Protein AF-A0A7Z2T2T3-F1 (afdb_monomer)

Radius of gyration: 22.9 Å; Cα contacts (8 Å, |Δi|>4): 1605; chains: 1; bounding box: 63×56×61 Å

InterPro domains:
  IPR022562 Protein of unknown function DUF3466 [PF11949] (315-596)

Nearest PDB structures (foldseek):
  3ksp-assembly1_A-2  TM=4.665E-01  e=2.454E+00  Exiguobacterium sibiricum 255-15
  6of9-assembly1_I-2  TM=4.776E-01  e=3.749E+00  Chlamydomonas reinhardtii
  3eb8-assembly3_B-2  TM=4.779E-01  e=4.395E+00  Shigella flexneri
  4u8u-assembly1_O  TM=3.146E-01  e=8.301E+00  Glossoscolex paulistus
  6pai-assembly1_C  TM=1.115E-01  e=1.606E+00  Homo sapiens

Structure (mmCIF, N/CA/C/O backbone):
data_AF-A0A7Z2T2T3-F1
#
_entry.id   AF-A0A7Z2T2T3-F1
#
loop_
_atom_site.group_PDB
_atom_site.id
_atom_site.type_symbol
_atom_site.label_atom_id
_atom_site.label_alt_id
_atom_site.label_comp_id
_atom_site.label_asym_id
_atom_site.label_entity_id
_atom_site.label_seq_id
_atom_site.pdbx_PDB_ins_code
_atom_site.Cartn_x
_atom_site.Cartn_y
_atom_site.Cartn_z
_atom_site.occupancy
_atom_site.B_iso_or_equiv
_atom_site.auth_seq_id
_atom_site.auth_comp_id
_atom_site.auth_asym_id
_atom_site.auth_atom_id
_atom_site.pdbx_PDB_model_num
ATOM 1 N N . MET A 1 1 ? -0.334 -34.773 -15.711 1.00 26.64 1 MET A N 1
ATOM 2 C CA . MET A 1 1 ? -0.063 -33.329 -15.848 1.00 26.64 1 MET A CA 1
ATOM 3 C C . MET A 1 1 ? -0.424 -32.940 -17.268 1.00 26.64 1 MET A C 1
ATOM 5 O O . MET A 1 1 ? 0.227 -33.406 -18.189 1.00 26.64 1 MET A O 1
ATOM 9 N N . SER A 1 2 ? -1.527 -32.219 -17.457 1.00 21.38 2 SER A N 1
ATOM 10 C CA . SER A 1 2 ? -1.853 -31.597 -18.743 1.00 21.38 2 SER A CA 1
ATOM 11 C C . SER A 1 2 ? -1.385 -30.153 -18.634 1.00 21.38 2 SER A C 1
ATOM 13 O O . SER A 1 2 ? -2.041 -29.361 -17.965 1.00 21.38 2 SER A O 1
ATOM 15 N N . SER A 1 3 ? -0.223 -29.840 -19.205 1.00 29.47 3 SER A N 1
ATOM 16 C CA . SER A 1 3 ? 0.288 -28.475 -19.331 1.00 29.47 3 SER A CA 1
ATOM 17 C C . SER A 1 3 ? -0.526 -27.757 -20.407 1.00 29.47 3 SER A C 1
ATOM 19 O O . SER A 1 3 ? -0.222 -27.823 -21.596 1.00 29.47 3 SER A O 1
ATOM 21 N N . THR A 1 4 ? -1.632 -27.135 -20.017 1.00 27.42 4 THR A N 1
ATOM 22 C CA . THR A 1 4 ? -2.301 -26.170 -20.889 1.00 27.42 4 THR A CA 1
ATOM 23 C C . THR A 1 4 ? -1.516 -24.868 -20.820 1.00 27.42 4 THR A C 1
ATOM 25 O O . THR A 1 4 ? -1.561 -24.193 -19.794 1.00 27.42 4 THR A O 1
ATOM 28 N N . ASN A 1 5 ? -0.788 -24.555 -21.897 1.00 35.09 5 ASN A N 1
ATOM 29 C CA . ASN A 1 5 ? -0.085 -23.288 -22.101 1.00 35.09 5 ASN A CA 1
ATOM 30 C C . ASN A 1 5 ? -1.092 -22.142 -21.961 1.00 35.09 5 ASN A C 1
ATOM 32 O O . ASN A 1 5 ? -1.938 -21.943 -22.836 1.00 35.09 5 ASN A O 1
ATOM 36 N N . PHE A 1 6 ? -1.037 -21.433 -20.839 1.00 38.59 6 PHE A N 1
ATOM 37 C CA . PHE A 1 6 ? -1.943 -20.341 -20.529 1.00 38.59 6 PHE A CA 1
ATOM 38 C C . PHE A 1 6 ? -1.131 -19.045 -20.438 1.00 38.59 6 PHE A C 1
ATOM 40 O O . PHE A 1 6 ? -0.156 -18.991 -19.702 1.00 38.59 6 PHE A O 1
ATOM 47 N N . LYS A 1 7 ? -1.529 -18.019 -21.199 1.00 45.75 7 LYS A N 1
ATOM 48 C CA . LYS A 1 7 ? -0.863 -16.707 -21.249 1.00 45.75 7 LYS A CA 1
ATOM 49 C C . LYS A 1 7 ? -1.460 -15.778 -20.190 1.00 45.75 7 LYS A C 1
ATOM 51 O O . LYS A 1 7 ? -2.665 -15.541 -20.248 1.00 45.75 7 LYS A O 1
ATOM 56 N N . LEU A 1 8 ? -0.663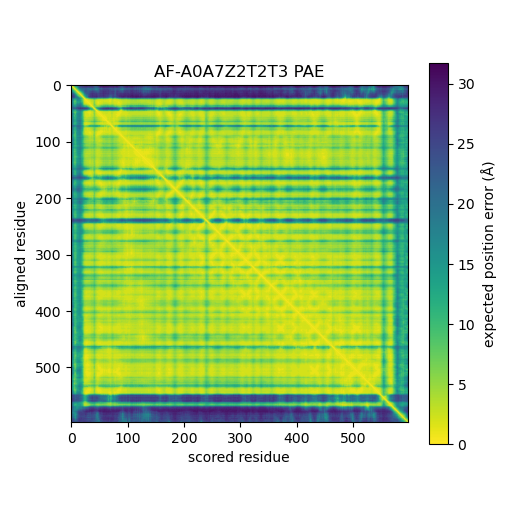 -15.206 -19.287 1.00 50.28 8 LEU A N 1
ATOM 57 C CA . LEU A 1 8 ? -1.119 -14.129 -18.396 1.00 50.28 8 LEU A CA 1
ATOM 58 C C . LEU A 1 8 ? -1.199 -12.769 -19.121 1.00 50.28 8 LEU A C 1
ATOM 60 O O . LEU A 1 8 ? -1.935 -11.882 -18.694 1.00 50.28 8 LEU A O 1
ATOM 64 N N . SER A 1 9 ? -0.507 -12.621 -20.254 1.00 40.25 9 SER A N 1
ATOM 65 C CA . SER A 1 9 ? -0.198 -11.315 -20.859 1.00 40.25 9 SER A CA 1
ATOM 66 C C . SER A 1 9 ? -1.101 -10.832 -22.017 1.00 40.25 9 SER A C 1
ATOM 68 O O . SER A 1 9 ? -0.810 -9.801 -22.621 1.00 40.25 9 SER A O 1
ATOM 70 N N . VAL A 1 10 ? -2.215 -11.497 -22.357 1.00 33.94 10 VAL A N 1
ATOM 71 C CA . VAL A 1 10 ? -3.005 -11.139 -23.564 1.00 33.94 10 VAL A CA 1
ATOM 72 C C . VAL A 1 10 ? -4.323 -10.436 -23.227 1.00 33.94 10 VAL A C 1
ATOM 74 O O . VAL A 1 10 ? -5.225 -11.091 -22.725 1.00 33.94 10 VAL A O 1
ATOM 77 N N . VAL A 1 11 ? -4.435 -9.140 -23.565 1.00 36.25 11 VAL A N 1
ATOM 78 C CA . VAL A 1 11 ? -5.542 -8.466 -24.303 1.00 36.25 11 VAL A CA 1
ATOM 79 C C . VAL A 1 11 ? -5.139 -6.996 -24.584 1.00 36.25 11 VAL A C 1
ATOM 81 O O . VAL A 1 11 ? -4.472 -6.350 -23.774 1.00 36.25 11 VAL A O 1
ATOM 84 N N . THR A 1 12 ? -5.543 -6.516 -25.765 1.00 30.20 12 THR A N 1
ATOM 85 C CA . THR A 1 12 ? -5.233 -5.272 -26.491 1.00 30.20 12 THR A CA 1
ATOM 86 C C . THR A 1 12 ? -5.216 -3.959 -25.708 1.00 30.20 12 THR A C 1
ATOM 88 O O . THR A 1 12 ? -6.188 -3.590 -25.051 1.00 30.20 12 THR A O 1
ATOM 91 N N . VAL A 1 13 ? -4.137 -3.189 -25.896 1.00 33.16 13 VAL A N 1
ATOM 92 C CA . VAL A 1 13 ? -4.057 -1.755 -25.580 1.00 33.16 13 VAL A CA 1
ATOM 93 C C . VAL A 1 13 ? -3.595 -1.019 -26.835 1.00 33.16 13 VAL A C 1
ATOM 95 O O . VAL A 1 13 ? -2.630 -1.408 -27.477 1.00 33.16 13 VAL A O 1
ATOM 98 N N . SER A 1 14 ? -4.293 0.046 -27.214 1.00 27.62 14 SER A N 1
ATOM 99 C CA . SER A 1 14 ? -3.932 0.857 -28.377 1.00 27.62 14 SER A CA 1
ATOM 100 C C . SER A 1 14 ? -3.219 2.124 -27.918 1.00 27.62 14 SER A C 1
ATOM 102 O O . SER A 1 14 ? -3.868 3.137 -27.675 1.00 27.62 14 SER A O 1
ATOM 104 N N . LEU A 1 15 ? -1.891 2.076 -27.806 1.00 31.66 15 LEU A N 1
ATOM 105 C CA . LEU A 1 15 ? -1.041 3.266 -27.720 1.00 31.66 15 LEU A CA 1
ATOM 106 C C . LEU A 1 15 ? 0.150 3.068 -28.665 1.00 31.66 15 LEU A C 1
ATOM 108 O O . LEU A 1 15 ? 0.925 2.128 -28.526 1.00 31.66 15 LEU A O 1
ATOM 112 N N . LEU A 1 16 ? 0.216 3.925 -29.685 1.00 25.00 16 LEU A N 1
ATOM 113 C CA . LEU A 1 16 ? 1.246 3.934 -30.721 1.00 25.00 16 LEU A CA 1
ATOM 114 C C . LEU A 1 16 ? 2.451 4.754 -30.246 1.00 25.00 16 LEU A C 1
ATOM 116 O O . LEU A 1 16 ? 2.321 5.957 -30.024 1.00 25.00 16 LEU A O 1
ATOM 120 N N . SER A 1 17 ? 3.625 4.131 -30.198 1.00 31.06 17 SER A N 1
ATOM 121 C CA . SER A 1 17 ? 4.924 4.807 -30.248 1.00 31.06 17 SER A CA 1
ATOM 122 C C . SER A 1 17 ? 5.917 3.954 -31.049 1.00 31.06 17 SER A C 1
ATOM 124 O O . SER A 1 17 ? 5.904 2.725 -30.997 1.00 31.06 17 SER A O 1
ATOM 126 N N . THR A 1 18 ? 6.719 4.614 -31.884 1.00 27.17 18 THR A N 1
ATOM 127 C CA . THR A 1 18 ? 7.755 4.027 -32.750 1.00 27.17 18 THR A CA 1
ATOM 128 C C . THR A 1 18 ? 9.126 4.180 -32.092 1.00 27.17 18 THR A C 1
ATOM 130 O O . THR A 1 18 ? 9.425 5.283 -31.642 1.00 27.17 18 THR A O 1
ATOM 133 N N . PHE A 1 19 ? 9.976 3.145 -32.101 1.00 43.44 19 PHE A N 1
ATOM 134 C CA . PHE A 1 19 ? 11.334 3.200 -31.530 1.00 43.44 19 PHE A CA 1
ATOM 135 C C . PHE A 1 19 ? 12.431 3.265 -32.597 1.00 43.44 19 PHE A C 1
ATOM 137 O O . PHE A 1 19 ? 12.362 2.580 -33.620 1.00 43.44 19 PHE A O 1
ATOM 144 N N . SER A 1 20 ? 13.456 4.073 -32.321 1.00 34.66 20 SER A N 1
ATOM 145 C CA . SER A 1 20 ? 14.769 4.067 -32.971 1.00 34.66 20 SER A CA 1
ATOM 146 C C . SER A 1 20 ? 15.735 3.136 -32.234 1.00 34.66 20 SER A C 1
ATOM 148 O O . SER A 1 20 ? 15.700 3.030 -31.014 1.00 34.66 20 SER A O 1
ATOM 150 N N . ALA A 1 21 ? 16.609 2.471 -32.990 1.00 35.06 21 ALA A N 1
ATOM 151 C CA . ALA A 1 21 ? 17.649 1.584 -32.482 1.00 35.06 21 ALA A CA 1
ATOM 152 C C . ALA A 1 21 ? 18.900 2.380 -32.068 1.00 35.06 21 ALA A C 1
ATOM 154 O O . ALA A 1 21 ? 19.776 2.613 -32.896 1.00 35.06 21 ALA A O 1
ATOM 155 N N . ASN A 1 22 ? 18.977 2.773 -30.799 1.00 43.00 22 ASN A N 1
ATOM 156 C CA . ASN A 1 22 ? 20.220 3.059 -30.076 1.00 43.00 22 ASN A CA 1
ATOM 157 C C . ASN A 1 22 ? 20.192 2.239 -28.773 1.00 43.00 22 ASN A C 1
ATOM 159 O O . ASN A 1 22 ? 19.117 1.819 -28.349 1.00 43.00 22 ASN A O 1
ATOM 163 N N . ALA A 1 23 ? 21.346 1.951 -28.165 1.00 50.66 23 ALA A N 1
ATOM 164 C CA . ALA A 1 23 ? 21.377 1.317 -26.846 1.00 50.66 23 ALA A CA 1
ATOM 165 C C . ALA A 1 23 ? 20.827 2.320 -25.820 1.00 50.66 23 ALA A C 1
ATOM 167 O O . ALA A 1 23 ? 21.467 3.339 -25.575 1.00 50.66 23 ALA A O 1
ATOM 168 N N . ILE A 1 24 ? 19.630 2.060 -25.296 1.00 69.81 24 ILE A N 1
ATOM 169 C CA . ILE A 1 24 ? 18.965 2.908 -24.306 1.00 69.81 24 ILE A CA 1
ATOM 170 C C . ILE A 1 24 ? 19.212 2.272 -22.944 1.00 69.81 24 ILE A C 1
ATOM 172 O O . ILE A 1 24 ? 18.883 1.105 -22.731 1.00 69.81 24 ILE A O 1
ATOM 176 N N . GLU A 1 25 ? 19.837 3.016 -22.037 1.00 79.56 25 GLU A N 1
ATOM 177 C CA . GLU A 1 25 ? 20.000 2.575 -20.657 1.00 79.56 25 GLU A CA 1
ATOM 178 C C . GLU A 1 25 ? 18.653 2.729 -19.932 1.00 79.56 25 GLU A C 1
ATOM 180 O O . GLU A 1 25 ? 18.084 3.825 -19.940 1.00 79.56 25 GLU A O 1
ATOM 185 N N . PRO A 1 26 ? 18.091 1.657 -19.345 1.00 88.75 26 PRO A N 1
ATOM 186 C CA . PRO A 1 26 ? 16.824 1.762 -18.637 1.00 88.75 26 PRO A CA 1
ATOM 187 C C . PRO A 1 26 ? 17.009 2.616 -17.379 1.00 88.75 26 PRO A C 1
ATOM 189 O O . PRO A 1 26 ? 18.068 2.588 -16.760 1.00 88.75 26 PRO A O 1
ATOM 192 N N . MET A 1 27 ? 15.972 3.329 -16.937 1.00 91.88 27 MET A N 1
ATOM 193 C CA . MET A 1 27 ? 16.041 4.096 -15.683 1.00 91.88 27 MET A CA 1
ATOM 194 C C . MET A 1 27 ? 16.161 3.199 -14.448 1.00 91.88 27 MET A C 1
ATOM 196 O O . MET A 1 27 ? 16.704 3.625 -13.435 1.00 91.88 27 MET A O 1
ATOM 200 N N . TYR A 1 28 ? 15.644 1.974 -14.525 1.00 94.88 28 TYR A N 1
ATOM 201 C CA . TYR A 1 28 ? 15.683 0.996 -13.445 1.00 94.88 28 TYR A CA 1
ATOM 202 C C . TYR A 1 28 ? 16.201 -0.355 -13.931 1.00 94.88 28 TYR A C 1
ATOM 204 O O . TYR A 1 28 ? 15.734 -0.888 -14.941 1.00 94.88 28 TYR A O 1
ATOM 212 N N . ASN A 1 29 ? 17.084 -0.964 -13.146 1.00 94.12 29 ASN A N 1
ATOM 213 C CA . ASN A 1 29 ? 17.376 -2.389 -13.232 1.00 94.12 29 ASN A CA 1
ATOM 214 C C . ASN A 1 29 ? 16.354 -3.190 -12.435 1.00 94.12 29 ASN A C 1
ATOM 216 O O . ASN A 1 29 ? 15.946 -2.790 -11.343 1.00 94.12 29 ASN A O 1
ATOM 220 N N . VAL A 1 30 ? 15.982 -4.353 -12.967 1.00 96.56 30 VAL A N 1
ATOM 221 C CA . VAL A 1 30 ? 15.119 -5.305 -12.269 1.00 96.56 30 VAL A CA 1
ATOM 222 C C . VAL A 1 30 ? 15.980 -6.382 -11.621 1.00 96.56 30 VAL A C 1
ATOM 224 O O . VAL A 1 30 ? 16.622 -7.171 -12.311 1.00 96.56 30 VAL A O 1
ATOM 227 N N . VAL A 1 31 ? 15.963 -6.438 -10.291 1.00 96.06 31 VAL A N 1
ATOM 228 C CA . VAL A 1 31 ? 16.625 -7.485 -9.506 1.00 96.06 31 VAL A CA 1
ATOM 229 C C . VAL A 1 31 ? 15.549 -8.405 -8.942 1.00 96.06 31 VAL A C 1
ATOM 231 O O . VAL A 1 31 ? 14.656 -7.951 -8.229 1.00 96.06 31 VAL A O 1
ATOM 234 N N . LYS A 1 32 ? 15.591 -9.697 -9.280 1.00 95.38 32 LYS A N 1
ATOM 235 C CA . LYS A 1 32 ? 14.692 -10.689 -8.675 1.00 95.38 32 LYS A CA 1
ATOM 236 C C . LYS A 1 32 ? 15.063 -10.867 -7.206 1.00 95.38 32 LYS A C 1
ATOM 238 O O . LYS A 1 32 ? 16.239 -10.988 -6.887 1.00 95.38 32 LYS A O 1
ATOM 243 N N . VAL A 1 33 ? 14.056 -10.886 -6.342 1.00 94.00 33 VAL A N 1
ATOM 244 C CA . VAL A 1 33 ? 14.227 -11.163 -4.915 1.00 94.00 33 VAL A CA 1
ATOM 245 C C . VAL A 1 33 ? 13.976 -12.649 -4.703 1.00 94.00 33 VAL A C 1
ATOM 247 O O . VAL A 1 33 ? 12.866 -13.136 -4.947 1.00 94.00 33 VAL A O 1
ATOM 250 N N . ASP A 1 34 ? 15.016 -13.367 -4.294 1.00 90.75 34 ASP A N 1
ATOM 251 C CA . ASP A 1 34 ? 14.925 -14.797 -4.034 1.00 90.75 34 ASP A CA 1
ATOM 252 C C . ASP A 1 34 ? 14.217 -15.069 -2.704 1.00 90.75 34 ASP A C 1
ATOM 254 O O . ASP A 1 34 ? 14.338 -14.319 -1.735 1.00 90.75 34 ASP A O 1
ATOM 258 N N . VAL A 1 35 ? 13.435 -16.148 -2.682 1.00 88.88 35 VAL A N 1
ATOM 259 C CA . VAL A 1 35 ? 12.749 -16.610 -1.474 1.00 88.88 35 VAL A CA 1
ATOM 260 C C . VAL A 1 35 ? 13.774 -17.256 -0.549 1.00 88.88 35 VAL A C 1
ATOM 262 O O . VAL A 1 35 ? 14.538 -18.112 -0.991 1.00 88.88 35 VAL A O 1
ATOM 265 N N . THR A 1 36 ? 13.767 -16.848 0.716 1.00 83.06 36 THR A N 1
ATOM 266 C CA . THR A 1 36 ? 14.661 -17.349 1.765 1.00 83.06 36 THR A CA 1
ATOM 267 C C . THR A 1 36 ? 14.429 -18.820 2.099 1.00 83.06 36 THR A C 1
ATOM 269 O O . THR A 1 36 ? 13.325 -19.347 1.933 1.00 83.06 36 THR A O 1
ATOM 272 N N . ASP A 1 37 ? 15.452 -19.472 2.655 1.00 78.12 37 ASP A N 1
ATOM 273 C CA . ASP A 1 37 ? 15.365 -20.873 3.087 1.00 78.12 37 ASP A CA 1
ATOM 274 C C . ASP A 1 37 ? 14.413 -21.054 4.287 1.00 78.12 37 ASP A C 1
ATOM 276 O O . ASP A 1 37 ? 13.911 -22.156 4.521 1.00 78.12 37 ASP A O 1
ATOM 280 N N . SER A 1 38 ? 14.111 -19.971 5.018 1.00 71.12 38 SER A N 1
ATOM 281 C CA . SER A 1 38 ? 13.139 -19.950 6.122 1.00 71.12 38 SER A CA 1
ATOM 282 C C . SER A 1 38 ? 11.686 -20.189 5.697 1.00 71.12 38 SER A C 1
ATOM 284 O O . SER A 1 38 ? 10.844 -20.522 6.535 1.00 71.12 38 SER A O 1
ATOM 286 N N . VAL A 1 39 ? 11.376 -20.073 4.403 1.00 77.12 39 VAL A N 1
ATOM 287 C CA . VAL A 1 39 ? 10.062 -20.417 3.847 1.00 77.12 39 VAL A CA 1
ATOM 288 C C . VAL A 1 39 ? 9.953 -21.947 3.753 1.00 77.12 39 VAL A C 1
ATOM 290 O O . VAL A 1 39 ? 10.233 -22.564 2.720 1.00 77.12 39 VAL A O 1
ATOM 293 N N . GLU A 1 40 ? 9.584 -22.585 4.873 1.00 64.75 40 GLU A N 1
ATOM 294 C CA . GLU A 1 40 ? 9.495 -24.043 4.991 1.00 64.75 40 GLU A CA 1
ATOM 295 C C . GLU A 1 40 ? 8.428 -24.630 4.051 1.00 64.75 40 GLU A C 1
ATOM 297 O O . GLU A 1 40 ? 7.222 -24.367 4.126 1.00 64.75 40 GLU A O 1
ATOM 302 N N . ASN A 1 41 ? 8.893 -25.490 3.148 1.00 50.94 41 ASN A N 1
ATOM 303 C CA . ASN A 1 41 ? 8.100 -26.029 2.056 1.00 50.94 41 ASN A CA 1
ATOM 304 C C . ASN A 1 41 ? 7.400 -27.337 2.466 1.00 50.94 41 ASN A C 1
ATOM 306 O O . ASN A 1 41 ? 7.935 -28.429 2.274 1.00 50.94 41 ASN A O 1
ATOM 310 N N . THR A 1 42 ? 6.167 -27.267 2.979 1.00 46.84 42 THR A N 1
ATOM 311 C CA . THR A 1 42 ? 5.267 -28.443 2.935 1.00 46.84 42 THR A CA 1
ATOM 312 C C . THR A 1 42 ? 4.462 -28.501 1.630 1.00 46.84 42 THR A C 1
ATOM 314 O O . THR A 1 42 ? 4.030 -29.581 1.224 1.00 46.84 42 THR A O 1
ATOM 317 N N . HIS A 1 43 ? 4.299 -27.365 0.936 1.00 51.69 43 HIS A N 1
ATOM 318 C CA . HIS A 1 43 ? 3.504 -27.217 -0.286 1.00 51.69 43 HIS A CA 1
ATOM 319 C C . HIS A 1 43 ? 4.094 -26.083 -1.147 1.00 51.69 43 HIS A C 1
ATOM 321 O O . HIS A 1 43 ? 3.871 -24.921 -0.832 1.00 51.69 43 HIS A O 1
ATOM 327 N N . SER A 1 44 ? 4.828 -26.400 -2.219 1.00 70.06 44 SER A N 1
ATOM 328 C CA . SER A 1 44 ? 5.432 -25.429 -3.158 1.00 70.06 44 SER A CA 1
ATOM 329 C C . SER A 1 44 ? 4.574 -24.170 -3.382 1.00 70.06 44 SER A C 1
ATOM 331 O O . SER A 1 44 ? 3.422 -24.291 -3.817 1.00 70.06 44 SER A O 1
ATOM 333 N N . TYR A 1 45 ? 5.125 -22.982 -3.099 1.00 77.56 45 TYR A N 1
ATOM 334 C CA . TYR A 1 45 ? 4.485 -21.701 -3.415 1.00 77.56 45 TYR A CA 1
ATOM 335 C C . TYR A 1 45 ? 4.377 -21.510 -4.934 1.00 77.56 45 TYR A C 1
ATOM 337 O O . TYR A 1 45 ? 5.144 -22.081 -5.706 1.00 77.56 45 TYR A O 1
ATOM 345 N N . ASN A 1 46 ? 3.401 -20.716 -5.364 1.00 83.62 46 ASN A N 1
ATOM 346 C CA . ASN A 1 46 ? 3.104 -20.474 -6.775 1.00 83.62 46 ASN A CA 1
ATOM 347 C C . ASN A 1 46 ? 3.311 -19.016 -7.191 1.00 83.62 46 ASN A C 1
ATOM 349 O O . ASN A 1 46 ? 3.421 -18.727 -8.380 1.00 83.62 46 ASN A O 1
ATOM 353 N N . GLU A 1 47 ? 3.346 -18.098 -6.228 1.00 89.94 47 GLU A N 1
ATOM 354 C CA . GLU A 1 47 ? 3.563 -16.678 -6.476 1.00 89.94 47 GLU A CA 1
ATOM 355 C C . GLU A 1 47 ? 4.420 -16.086 -5.362 1.00 89.94 47 GLU A C 1
ATOM 357 O O . GLU A 1 47 ? 4.262 -16.453 -4.199 1.00 89.94 47 GLU A O 1
ATOM 362 N N . VAL A 1 48 ? 5.279 -15.133 -5.704 1.00 92.88 48 VAL A N 1
ATOM 363 C CA . VAL A 1 48 ? 6.069 -14.359 -4.748 1.00 92.88 48 VAL A CA 1
ATOM 364 C C . VAL A 1 48 ? 5.837 -12.886 -5.036 1.00 92.88 48 VAL A C 1
ATOM 366 O O . VAL A 1 48 ? 5.878 -12.464 -6.189 1.00 92.88 48 VAL A O 1
ATOM 369 N N . HIS A 1 49 ? 5.565 -12.099 -4.002 1.00 95.25 49 HIS A N 1
ATOM 370 C CA . HIS A 1 49 ? 5.186 -10.695 -4.152 1.00 95.25 49 HIS A CA 1
ATOM 371 C C . HIS A 1 49 ? 6.074 -9.804 -3.299 1.00 95.25 49 HIS A C 1
ATOM 373 O O . HIS A 1 49 ? 6.216 -10.072 -2.112 1.00 95.25 49 HIS A O 1
ATOM 379 N N . GLY A 1 50 ? 6.648 -8.748 -3.878 1.00 97.00 50 GLY A N 1
ATOM 380 C CA . GLY A 1 50 ? 7.359 -7.721 -3.111 1.00 97.00 50 GLY A CA 1
ATOM 381 C C . GLY A 1 50 ? 6.359 -6.843 -2.361 1.00 97.00 50 GLY A C 1
ATOM 382 O O . GLY A 1 50 ? 5.395 -6.356 -2.964 1.00 97.00 50 GLY A O 1
ATOM 383 N N . VAL A 1 51 ? 6.547 -6.679 -1.049 1.00 96.25 51 VAL A N 1
ATOM 384 C CA . VAL A 1 51 ? 5.566 -6.010 -0.173 1.00 96.25 51 VAL A CA 1
ATOM 385 C C . VAL A 1 51 ? 6.100 -4.787 0.563 1.00 96.25 51 VAL A C 1
ATOM 387 O O . VAL A 1 51 ? 5.336 -3.847 0.764 1.00 96.25 51 VAL A O 1
ATOM 390 N N . ALA A 1 52 ? 7.387 -4.751 0.904 1.00 97.44 52 ALA A N 1
ATOM 391 C CA . ALA A 1 52 ? 8.015 -3.591 1.537 1.00 97.44 52 ALA A CA 1
ATOM 392 C C . ALA A 1 52 ? 9.481 -3.456 1.109 1.00 97.44 52 ALA A C 1
ATOM 394 O O . ALA A 1 52 ? 10.070 -4.419 0.612 1.00 97.44 52 ALA A O 1
ATOM 395 N N . ILE A 1 53 ? 10.051 -2.266 1.285 1.00 97.88 53 ILE A N 1
ATOM 396 C CA . ILE A 1 53 ? 11.484 -1.977 1.122 1.00 97.88 53 ILE A CA 1
ATOM 397 C C . ILE A 1 53 ? 11.996 -1.336 2.413 1.00 97.88 53 ILE A C 1
ATOM 399 O O . ILE A 1 53 ? 11.239 -0.652 3.104 1.00 97.88 53 ILE A O 1
ATOM 403 N N . THR A 1 54 ? 13.263 -1.547 2.765 1.00 96.88 54 THR A N 1
ATOM 404 C CA . THR A 1 54 ? 13.866 -0.800 3.871 1.00 96.88 54 THR A CA 1
ATOM 405 C C . THR A 1 54 ? 13.860 0.710 3.588 1.00 96.88 54 THR A C 1
ATOM 407 O O . THR A 1 54 ? 14.157 1.137 2.461 1.00 96.88 54 THR A O 1
ATOM 410 N N . PRO A 1 55 ? 13.521 1.541 4.593 1.00 95.75 55 PRO A N 1
ATOM 411 C CA . PRO A 1 55 ? 13.623 2.987 4.470 1.00 95.75 55 PRO A CA 1
ATOM 412 C C . PRO A 1 55 ? 15.079 3.404 4.264 1.00 95.75 55 PRO A C 1
ATOM 414 O O . PRO A 1 55 ? 16.009 2.690 4.638 1.00 95.75 55 PRO A O 1
ATOM 417 N N . THR A 1 56 ? 15.268 4.582 3.680 1.00 94.88 56 THR A N 1
ATOM 418 C CA . THR A 1 56 ? 16.591 5.199 3.581 1.00 94.88 56 THR A CA 1
ATOM 419 C C . THR A 1 56 ? 16.906 5.894 4.895 1.00 94.88 56 THR A C 1
ATOM 421 O O . THR A 1 56 ? 16.097 6.681 5.382 1.00 94.88 56 THR A O 1
ATOM 424 N N . THR A 1 57 ? 18.055 5.586 5.488 1.00 91.19 57 THR A N 1
ATOM 425 C CA . THR A 1 57 ? 18.447 6.168 6.775 1.00 91.19 57 THR A CA 1
ATOM 426 C C . THR A 1 57 ? 18.939 7.602 6.608 1.00 91.19 57 THR A C 1
ATOM 428 O O . THR A 1 57 ? 19.353 8.007 5.521 1.00 91.19 57 THR A O 1
ATOM 431 N N . GLU A 1 58 ? 18.948 8.383 7.692 1.00 86.69 58 GLU A N 1
ATOM 432 C CA . GLU A 1 58 ? 19.494 9.749 7.670 1.00 86.69 58 GLU A CA 1
ATOM 433 C C . GLU A 1 58 ? 20.961 9.777 7.212 1.00 86.69 58 GLU A C 1
ATOM 435 O O . GLU A 1 58 ? 21.361 10.652 6.443 1.00 86.69 58 GLU A O 1
ATOM 440 N N . ARG A 1 59 ? 21.755 8.773 7.611 1.00 87.50 59 ARG A N 1
ATOM 441 C CA . ARG A 1 59 ? 23.140 8.597 7.158 1.00 87.50 59 ARG A CA 1
ATOM 442 C C . ARG A 1 59 ? 23.203 8.404 5.647 1.00 87.50 59 ARG A C 1
ATOM 444 O O . ARG A 1 59 ? 23.939 9.127 4.978 1.00 87.50 59 ARG A O 1
ATOM 451 N N . GLN A 1 60 ? 22.424 7.470 5.103 1.00 91.06 60 GLN A N 1
ATOM 452 C CA . GLN A 1 60 ? 22.373 7.231 3.660 1.00 91.06 60 GLN A CA 1
ATOM 453 C C . GLN A 1 60 ? 21.900 8.480 2.903 1.00 91.06 60 GLN A C 1
ATOM 455 O O . GLN A 1 6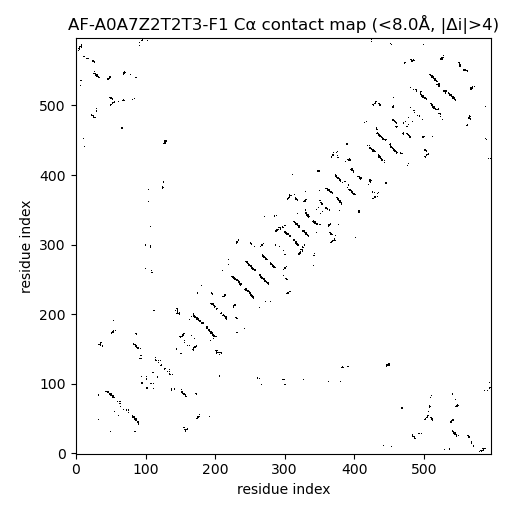0 ? 22.497 8.828 1.890 1.00 91.06 60 GLN A O 1
ATOM 460 N N . LEU A 1 61 ? 20.902 9.207 3.417 1.00 88.44 61 LEU A N 1
ATOM 461 C CA . LEU A 1 61 ? 20.439 10.482 2.853 1.00 88.44 61 LEU A CA 1
ATOM 462 C C . LEU A 1 61 ? 21.471 11.611 2.947 1.00 88.44 61 LEU A C 1
ATOM 464 O O . LEU A 1 61 ? 21.404 12.551 2.167 1.00 88.44 61 LEU A O 1
ATOM 468 N N . SER A 1 62 ? 22.414 11.560 3.891 1.00 87.75 62 SER A N 1
ATOM 469 C CA . SER A 1 62 ? 23.510 12.538 3.952 1.00 87.75 62 SER A CA 1
ATOM 470 C C . SER A 1 62 ? 24.595 12.289 2.894 1.00 87.75 62 SER A C 1
ATOM 472 O O . SER A 1 62 ? 25.344 13.205 2.555 1.00 87.75 62 SER A O 1
ATOM 474 N N . ILE A 1 63 ? 24.675 11.054 2.386 1.00 89.19 63 ILE A N 1
ATOM 475 C CA . ILE A 1 63 ? 25.620 10.619 1.347 1.00 89.19 63 ILE A CA 1
ATOM 476 C C . ILE A 1 63 ? 24.996 10.775 -0.041 1.00 89.19 63 ILE A C 1
ATOM 478 O O . ILE A 1 63 ? 25.645 11.244 -0.975 1.00 89.19 63 ILE A O 1
ATOM 482 N N . LEU A 1 64 ? 23.741 10.351 -0.176 1.00 88.06 64 LEU A N 1
ATOM 483 C CA . LEU A 1 64 ? 22.955 10.481 -1.391 1.00 88.06 64 LEU A CA 1
ATOM 484 C C . LEU A 1 64 ? 22.482 11.927 -1.538 1.00 88.06 64 LEU A C 1
ATOM 486 O O . LEU A 1 64 ? 21.977 12.527 -0.595 1.00 88.06 64 LEU A O 1
ATOM 490 N N . ASP A 1 65 ? 22.589 12.498 -2.732 1.00 85.25 65 ASP A N 1
ATOM 491 C CA . ASP A 1 65 ? 21.940 13.777 -2.993 1.00 85.25 65 ASP A CA 1
ATOM 492 C C . ASP A 1 65 ? 20.411 13.599 -3.127 1.00 85.25 65 ASP A C 1
ATOM 494 O O . ASP A 1 65 ? 19.840 12.514 -2.958 1.00 85.25 65 ASP A O 1
ATOM 498 N N . TYR A 1 66 ? 19.707 14.675 -3.487 1.00 86.62 66 TYR A N 1
ATOM 499 C CA . TYR A 1 66 ? 18.259 14.608 -3.683 1.00 86.62 66 TYR A CA 1
ATOM 500 C C . TYR A 1 66 ? 17.834 13.632 -4.792 1.00 86.62 66 TYR A C 1
ATOM 502 O O . TYR A 1 66 ? 16.655 13.303 -4.854 1.00 86.62 66 TYR A O 1
ATOM 510 N N . LYS A 1 67 ? 18.731 13.172 -5.672 1.00 87.56 67 LYS A N 1
ATOM 511 C CA . LYS A 1 67 ? 18.458 12.198 -6.736 1.00 87.56 67 LYS A CA 1
ATOM 512 C C . LYS A 1 67 ? 18.628 10.754 -6.252 1.00 87.56 67 LYS A C 1
ATOM 514 O O . LYS A 1 67 ? 18.264 9.844 -6.986 1.00 87.56 67 LYS A O 1
ATOM 519 N N . GLY A 1 68 ? 19.107 10.511 -5.032 1.00 91.81 68 GLY A N 1
ATOM 520 C CA . GLY A 1 68 ? 19.179 9.157 -4.484 1.00 91.81 68 GLY A CA 1
ATOM 521 C C . GLY A 1 68 ? 20.065 8.241 -5.333 1.00 91.81 68 GLY A C 1
ATOM 522 O O . GLY A 1 68 ? 21.123 8.645 -5.815 1.00 91.81 68 GLY A O 1
ATOM 523 N N . CYS A 1 69 ? 19.599 7.017 -5.575 1.00 93.19 69 CYS A N 1
ATOM 524 C CA . CYS A 1 69 ? 20.329 5.988 -6.322 1.00 93.19 69 CYS A CA 1
ATOM 525 C C . CYS A 1 69 ? 20.477 6.257 -7.830 1.00 93.19 69 CYS A C 1
ATOM 527 O O . CYS A 1 69 ? 21.126 5.482 -8.525 1.00 93.19 69 CYS A O 1
ATOM 529 N N . PHE A 1 70 ? 19.916 7.352 -8.355 1.00 89.56 70 PHE A N 1
ATOM 530 C CA . PHE A 1 70 ? 20.197 7.805 -9.723 1.00 89.56 70 PHE A CA 1
ATOM 531 C C . PHE A 1 70 ? 21.584 8.461 -9.862 1.00 89.56 70 PHE A C 1
ATOM 533 O O . PHE A 1 70 ? 21.965 8.864 -10.963 1.00 89.56 70 PHE A O 1
ATOM 540 N N . THR A 1 71 ? 22.343 8.571 -8.767 1.00 83.56 71 THR A N 1
ATOM 541 C CA . THR A 1 71 ? 23.727 9.062 -8.745 1.00 83.56 71 THR A CA 1
ATOM 542 C C . THR A 1 71 ? 24.701 7.956 -8.359 1.00 83.56 71 THR A C 1
ATOM 544 O O . THR A 1 71 ? 24.352 7.020 -7.641 1.00 83.56 71 THR A O 1
ATOM 547 N N . GLN A 1 72 ? 25.937 8.043 -8.858 1.00 75.12 72 GLN A N 1
ATOM 548 C CA . GLN A 1 72 ? 26.995 7.118 -8.457 1.00 75.12 72 GLN A CA 1
ATOM 549 C C . GLN A 1 72 ? 27.593 7.555 -7.119 1.00 75.12 72 GLN A C 1
ATOM 551 O O . GLN A 1 72 ? 28.049 8.688 -6.982 1.00 75.12 72 GLN A O 1
ATOM 556 N N . THR A 1 73 ? 27.655 6.635 -6.161 1.00 75.62 73 THR A N 1
ATOM 557 C CA . THR A 1 73 ? 28.401 6.792 -4.908 1.00 75.62 73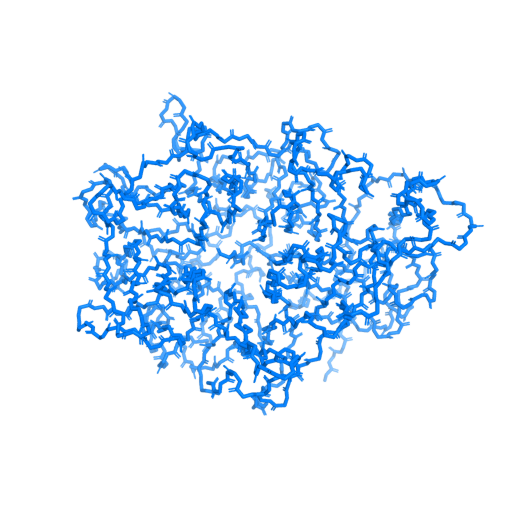 THR A CA 1
ATOM 558 C C . THR A 1 73 ? 29.080 5.473 -4.546 1.00 75.62 73 THR A C 1
ATOM 560 O O . THR A 1 73 ? 28.564 4.401 -4.859 1.00 75.62 73 THR A O 1
ATOM 563 N N . SER A 1 74 ? 30.260 5.537 -3.925 1.00 76.19 74 SER A N 1
ATOM 564 C CA . SER A 1 74 ? 30.965 4.354 -3.415 1.00 76.19 74 SER A CA 1
ATOM 565 C C . SER A 1 74 ? 30.448 3.881 -2.058 1.00 76.19 74 SER A C 1
ATOM 567 O O . SER A 1 74 ? 30.731 2.750 -1.673 1.00 76.19 74 SER A O 1
ATOM 569 N N . ASP A 1 75 ? 29.725 4.741 -1.339 1.00 83.50 75 ASP A N 1
ATOM 570 C CA . ASP A 1 75 ? 29.471 4.568 0.096 1.00 83.50 75 ASP A CA 1
ATOM 571 C C . ASP A 1 75 ? 28.049 4.066 0.399 1.00 83.50 75 ASP A C 1
ATOM 573 O O . ASP A 1 75 ? 27.751 3.715 1.540 1.00 83.50 75 ASP A O 1
ATOM 577 N N . VAL A 1 76 ? 27.180 4.020 -0.620 1.00 87.75 76 VAL A N 1
ATOM 578 C CA . VAL A 1 76 ? 25.852 3.392 -0.564 1.00 87.75 76 VAL A CA 1
ATOM 579 C C . VAL A 1 76 ? 25.702 2.459 -1.761 1.00 87.75 76 VAL A C 1
ATOM 581 O O . VAL A 1 76 ? 25.636 2.909 -2.908 1.00 87.75 76 VAL A O 1
ATOM 584 N N . ASN A 1 77 ? 25.625 1.155 -1.507 1.00 89.62 77 ASN A N 1
ATOM 585 C CA . ASN A 1 77 ? 25.338 0.167 -2.537 1.00 89.62 77 ASN A CA 1
ATOM 586 C C . ASN A 1 77 ? 23.826 -0.023 -2.653 1.00 89.62 77 ASN A C 1
ATOM 588 O O . ASN A 1 77 ? 23.235 -0.882 -2.006 1.00 89.62 77 ASN A O 1
ATOM 592 N N . CYS A 1 78 ? 23.193 0.731 -3.549 1.00 90.31 78 CYS A N 1
ATOM 593 C CA . CYS A 1 78 ? 21.744 0.693 -3.748 1.00 90.31 78 CYS A CA 1
ATOM 594 C C . CYS A 1 78 ? 21.154 -0.689 -4.084 1.00 90.31 78 CYS A C 1
ATOM 596 O O . CYS A 1 78 ? 19.950 -0.896 -3.934 1.00 90.31 78 CYS A O 1
ATOM 598 N N . SER A 1 79 ? 21.973 -1.632 -4.558 1.00 87.88 79 SER A N 1
ATOM 599 C CA . SER A 1 79 ? 21.523 -2.997 -4.839 1.00 87.88 79 SER A CA 1
ATOM 600 C C . SER A 1 79 ? 21.548 -3.916 -3.613 1.00 87.88 79 SER A C 1
ATOM 602 O O . SER A 1 79 ? 20.749 -4.850 -3.554 1.00 87.88 79 SER A O 1
ATOM 604 N N . GLU A 1 80 ? 22.403 -3.635 -2.628 1.00 88.62 80 GLU A N 1
ATOM 605 C CA . GLU A 1 80 ? 22.640 -4.491 -1.455 1.00 88.62 80 GLU A CA 1
ATOM 606 C C . GLU A 1 80 ? 22.106 -3.870 -0.155 1.00 88.62 80 GLU A C 1
ATOM 608 O O . GLU A 1 80 ? 21.531 -4.580 0.664 1.00 88.62 80 GLU A O 1
ATOM 613 N N . ASP A 1 81 ? 22.212 -2.548 0.006 1.00 90.81 81 ASP A N 1
ATOM 614 C CA . ASP A 1 81 ? 21.857 -1.834 1.241 1.00 90.81 81 ASP A CA 1
ATOM 615 C C . ASP A 1 81 ? 20.341 -1.725 1.467 1.00 90.81 81 ASP A C 1
ATOM 617 O O . ASP A 1 81 ? 19.879 -1.496 2.587 1.00 90.81 81 ASP A O 1
ATOM 621 N N . PHE A 1 82 ? 19.549 -1.865 0.399 1.00 94.62 82 PHE A N 1
ATOM 622 C CA . PHE A 1 82 ? 18.093 -1.781 0.462 1.00 94.62 82 PHE A CA 1
ATOM 623 C C . PHE A 1 82 ? 17.464 -3.162 0.284 1.00 94.62 82 PHE A C 1
ATOM 625 O O . PHE A 1 82 ? 17.404 -3.692 -0.830 1.00 94.62 82 PHE A O 1
ATOM 632 N N . LEU A 1 83 ? 16.992 -3.738 1.391 1.00 95.38 83 LEU A N 1
ATOM 633 C CA . LEU A 1 83 ? 16.390 -5.070 1.427 1.00 95.38 83 LEU A CA 1
ATOM 634 C C . LEU A 1 83 ? 14.890 -4.998 1.149 1.00 95.38 83 LEU A C 1
ATOM 636 O O . LEU A 1 83 ? 14.185 -4.132 1.676 1.00 95.38 83 LEU A O 1
ATOM 640 N N . VAL A 1 84 ? 14.389 -5.943 0.357 1.00 96.31 84 VAL A N 1
ATOM 641 C CA . VAL A 1 84 ? 12.954 -6.115 0.100 1.00 96.31 84 VAL A CA 1
ATOM 642 C C . VAL A 1 84 ? 12.358 -7.189 1.007 1.00 96.31 84 VAL A C 1
ATOM 644 O O . VAL A 1 84 ? 12.905 -8.277 1.148 1.00 96.31 84 VAL A O 1
ATOM 647 N N . ALA A 1 85 ? 11.179 -6.920 1.567 1.00 95.81 85 ALA A N 1
ATOM 648 C CA . ALA A 1 85 ? 10.327 -7.968 2.118 1.00 95.81 85 ALA A CA 1
ATOM 649 C C . ALA A 1 85 ? 9.452 -8.575 1.019 1.00 95.81 85 ALA A C 1
ATOM 651 O O . ALA A 1 85 ? 8.865 -7.846 0.208 1.00 95.81 85 ALA A O 1
ATOM 652 N N . GLY A 1 86 ? 9.323 -9.899 1.031 1.00 94.56 86 GLY A N 1
ATOM 653 C CA . GLY A 1 86 ? 8.487 -10.652 0.109 1.00 94.56 86 GLY A CA 1
ATOM 654 C C . GLY A 1 86 ? 7.415 -11.480 0.813 1.00 94.56 86 GLY A C 1
ATOM 655 O O . GLY A 1 86 ? 7.509 -11.775 1.999 1.00 94.56 86 GLY A O 1
ATOM 656 N N . GLU A 1 87 ? 6.389 -11.871 0.061 1.00 93.25 87 GLU A N 1
ATOM 657 C CA . GLU A 1 87 ? 5.356 -12.823 0.475 1.00 93.25 87 GLU A CA 1
ATOM 658 C C . GLU A 1 87 ? 5.229 -13.944 -0.552 1.00 93.25 87 GLU A C 1
ATOM 660 O O . GLU A 1 87 ? 4.729 -13.727 -1.661 1.00 93.25 87 GLU A O 1
ATOM 665 N N . ALA A 1 88 ? 5.646 -15.147 -0.168 1.00 91.56 88 ALA A N 1
ATOM 666 C CA . ALA A 1 88 ? 5.403 -16.374 -0.906 1.00 91.56 88 ALA A CA 1
ATOM 667 C C . ALA A 1 88 ? 3.963 -16.850 -0.663 1.00 91.56 88 ALA A C 1
ATOM 669 O O . ALA A 1 88 ? 3.481 -16.892 0.472 1.00 91.56 88 ALA A O 1
ATOM 670 N N . ARG A 1 89 ? 3.256 -17.200 -1.742 1.00 88.69 89 ARG A N 1
ATOM 671 C CA . ARG A 1 89 ? 1.842 -17.581 -1.710 1.00 88.69 89 ARG A CA 1
ATOM 672 C C . ARG A 1 89 ? 1.586 -18.911 -2.400 1.00 88.69 89 ARG A C 1
ATOM 674 O O . ARG A 1 89 ? 2.013 -19.129 -3.532 1.00 88.69 89 ARG A O 1
ATOM 681 N N . VAL A 1 90 ? 0.815 -19.785 -1.755 1.00 84.44 90 VAL A N 1
ATOM 682 C CA . VAL A 1 90 ? 0.365 -21.061 -2.344 1.00 84.44 90 VAL A CA 1
ATOM 683 C C . VAL A 1 90 ? -0.821 -20.845 -3.288 1.00 84.44 90 VAL A C 1
ATOM 685 O O . VAL A 1 90 ? -0.993 -21.571 -4.264 1.00 84.44 90 VAL A O 1
ATOM 688 N N . SER A 1 91 ? -1.665 -19.854 -3.025 1.00 82.56 91 SER A N 1
ATOM 689 C CA . SER A 1 91 ? -2.770 -19.467 -3.899 1.00 82.56 91 SER A CA 1
ATOM 690 C C . SER A 1 91 ? -3.133 -17.997 -3.708 1.00 82.56 91 SER A C 1
ATOM 692 O O . SER A 1 91 ? -2.612 -17.328 -2.811 1.00 82.56 91 SER A O 1
ATOM 694 N N . VAL A 1 92 ? -4.054 -17.500 -4.538 1.00 84.75 92 VAL A N 1
ATOM 695 C CA . VAL A 1 92 ? -4.649 -16.171 -4.362 1.00 84.75 92 VAL A CA 1
ATOM 696 C C . VAL A 1 92 ? -5.134 -15.963 -2.928 1.00 84.75 92 VAL A C 1
ATOM 698 O O . VAL A 1 92 ? -5.519 -16.898 -2.228 1.00 84.75 92 VAL A O 1
ATOM 701 N N . GLU A 1 93 ? -5.158 -14.716 -2.487 1.00 83.81 93 GLU A N 1
ATOM 702 C CA . GLU A 1 93 ? -5.767 -14.372 -1.210 1.00 83.81 93 GLU A CA 1
ATOM 703 C C . GLU A 1 93 ? -7.279 -14.253 -1.397 1.00 83.81 93 GLU A C 1
ATOM 705 O O . GLU A 1 93 ? -7.754 -13.412 -2.157 1.00 83.81 93 GLU A O 1
ATOM 710 N N . GLY A 1 94 ? -8.041 -15.132 -0.742 1.00 87.00 94 GLY A N 1
ATOM 711 C CA . GLY A 1 94 ? -9.499 -15.126 -0.849 1.00 87.00 94 GLY A CA 1
ATOM 712 C C . GLY A 1 94 ? -10.116 -13.873 -0.224 1.00 87.00 94 GLY A C 1
ATOM 713 O O . GLY A 1 94 ? -10.835 -13.131 -0.890 1.00 87.00 94 GLY A O 1
ATOM 714 N N . VAL A 1 95 ? -9.794 -13.619 1.046 1.00 88.81 95 VAL A N 1
ATOM 715 C CA . VAL A 1 95 ? -10.138 -12.391 1.775 1.00 88.81 95 VAL A CA 1
ATOM 716 C C . VAL A 1 95 ? -8.873 -11.887 2.447 1.00 88.81 95 VAL A C 1
ATOM 718 O O . VAL A 1 95 ? -8.166 -12.673 3.074 1.00 88.81 95 VAL A O 1
ATOM 721 N N . SER A 1 96 ? -8.624 -10.584 2.329 1.00 88.62 96 SER A N 1
ATOM 722 C CA . SER A 1 96 ? -7.474 -9.930 2.951 1.00 88.62 96 SER A CA 1
ATOM 723 C C . SER A 1 96 ? -7.439 -10.159 4.462 1.00 88.62 96 SER A C 1
ATOM 725 O O . SER A 1 96 ? -8.436 -9.917 5.155 1.00 88.62 96 SER A O 1
ATOM 727 N N . LEU A 1 97 ? -6.289 -10.608 4.973 1.00 88.19 97 LEU A N 1
ATOM 728 C CA . LEU A 1 97 ? -6.020 -10.640 6.418 1.00 88.19 97 LEU A CA 1
ATOM 729 C C . LEU A 1 97 ? -5.633 -9.263 6.968 1.00 88.19 97 LEU A C 1
ATOM 731 O O . LEU A 1 97 ? -5.856 -8.985 8.152 1.00 88.19 97 LEU A O 1
ATOM 735 N N . ARG A 1 98 ? -5.091 -8.406 6.095 1.00 90.56 98 ARG A N 1
ATOM 736 C CA . ARG A 1 98 ? -4.679 -7.036 6.408 1.00 90.56 98 ARG A CA 1
ATOM 737 C C . ARG A 1 98 ? -5.865 -6.126 6.698 1.00 90.56 98 ARG A C 1
ATOM 739 O O . ARG A 1 98 ? -5.802 -5.307 7.607 1.00 90.56 98 ARG A O 1
ATOM 746 N N . ASP A 1 99 ? -6.952 -6.288 5.949 1.00 90.88 99 ASP A N 1
ATOM 747 C CA . ASP A 1 99 ? -8.135 -5.449 6.111 1.00 90.88 99 ASP A CA 1
ATOM 748 C C . ASP A 1 99 ? -9.046 -5.950 7.232 1.00 90.88 99 ASP A C 1
ATOM 750 O O . ASP A 1 99 ? -9.311 -7.143 7.381 1.00 90.88 99 ASP A O 1
ATOM 754 N N . GLU A 1 100 ? -9.597 -5.008 7.988 1.00 93.06 100 GLU A N 1
ATOM 755 C CA . GLU A 1 100 ? -10.539 -5.233 9.077 1.00 93.06 100 GLU A CA 1
ATOM 756 C C . GLU A 1 100 ? -11.935 -5.577 8.531 1.00 93.06 100 GLU A C 1
ATOM 758 O O . GLU A 1 100 ? -12.582 -6.523 8.984 1.00 93.06 100 GLU A O 1
ATOM 763 N N . ALA A 1 101 ? -12.373 -4.913 7.461 1.00 91.88 101 ALA A N 1
ATOM 764 C CA . ALA A 1 101 ? -13.596 -5.261 6.735 1.00 91.88 101 ALA A CA 1
ATOM 765 C C . ALA A 1 101 ? -13.279 -6.147 5.515 1.00 91.88 101 ALA A C 1
ATOM 767 O O . ALA A 1 101 ? -12.345 -5.829 4.772 1.00 91.88 101 ALA A O 1
ATOM 768 N N . PRO A 1 102 ? -14.052 -7.217 5.239 1.00 90.56 102 PRO A N 1
ATOM 769 C CA . PRO A 1 102 ? -13.880 -7.998 4.025 1.00 90.56 102 PRO A CA 1
ATOM 770 C C . PRO A 1 102 ? -13.974 -7.120 2.785 1.00 90.56 102 PRO A C 1
ATOM 772 O O . PRO A 1 102 ? -14.789 -6.193 2.702 1.00 90.56 102 PRO A O 1
ATOM 775 N N . PHE A 1 103 ? -13.115 -7.421 1.818 1.00 89.75 103 PHE A N 1
ATOM 776 C CA . PHE A 1 103 ? -13.008 -6.677 0.570 1.00 89.75 103 PHE A CA 1
ATOM 777 C C . PHE A 1 103 ? -12.776 -5.166 0.756 1.00 89.75 103 PHE A C 1
ATOM 779 O O . PHE A 1 103 ? -13.153 -4.375 -0.117 1.00 89.75 103 PHE A O 1
ATOM 786 N N . ALA A 1 104 ? -12.214 -4.777 1.911 1.00 84.31 104 ALA A N 1
ATOM 787 C CA . ALA A 1 104 ? -12.056 -3.405 2.383 1.00 84.31 104 ALA A CA 1
ATOM 788 C C . ALA A 1 104 ? -13.355 -2.585 2.335 1.00 84.31 104 ALA A C 1
ATOM 790 O O . ALA A 1 104 ? -13.309 -1.360 2.268 1.00 84.31 104 ALA A O 1
ATOM 791 N N . MET A 1 105 ? -14.518 -3.245 2.365 1.00 88.81 105 MET A N 1
ATOM 792 C CA . MET A 1 105 ? -15.817 -2.640 2.056 1.00 88.81 105 MET A CA 1
ATOM 793 C C . MET A 1 105 ? -16.927 -3.058 3.022 1.00 88.81 105 MET A C 1
ATOM 795 O O . MET A 1 105 ? -17.785 -2.263 3.412 1.00 88.81 105 MET A O 1
ATOM 799 N N . ASP A 1 106 ? -16.969 -4.345 3.341 1.00 88.19 106 ASP A N 1
ATOM 800 C CA . ASP A 1 106 ? -18.151 -4.961 3.909 1.00 88.19 106 ASP A CA 1
ATOM 801 C C . ASP A 1 106 ? -18.146 -4.904 5.437 1.00 88.19 106 ASP A C 1
ATOM 803 O O . ASP A 1 106 ? -17.932 -5.897 6.125 1.00 88.19 106 ASP A O 1
ATOM 807 N N . ALA A 1 107 ? -18.457 -3.736 5.994 1.00 91.94 107 ALA A N 1
ATOM 808 C CA . ALA A 1 107 ? -18.677 -3.592 7.435 1.00 91.94 107 ALA A CA 1
ATOM 809 C C . ALA A 1 107 ? -19.873 -4.413 7.967 1.00 91.94 107 ALA A C 1
ATOM 811 O O . ALA A 1 107 ? -20.104 -4.423 9.176 1.00 91.94 107 ALA A O 1
ATOM 812 N N . SER A 1 108 ? -20.653 -5.071 7.097 1.00 91.38 108 SER A N 1
ATOM 813 C CA . SER A 1 108 ? -21.712 -5.999 7.502 1.00 91.38 108 SER A CA 1
ATOM 814 C C . SER A 1 108 ? -21.267 -7.459 7.551 1.00 91.38 108 SER A C 1
ATOM 816 O O . SER A 1 108 ? -21.954 -8.251 8.186 1.00 91.38 108 SER A O 1
ATOM 818 N N . PHE A 1 109 ? -20.118 -7.816 6.967 1.00 90.75 109 PHE A N 1
ATOM 819 C CA . PHE A 1 109 ? -19.587 -9.183 6.953 1.00 90.75 109 PHE A CA 1
ATOM 820 C C . PHE A 1 109 ? -20.597 -10.206 6.400 1.00 90.75 109 PHE A C 1
ATOM 822 O O . PHE A 1 109 ? -20.813 -11.251 7.004 1.00 90.75 109 PHE A O 1
ATOM 829 N N . GLY A 1 110 ? -21.252 -9.854 5.293 1.00 89.00 110 GLY A N 1
ATOM 830 C CA . GLY A 1 110 ? -22.286 -10.642 4.618 1.00 89.00 110 GLY A CA 1
ATOM 831 C C . GLY A 1 110 ? -21.880 -11.190 3.243 1.00 89.00 110 GLY A C 1
ATOM 832 O O . GLY A 1 110 ? -22.757 -11.619 2.493 1.00 89.00 110 GLY A O 1
ATOM 833 N N . TYR A 1 111 ? -20.602 -11.078 2.852 1.00 88.25 111 TYR A N 1
ATOM 834 C CA . TYR A 1 111 ? -20.101 -11.508 1.537 1.00 88.25 111 TYR A CA 1
ATOM 835 C C . TYR A 1 111 ? -19.081 -12.660 1.560 1.00 88.25 111 TYR A C 1
ATOM 837 O O . TYR A 1 111 ? -18.542 -13.003 0.504 1.00 88.25 111 TYR A O 1
ATOM 845 N N . ILE A 1 112 ? -18.791 -13.273 2.709 1.00 88.88 112 ILE A N 1
ATOM 846 C CA . ILE A 1 112 ? -17.677 -14.237 2.824 1.00 88.88 112 ILE A CA 1
ATOM 847 C C . ILE A 1 112 ? -18.084 -15.651 3.241 1.00 88.88 112 ILE A C 1
ATOM 849 O O . ILE A 1 112 ? -17.208 -16.493 3.419 1.00 88.88 112 ILE A O 1
ATOM 853 N N . GLU A 1 113 ? -19.381 -15.915 3.381 1.00 88.38 113 GLU A N 1
ATOM 854 C CA . GLU A 1 113 ? -19.969 -17.139 3.944 1.00 88.38 113 GLU A CA 1
ATOM 855 C C . GLU A 1 113 ? -19.696 -18.370 3.088 1.00 88.38 113 GLU A C 1
ATOM 857 O O . GLU A 1 113 ? -19.365 -19.437 3.604 1.00 88.38 113 GLU A O 1
ATOM 862 N N . ASP A 1 114 ? -19.879 -18.222 1.778 1.00 91.94 114 ASP A N 1
ATOM 863 C CA . ASP A 1 114 ? -19.815 -19.310 0.820 1.00 91.94 114 ASP A CA 1
ATOM 864 C C . ASP A 1 114 ? -19.430 -18.826 -0.589 1.00 91.94 114 ASP A C 1
ATOM 866 O O . ASP A 1 114 ? -19.197 -17.642 -0.855 1.00 91.94 114 ASP A O 1
ATOM 870 N N . TYR A 1 115 ? -19.349 -19.777 -1.520 1.00 94.62 115 TYR A N 1
ATOM 871 C CA . TYR A 1 115 ? -19.076 -19.514 -2.931 1.00 94.62 115 TYR A CA 1
ATOM 872 C C . TYR A 1 115 ? -20.053 -18.504 -3.557 1.00 94.62 115 TYR A C 1
ATOM 874 O O . TYR A 1 115 ? -19.643 -17.666 -4.366 1.00 94.62 115 TYR A O 1
ATOM 882 N N . ASP A 1 116 ? -21.340 -18.579 -3.210 1.00 96.25 116 ASP A N 1
ATOM 883 C CA . ASP A 1 116 ? -22.367 -17.700 -3.758 1.00 96.25 116 ASP A CA 1
ATOM 884 C C . ASP A 1 116 ? -22.268 -16.284 -3.178 1.00 96.25 116 ASP A C 1
ATOM 886 O O . ASP A 1 116 ? -22.555 -15.323 -3.900 1.00 96.25 116 ASP A O 1
ATOM 890 N N . SER A 1 117 ? -21.784 -16.124 -1.945 1.00 94.12 117 SER A N 1
ATOM 891 C CA . SER A 1 117 ? -21.446 -14.818 -1.373 1.00 94.12 117 SER A CA 1
ATOM 892 C C . SER A 1 117 ? -20.304 -14.134 -2.134 1.00 94.12 117 SER A C 1
ATOM 894 O O . SER A 1 117 ? -20.453 -12.985 -2.559 1.00 94.12 117 SER A O 1
ATOM 896 N N . PHE A 1 118 ? -19.219 -14.854 -2.446 1.00 94.38 118 PHE A N 1
ATOM 897 C CA . PHE A 1 118 ? -18.135 -14.338 -3.300 1.00 94.38 118 PHE A CA 1
ATOM 898 C C . PHE A 1 118 ? -18.643 -13.979 -4.700 1.00 94.38 118 PHE A C 1
ATOM 900 O O . PHE A 1 118 ? -18.340 -12.912 -5.240 1.00 94.38 118 PHE A O 1
ATOM 907 N N . LYS A 1 119 ? -19.462 -14.851 -5.294 1.00 95.56 119 LYS A N 1
ATOM 908 C CA . LYS A 1 119 ? -20.084 -14.600 -6.597 1.00 95.56 119 LYS A CA 1
ATOM 909 C C . LYS A 1 119 ? -20.957 -13.345 -6.564 1.00 95.56 119 LYS A C 1
ATOM 911 O O . LYS A 1 119 ? -20.910 -12.541 -7.493 1.00 95.56 119 LYS A O 1
ATOM 916 N N . SER A 1 120 ? -21.719 -13.157 -5.488 1.00 95.62 120 SER A N 1
ATOM 917 C CA . SER A 1 120 ? -22.570 -11.985 -5.280 1.00 95.62 120 SER A CA 1
ATOM 918 C C . SER A 1 120 ? -21.753 -10.710 -5.136 1.00 95.62 120 SER A C 1
ATOM 920 O O . SER A 1 120 ? -22.091 -9.722 -5.781 1.00 95.62 120 SER A O 1
ATOM 922 N N . TYR A 1 121 ? -20.667 -10.739 -4.361 1.00 94.38 121 TYR A N 1
ATOM 923 C CA . TYR A 1 121 ? -19.735 -9.619 -4.263 1.00 94.38 121 TYR A CA 1
ATOM 924 C C . TYR A 1 121 ? -19.183 -9.247 -5.641 1.00 94.38 121 TYR A C 1
ATOM 926 O O . TYR A 1 121 ? -19.280 -8.096 -6.056 1.00 94.38 121 TYR A O 1
ATOM 934 N N . CYS A 1 122 ? -18.697 -10.227 -6.403 1.00 95.06 122 CYS A N 1
ATOM 935 C CA . CYS A 1 122 ? -18.178 -9.964 -7.737 1.00 95.06 122 CYS A CA 1
ATOM 936 C C . CYS A 1 122 ? -19.235 -9.346 -8.660 1.00 95.06 122 CYS A C 1
ATOM 938 O O . CYS A 1 122 ? -18.980 -8.304 -9.254 1.00 95.06 122 CYS A O 1
ATOM 940 N N . TYR A 1 123 ? -20.440 -9.917 -8.748 1.00 95.12 123 TYR A N 1
ATOM 941 C CA . TYR A 1 123 ? -21.473 -9.375 -9.638 1.00 95.12 123 TYR A CA 1
ATOM 942 C C . TYR A 1 123 ? -21.962 -7.990 -9.222 1.00 95.12 123 TYR A C 1
ATOM 944 O O . TYR A 1 123 ? -22.354 -7.208 -10.083 1.00 95.12 123 TYR A O 1
ATOM 952 N N . ARG A 1 124 ? -21.995 -7.699 -7.918 1.00 94.62 124 ARG A N 1
ATOM 953 C CA . ARG A 1 124 ? -22.572 -6.457 -7.394 1.00 94.62 124 ARG A CA 1
ATOM 954 C C . ARG A 1 124 ? -21.573 -5.326 -7.300 1.00 94.62 124 ARG A C 1
ATOM 956 O O . ARG A 1 124 ? -21.982 -4.193 -7.506 1.00 94.62 124 ARG A O 1
ATOM 963 N N . GLU A 1 125 ? -20.318 -5.634 -6.990 1.00 93.88 125 GLU A N 1
ATOM 964 C CA . GLU A 1 125 ? -19.302 -4.641 -6.632 1.00 93.88 125 GLU A CA 1
ATOM 965 C C . GLU A 1 125 ? -18.143 -4.583 -7.625 1.00 93.88 125 GLU A C 1
ATOM 967 O O . GLU A 1 125 ? -17.555 -3.523 -7.784 1.00 93.88 125 GLU A O 1
ATOM 972 N N . LEU A 1 126 ? -17.825 -5.684 -8.317 1.00 92.56 126 LEU A N 1
ATOM 973 C CA . LEU A 1 126 ? -16.783 -5.708 -9.356 1.00 92.56 126 LEU A CA 1
ATOM 974 C C . LEU A 1 126 ? -17.367 -5.636 -10.775 1.00 92.56 126 LEU A C 1
ATOM 976 O O . LEU A 1 126 ? -16.734 -5.120 -11.690 1.00 92.56 126 LEU A O 1
ATOM 980 N N . LEU A 1 127 ? -18.606 -6.111 -10.941 1.00 94.56 127 LEU A N 1
ATOM 981 C CA . LEU A 1 127 ? -19.398 -6.110 -12.174 1.00 94.56 127 LEU A CA 1
ATOM 982 C C . LEU A 1 127 ? -18.858 -7.008 -13.302 1.00 94.56 127 LEU A C 1
ATOM 984 O O . LEU A 1 127 ? -19.283 -6.870 -14.447 1.00 94.56 127 LEU A O 1
ATOM 988 N N . TYR A 1 128 ? -17.949 -7.938 -13.008 1.00 91.38 128 TYR A N 1
ATOM 989 C CA . TYR A 1 128 ? -17.320 -8.775 -14.033 1.00 91.38 128 TYR A CA 1
ATOM 990 C C . TYR A 1 128 ? -18.295 -9.783 -14.663 1.00 91.38 128 TYR A C 1
ATOM 992 O O . TYR A 1 128 ? -19.133 -10.389 -13.997 1.00 91.38 128 TYR A O 1
ATOM 1000 N N . ALA A 1 129 ? -18.106 -10.088 -15.947 1.00 89.44 129 ALA A N 1
ATOM 1001 C CA . ALA A 1 129 ? -18.771 -11.216 -16.604 1.00 89.44 129 ALA A CA 1
ATOM 1002 C C . ALA A 1 129 ? -18.206 -12.579 -16.164 1.00 89.44 129 ALA A C 1
ATOM 1004 O O . ALA A 1 129 ? -18.852 -13.612 -16.339 1.00 89.44 129 ALA A O 1
ATOM 1005 N N . THR A 1 130 ? -17.001 -12.610 -15.588 1.00 89.56 130 THR A N 1
ATOM 1006 C CA . THR A 1 130 ? -16.293 -13.836 -15.175 1.00 89.56 130 THR A CA 1
ATOM 1007 C C . THR A 1 130 ? -16.457 -14.192 -13.703 1.00 89.56 130 THR A C 1
ATOM 1009 O O . THR A 1 130 ? -15.673 -14.980 -13.167 1.00 89.56 130 THR A O 1
ATOM 1012 N N . CYS A 1 131 ? -17.506 -13.687 -13.050 1.00 91.88 131 CYS A N 1
ATOM 1013 C CA . CYS A 1 131 ? -17.705 -13.870 -11.616 1.00 91.88 131 CYS A CA 1
ATOM 1014 C C . CYS A 1 131 ? -17.801 -15.325 -11.152 1.00 91.88 131 CYS A C 1
ATOM 1016 O O . CYS A 1 131 ? -17.387 -15.614 -10.035 1.00 91.88 131 CYS A O 1
ATOM 1018 N N . GLU A 1 132 ? -18.255 -16.268 -11.983 1.00 90.31 132 GLU A N 1
ATOM 1019 C CA . GLU A 1 132 ? -18.233 -17.690 -11.606 1.00 90.31 132 GLU A CA 1
ATOM 1020 C C . GLU A 1 132 ? -16.809 -18.230 -11.422 1.00 90.31 132 GLU A C 1
ATOM 1022 O O . GLU A 1 132 ? -16.539 -18.986 -10.483 1.00 90.31 132 GLU A O 1
ATOM 1027 N N . SER A 1 133 ? -15.907 -17.852 -12.332 1.00 88.62 133 SER A N 1
ATOM 1028 C CA . SER A 1 133 ? -14.501 -18.262 -12.327 1.00 88.62 133 SER A CA 1
ATOM 1029 C C . SER A 1 133 ? -13.732 -17.519 -11.238 1.00 88.62 133 SER A C 1
ATOM 1031 O O . SER A 1 133 ? -13.024 -18.135 -10.443 1.00 88.62 133 SER A O 1
ATOM 1033 N N . TRP A 1 134 ? -13.963 -16.206 -11.133 1.00 90.56 134 TRP A N 1
ATOM 1034 C CA . TRP A 1 134 ? -13.428 -15.368 -10.066 1.00 90.56 134 TRP A CA 1
ATOM 1035 C C . TRP A 1 134 ? -13.814 -15.916 -8.689 1.00 90.56 134 TRP A C 1
ATOM 1037 O O . TRP A 1 134 ? -12.936 -16.200 -7.877 1.00 90.56 134 TRP A O 1
ATOM 1047 N N . ALA A 1 135 ? -15.105 -16.157 -8.444 1.00 93.12 135 ALA A N 1
ATOM 1048 C CA . ALA A 1 135 ? -15.581 -16.628 -7.147 1.00 93.12 135 ALA A CA 1
ATOM 1049 C C . ALA A 1 135 ? -15.011 -18.001 -6.815 1.00 93.12 135 ALA A C 1
ATOM 1051 O O . ALA A 1 135 ? -14.677 -18.257 -5.667 1.00 93.12 135 ALA A O 1
ATOM 1052 N N . ARG A 1 136 ? -14.834 -18.874 -7.814 1.00 92.00 136 ARG A N 1
ATOM 1053 C CA . ARG A 1 136 ? -14.308 -20.228 -7.600 1.00 92.00 136 ARG A CA 1
ATOM 1054 C C . ARG A 1 136 ? -12.881 -20.165 -7.090 1.00 92.00 136 ARG A C 1
ATOM 1056 O O . ARG A 1 136 ? -12.547 -20.858 -6.138 1.00 92.00 136 ARG A O 1
ATOM 1063 N N . THR A 1 137 ? -12.061 -19.332 -7.713 1.00 89.31 137 THR A N 1
ATOM 1064 C CA . THR A 1 137 ? -10.654 -19.167 -7.350 1.00 89.31 137 THR A CA 1
ATOM 1065 C C . THR A 1 137 ? -10.512 -18.593 -5.937 1.00 89.31 137 THR A C 1
ATOM 1067 O O . THR A 1 137 ? -9.813 -19.186 -5.117 1.00 89.31 137 THR A O 1
ATOM 1070 N N . HIS A 1 138 ? -11.261 -17.538 -5.605 1.00 91.31 138 HIS A N 1
ATOM 1071 C CA . HIS A 1 138 ? -11.165 -16.867 -4.301 1.00 91.31 138 HIS A CA 1
ATOM 1072 C C . HIS A 1 138 ? -11.804 -17.659 -3.169 1.00 91.31 138 HIS A C 1
ATOM 1074 O O . HIS A 1 138 ? -11.202 -17.807 -2.107 1.00 91.31 138 HIS A O 1
ATOM 1080 N N . TRP A 1 139 ? -12.979 -18.241 -3.408 1.00 92.19 139 TRP A N 1
ATOM 1081 C CA . TRP A 1 139 ? -13.628 -19.108 -2.434 1.00 92.19 139 TRP A CA 1
ATOM 1082 C C . TRP A 1 139 ? -12.797 -20.357 -2.153 1.00 92.19 139 TRP A C 1
ATOM 1084 O O . TRP A 1 139 ? -12.680 -20.750 -1.001 1.00 92.19 139 TRP A O 1
ATOM 1094 N N . ASN A 1 140 ? -12.183 -20.984 -3.162 1.00 90.00 140 ASN A N 1
ATOM 1095 C CA . ASN A 1 140 ? -11.360 -22.173 -2.926 1.00 90.00 140 ASN A CA 1
ATOM 1096 C C . ASN A 1 140 ? -10.145 -21.869 -2.041 1.00 90.00 140 ASN A C 1
ATOM 1098 O O . ASN A 1 140 ? -9.803 -22.693 -1.192 1.00 90.00 140 ASN A O 1
ATOM 1102 N N . ALA A 1 141 ? -9.504 -20.712 -2.230 1.00 88.25 141 ALA A N 1
ATOM 1103 C CA . ALA A 1 141 ? -8.416 -20.268 -1.366 1.00 88.25 141 ALA A CA 1
ATOM 1104 C C . ALA A 1 141 ? -8.920 -19.979 0.057 1.00 88.25 141 ALA A C 1
ATOM 1106 O O . ALA A 1 141 ? -8.405 -20.538 1.026 1.00 88.25 141 ALA A O 1
ATOM 1107 N N . TRP A 1 142 ? -9.993 -19.192 0.170 1.00 88.06 142 TRP A N 1
ATOM 1108 C CA . TRP A 1 142 ? -10.606 -18.832 1.447 1.00 88.06 142 TRP A CA 1
ATOM 1109 C C . TRP A 1 142 ? -11.080 -20.052 2.245 1.00 88.06 142 TRP A C 1
ATOM 1111 O O . TRP A 1 142 ? -10.726 -20.241 3.404 1.00 88.06 142 TRP A O 1
ATOM 1121 N N . SER A 1 143 ? -11.827 -20.940 1.596 1.00 88.00 143 SER A N 1
ATOM 1122 C CA . SER A 1 143 ? -12.372 -22.162 2.178 1.00 88.00 143 SER A CA 1
ATOM 1123 C C . SER A 1 143 ? -11.277 -23.124 2.635 1.00 88.00 143 SER A C 1
ATOM 1125 O O . SER A 1 143 ? -11.440 -23.794 3.653 1.00 88.00 143 SER A O 1
ATOM 1127 N N . ARG A 1 144 ? -10.142 -23.191 1.924 1.00 85.62 144 ARG A N 1
ATOM 1128 C CA . ARG A 1 144 ? -8.991 -24.000 2.346 1.00 85.62 144 ARG A CA 1
ATOM 1129 C C . ARG A 1 144 ? -8.387 -23.453 3.635 1.00 85.62 144 ARG A C 1
ATOM 1131 O O . ARG A 1 144 ? -8.248 -24.201 4.595 1.00 85.62 144 ARG A O 1
ATOM 1138 N N . GLN A 1 145 ? -8.111 -22.151 3.684 1.00 81.44 145 GLN A N 1
ATOM 1139 C CA . GLN A 1 145 ? -7.621 -21.496 4.898 1.00 81.44 145 GLN A CA 1
ATOM 1140 C C . GLN A 1 145 ? -8.573 -21.728 6.083 1.00 81.44 145 GLN A C 1
ATOM 1142 O O . GLN A 1 145 ? -8.134 -22.094 7.171 1.00 81.44 145 GLN A O 1
ATOM 1147 N N . VAL A 1 146 ? -9.881 -21.587 5.852 1.00 82.62 146 VAL A N 1
ATOM 1148 C CA . VAL A 1 146 ? -10.916 -21.781 6.874 1.00 82.62 146 VAL A CA 1
ATOM 1149 C C . VAL A 1 146 ? -10.975 -23.225 7.389 1.00 82.62 146 VAL A C 1
ATOM 1151 O O . VAL A 1 146 ? -11.018 -23.449 8.598 1.00 82.62 146 VAL A O 1
ATOM 1154 N N . ASN A 1 147 ? -10.999 -24.209 6.486 1.00 80.31 147 ASN A N 1
ATOM 1155 C CA . ASN A 1 147 ? -11.326 -25.597 6.829 1.00 80.31 147 ASN A CA 1
ATOM 1156 C C . ASN A 1 147 ? -10.117 -26.458 7.191 1.00 80.31 147 ASN A C 1
ATOM 1158 O O . ASN A 1 147 ? -10.264 -27.419 7.943 1.00 80.31 147 ASN A O 1
ATOM 1162 N N . THR A 1 148 ? -8.947 -26.173 6.623 1.00 72.31 148 THR A N 1
ATOM 1163 C CA . THR A 1 148 ? -7.758 -27.017 6.801 1.00 72.31 148 THR A CA 1
ATOM 1164 C C . THR A 1 148 ? -6.646 -26.314 7.562 1.00 72.31 148 THR A C 1
ATOM 1166 O O . THR A 1 148 ? -5.657 -26.964 7.879 1.00 72.31 148 THR A O 1
ATOM 1169 N N . GLY A 1 149 ? -6.781 -25.008 7.837 1.00 71.50 149 GLY A N 1
ATOM 1170 C CA . GLY A 1 149 ? -5.742 -24.212 8.495 1.00 71.50 149 GLY A CA 1
ATOM 1171 C C . GLY A 1 149 ? -4.442 -24.129 7.695 1.00 71.50 149 GLY A C 1
ATOM 1172 O O . GLY A 1 149 ? -3.418 -23.759 8.249 1.00 71.50 149 GLY A O 1
ATOM 1173 N N . VAL A 1 150 ? -4.470 -24.494 6.406 1.00 75.12 150 VAL A N 1
ATOM 1174 C CA . VAL A 1 150 ? -3.275 -24.490 5.557 1.00 75.12 150 VAL A CA 1
ATOM 1175 C C . VAL A 1 150 ? -2.829 -23.050 5.366 1.00 75.12 150 VAL A C 1
ATOM 1177 O O . VAL A 1 150 ? -3.602 -22.214 4.890 1.00 75.12 150 VAL A O 1
ATOM 1180 N N . GLN A 1 151 ? -1.575 -22.795 5.721 1.00 81.31 151 GLN A N 1
ATOM 1181 C CA . GLN A 1 151 ? -0.902 -21.535 5.472 1.00 81.31 151 GLN A CA 1
ATOM 1182 C C . GLN A 1 151 ? -0.885 -21.247 3.965 1.00 81.31 151 GLN A C 1
ATOM 1184 O O . GLN A 1 151 ? -0.437 -22.055 3.152 1.00 81.31 151 GLN A O 1
ATOM 1189 N N . ASN A 1 152 ? -1.440 -20.100 3.592 1.00 85.00 152 ASN A N 1
ATOM 1190 C CA . ASN A 1 152 ? -1.461 -19.603 2.226 1.00 85.00 152 ASN A CA 1
ATOM 1191 C C . ASN A 1 152 ? -0.334 -18.603 1.960 1.00 85.00 152 ASN A C 1
ATOM 1193 O O . ASN A 1 152 ? 0.114 -18.540 0.822 1.00 85.00 152 ASN A O 1
ATOM 1197 N N . ILE A 1 153 ? 0.076 -17.823 2.966 1.00 88.50 153 ILE A N 1
ATOM 1198 C CA . ILE A 1 153 ? 1.034 -16.719 2.855 1.00 88.50 153 ILE A CA 1
ATOM 1199 C C . ILE A 1 153 ? 2.148 -16.904 3.889 1.00 88.50 153 ILE A C 1
ATOM 1201 O O . ILE A 1 153 ? 1.868 -17.024 5.084 1.00 88.50 153 ILE A O 1
ATOM 1205 N N . GLN A 1 154 ? 3.387 -16.903 3.404 1.00 89.88 154 GLN A N 1
ATOM 1206 C CA . GLN A 1 154 ? 4.614 -16.847 4.193 1.00 89.88 154 GLN A CA 1
ATOM 1207 C C . GLN A 1 154 ? 5.410 -15.616 3.759 1.00 89.88 154 GLN A C 1
ATOM 1209 O O . GLN A 1 154 ? 5.756 -15.472 2.586 1.00 89.88 154 GLN A O 1
ATOM 1214 N N . ALA A 1 155 ? 5.667 -14.716 4.691 1.00 91.69 155 ALA A N 1
ATOM 1215 C CA . ALA A 1 155 ? 6.489 -13.540 4.517 1.00 91.69 155 ALA A CA 1
ATOM 1216 C C . ALA A 1 155 ? 7.955 -13.848 4.828 1.00 91.69 155 ALA A C 1
ATOM 1218 O O . ALA A 1 155 ? 8.269 -14.699 5.658 1.00 91.69 155 ALA A O 1
ATOM 1219 N N . PHE A 1 156 ? 8.842 -13.121 4.165 1.00 92.44 156 PHE A N 1
ATOM 1220 C CA . PHE A 1 156 ? 10.281 -13.195 4.359 1.00 92.44 156 PHE A CA 1
ATOM 1221 C C . PHE A 1 156 ? 10.929 -11.838 4.085 1.00 92.44 156 PHE A C 1
ATOM 1223 O O . PHE A 1 156 ? 10.302 -10.937 3.520 1.00 92.44 156 PHE A O 1
ATOM 1230 N N . VAL A 1 157 ? 12.197 -11.700 4.462 1.00 93.25 157 VAL A N 1
ATOM 1231 C CA . VAL A 1 157 ? 13.027 -10.537 4.138 1.00 93.25 157 VAL A CA 1
ATOM 1232 C C . VAL A 1 157 ? 14.239 -11.018 3.350 1.00 93.25 157 VAL A C 1
ATOM 1234 O O . VAL A 1 157 ? 14.875 -11.996 3.727 1.00 93.25 157 VAL A O 1
ATOM 1237 N N . GLU A 1 158 ? 14.532 -10.352 2.234 1.00 91.44 158 GLU A N 1
ATOM 1238 C CA . GLU A 1 158 ? 15.691 -10.624 1.382 1.00 91.44 158 GLU A CA 1
ATOM 1239 C C . GLU A 1 158 ? 16.969 -10.772 2.221 1.00 91.44 158 GLU A C 1
ATOM 1241 O O . GLU A 1 158 ? 17.280 -9.908 3.041 1.00 91.44 158 GLU A O 1
ATOM 1246 N N . ASN A 1 159 ? 17.707 -11.865 2.001 1.00 86.38 159 ASN A N 1
ATOM 1247 C CA . ASN A 1 159 ? 18.961 -12.187 2.692 1.00 86.38 159 ASN A CA 1
ATOM 1248 C C . ASN A 1 159 ? 18.858 -12.250 4.230 1.00 86.38 159 ASN A C 1
ATOM 1250 O O . ASN A 1 159 ? 19.871 -12.088 4.913 1.00 86.38 159 ASN A O 1
ATOM 1254 N N . ASN A 1 160 ? 17.663 -12.472 4.791 1.00 85.19 160 ASN A N 1
ATOM 1255 C CA . ASN A 1 160 ? 17.481 -12.572 6.234 1.00 85.19 160 ASN A CA 1
ATOM 1256 C C . ASN A 1 160 ? 16.442 -13.636 6.627 1.00 85.19 160 ASN A C 1
ATOM 1258 O O . ASN A 1 160 ? 15.237 -13.378 6.691 1.00 85.19 160 ASN A O 1
ATOM 1262 N N . ASP A 1 161 ? 16.944 -14.834 6.925 1.00 78.25 161 ASP A N 1
ATOM 1263 C CA . ASP A 1 161 ? 16.135 -16.013 7.246 1.00 78.25 161 ASP A CA 1
ATOM 1264 C C . ASP A 1 161 ? 15.480 -15.940 8.642 1.00 78.25 161 ASP A C 1
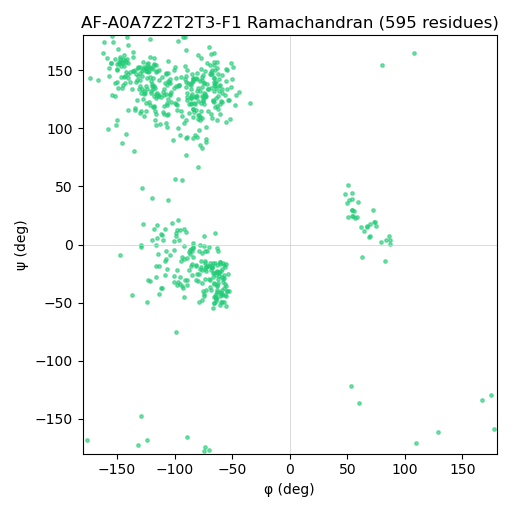ATOM 1266 O O . ASP A 1 161 ? 14.451 -16.575 8.872 1.00 78.25 161 ASP A O 1
ATOM 1270 N N . ASP A 1 162 ? 16.027 -15.141 9.564 1.00 77.44 162 ASP A N 1
ATOM 1271 C CA . ASP A 1 162 ? 15.676 -15.184 10.992 1.00 77.44 162 ASP A CA 1
ATOM 1272 C C . ASP A 1 162 ? 14.544 -14.218 11.397 1.00 77.44 162 ASP A C 1
ATOM 1274 O O . ASP A 1 162 ? 13.998 -14.319 12.499 1.00 77.44 162 ASP A O 1
ATOM 1278 N N . LEU A 1 163 ? 14.161 -13.270 10.532 1.00 72.81 163 LEU A N 1
ATOM 1279 C CA . LEU A 1 163 ? 13.209 -12.203 10.888 1.00 72.81 163 LEU A CA 1
ATOM 1280 C C . LEU A 1 163 ? 11.735 -12.630 10.920 1.00 72.81 163 LEU A C 1
ATOM 1282 O O . LEU A 1 163 ? 10.904 -11.887 11.450 1.00 72.81 163 LEU A O 1
ATOM 1286 N N . TYR A 1 164 ? 11.382 -13.793 10.365 1.00 68.75 164 TYR A N 1
ATOM 1287 C CA . TYR A 1 164 ? 9.999 -14.274 10.347 1.00 68.75 164 TYR A CA 1
ATOM 1288 C C . TYR A 1 164 ? 9.932 -15.809 10.354 1.00 68.75 164 TYR A C 1
ATOM 1290 O O . TYR A 1 164 ? 10.222 -16.454 9.356 1.00 68.75 164 TYR A O 1
ATOM 1298 N N . VAL A 1 165 ? 9.535 -16.401 11.489 1.00 61.34 165 VAL A N 1
ATOM 1299 C CA . VAL A 1 165 ? 9.666 -17.857 11.750 1.00 61.34 165 VAL A CA 1
ATOM 1300 C C . VAL A 1 165 ? 8.307 -18.556 11.960 1.00 61.34 165 VAL A C 1
ATOM 1302 O O . VAL A 1 165 ? 8.232 -19.682 12.441 1.00 61.34 165 VAL A O 1
ATOM 1305 N N . ASN A 1 166 ? 7.182 -17.910 11.629 1.00 66.94 166 ASN A N 1
ATOM 1306 C CA . ASN A 1 166 ? 5.866 -18.553 11.756 1.00 66.94 166 ASN A CA 1
ATOM 1307 C C . ASN A 1 166 ? 5.610 -19.506 10.575 1.00 66.94 166 ASN A C 1
ATOM 1309 O O . ASN A 1 166 ? 5.195 -19.080 9.498 1.00 66.94 166 ASN A O 1
ATOM 1313 N N . THR A 1 167 ? 5.833 -20.801 10.785 1.00 68.75 167 THR A N 1
ATOM 1314 C CA . THR A 1 167 ? 5.668 -21.845 9.757 1.00 68.75 167 THR A CA 1
ATOM 1315 C C . THR A 1 167 ? 4.292 -22.516 9.770 1.00 68.75 167 THR A C 1
ATOM 1317 O O . THR A 1 167 ? 3.946 -23.230 8.831 1.00 68.75 167 THR A O 1
ATOM 1320 N N . ASP A 1 168 ? 3.476 -22.267 10.798 1.00 74.62 168 ASP A N 1
ATOM 1321 C CA . ASP A 1 168 ? 2.193 -22.953 10.980 1.00 74.62 168 ASP A CA 1
ATOM 1322 C C . ASP A 1 168 ? 1.003 -22.166 10.405 1.00 74.62 168 ASP A C 1
ATOM 1324 O O . ASP A 1 168 ? -0.005 -22.756 10.006 1.00 74.62 168 ASP A O 1
ATOM 1328 N N . PHE A 1 169 ? 1.091 -20.833 10.346 1.00 82.12 169 PHE A N 1
ATOM 1329 C CA . PHE A 1 169 ? -0.045 -19.961 10.043 1.00 82.12 169 PHE A CA 1
ATOM 1330 C C . PHE A 1 169 ? 0.326 -18.753 9.186 1.00 82.12 169 PHE A C 1
ATOM 1332 O O . PHE A 1 169 ? 1.474 -18.323 9.141 1.00 82.12 169 PHE A O 1
ATOM 1339 N N . ASN A 1 170 ? -0.665 -18.162 8.507 1.00 87.38 170 ASN A N 1
ATOM 1340 C CA . ASN A 1 170 ? -0.424 -17.019 7.624 1.00 87.38 170 ASN A CA 1
ATOM 1341 C C . ASN A 1 170 ? 0.298 -15.897 8.352 1.00 87.38 170 ASN A C 1
ATOM 1343 O O . ASN A 1 170 ? -0.128 -15.493 9.439 1.00 87.38 170 ASN A O 1
ATOM 1347 N N . ASN A 1 171 ? 1.318 -15.362 7.699 1.00 89.19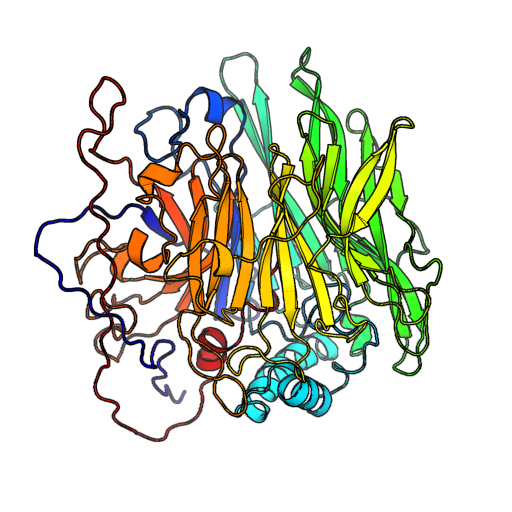 171 ASN A N 1
ATOM 1348 C CA . ASN A 1 171 ? 2.029 -14.199 8.171 1.00 89.19 171 ASN A CA 1
ATOM 1349 C C . ASN A 1 171 ? 2.352 -13.243 7.018 1.00 89.19 171 ASN A C 1
ATOM 1351 O O . ASN A 1 171 ? 2.458 -13.656 5.864 1.00 89.19 171 ASN A O 1
ATOM 1355 N N . LEU A 1 172 ? 2.381 -11.951 7.339 1.00 92.44 172 LEU A N 1
ATOM 1356 C CA . LEU A 1 172 ? 2.423 -10.857 6.378 1.00 92.44 172 LEU A CA 1
ATOM 1357 C C . LEU A 1 172 ? 3.292 -9.727 6.925 1.00 92.44 172 LEU A C 1
ATOM 1359 O O . LEU A 1 172 ? 3.252 -9.431 8.122 1.00 92.44 172 LEU A O 1
ATOM 1363 N N . ILE A 1 173 ? 4.022 -9.053 6.039 1.00 94.50 173 ILE A N 1
ATOM 1364 C CA . ILE A 1 173 ? 4.802 -7.851 6.362 1.00 94.50 173 ILE A CA 1
ATOM 1365 C C . ILE A 1 173 ? 4.122 -6.645 5.717 1.00 94.50 173 ILE A C 1
ATOM 1367 O O . ILE A 1 173 ? 3.810 -6.654 4.527 1.00 94.50 173 ILE A O 1
ATOM 1371 N N . ASN A 1 174 ? 3.879 -5.608 6.511 1.00 95.81 174 ASN A N 1
ATOM 1372 C CA . ASN A 1 174 ? 3.309 -4.344 6.052 1.00 95.81 174 ASN A CA 1
ATOM 1373 C C . ASN A 1 174 ? 4.393 -3.292 5.807 1.00 95.81 174 ASN A C 1
ATOM 1375 O O . ASN A 1 174 ? 4.278 -2.515 4.862 1.00 95.81 174 ASN A O 1
ATOM 1379 N N . ARG A 1 175 ? 5.466 -3.295 6.610 1.00 96.12 175 ARG A N 1
ATOM 1380 C CA . ARG A 1 175 ? 6.587 -2.365 6.452 1.00 96.12 175 ARG A CA 1
ATOM 1381 C C . ARG A 1 175 ? 7.886 -2.912 7.044 1.00 96.12 175 ARG A C 1
ATOM 1383 O O . ARG A 1 175 ? 7.853 -3.758 7.935 1.00 96.12 175 ARG A O 1
ATOM 1390 N N . LEU A 1 176 ? 9.020 -2.416 6.554 1.00 95.75 176 LEU A N 1
ATOM 1391 C CA . LEU A 1 176 ? 10.338 -2.642 7.144 1.00 95.75 176 LEU A CA 1
ATOM 1392 C C . LEU A 1 176 ? 10.835 -1.388 7.859 1.00 95.75 176 LEU A C 1
ATOM 1394 O O . LEU A 1 176 ? 10.565 -0.266 7.437 1.00 95.75 176 LEU A O 1
ATOM 1398 N N . TYR A 1 177 ? 11.596 -1.604 8.921 1.00 92.31 177 TYR A N 1
ATOM 1399 C CA . TYR A 1 177 ? 12.248 -0.577 9.719 1.00 92.31 177 TYR A CA 1
ATOM 1400 C C . TYR A 1 177 ? 13.734 -0.845 9.776 1.00 92.31 177 TYR A C 1
ATOM 1402 O O . TYR A 1 177 ? 14.147 -1.999 9.848 1.00 92.31 177 TYR A O 1
ATOM 1410 N N . VAL A 1 178 ? 14.517 0.228 9.761 1.00 90.62 178 VAL A N 1
ATOM 1411 C CA . VAL A 1 178 ? 15.966 0.170 9.923 1.00 90.62 178 VAL A CA 1
ATOM 1412 C C . VAL A 1 178 ? 16.344 0.959 11.165 1.00 90.62 178 VAL A C 1
ATOM 1414 O O . VAL A 1 178 ? 15.873 2.079 11.359 1.00 90.62 178 VAL A O 1
ATOM 1417 N N . SER A 1 179 ? 17.197 0.366 11.990 1.00 84.50 179 SER A N 1
ATOM 1418 C CA . SER A 1 179 ? 17.932 1.049 13.048 1.00 84.50 179 SER A CA 1
ATOM 1419 C C . SER A 1 179 ? 19.413 0.986 12.711 1.00 84.50 179 SER A C 1
ATOM 1421 O O . SER A 1 179 ? 19.921 -0.099 12.439 1.00 84.50 179 SER A O 1
ATOM 1423 N N . GLU A 1 180 ? 20.103 2.122 12.758 1.00 84.56 180 GLU A N 1
ATOM 1424 C CA . GLU A 1 180 ? 21.560 2.191 12.635 1.00 84.56 180 GLU A CA 1
ATOM 1425 C C . GLU A 1 180 ? 22.158 2.684 13.951 1.00 84.56 180 GLU A C 1
ATOM 1427 O O . GLU A 1 180 ? 21.751 3.721 14.473 1.00 84.56 180 GLU A O 1
ATOM 1432 N N . VAL A 1 181 ? 23.132 1.946 14.480 1.00 81.94 181 VAL A N 1
ATOM 1433 C CA . VAL A 1 181 ? 23.857 2.306 15.704 1.00 81.94 181 VAL A CA 1
ATOM 1434 C C . VAL A 1 181 ? 25.330 2.510 15.365 1.00 81.94 181 VAL A C 1
ATOM 1436 O O . VAL A 1 181 ? 25.994 1.575 14.912 1.00 81.94 181 VAL A O 1
ATOM 1439 N N . ASP A 1 182 ? 25.834 3.728 15.583 1.00 82.31 182 ASP A N 1
ATOM 1440 C CA . ASP A 1 182 ? 27.264 4.046 15.481 1.00 82.31 182 ASP A CA 1
ATOM 1441 C C . ASP A 1 182 ? 28.032 3.316 16.591 1.00 82.31 182 ASP A C 1
ATOM 1443 O O . ASP A 1 182 ? 27.745 3.479 17.779 1.00 82.31 182 ASP A O 1
ATOM 1447 N N . GLN A 1 183 ? 29.017 2.509 16.204 1.00 84.31 183 GLN A N 1
ATOM 1448 C CA . GLN A 1 183 ? 29.834 1.722 17.128 1.00 84.31 183 GLN A CA 1
ATOM 1449 C C . GLN A 1 183 ? 31.004 2.529 17.723 1.00 84.31 183 GLN A C 1
ATOM 1451 O O . GLN A 1 183 ? 31.761 2.023 18.555 1.00 84.31 183 GLN A O 1
ATOM 1456 N N . GLY A 1 184 ? 31.180 3.791 17.320 1.00 81.69 184 GLY A N 1
ATOM 1457 C CA . GLY A 1 184 ? 32.215 4.696 17.824 1.00 81.69 184 GLY A CA 1
ATOM 1458 C C . GLY A 1 184 ? 33.606 4.473 17.220 1.00 81.69 184 GLY A C 1
ATOM 1459 O O . GLY A 1 184 ? 34.557 5.163 17.597 1.00 81.69 184 GLY A O 1
ATOM 1460 N N . ASP A 1 185 ? 33.743 3.538 16.277 1.00 84.12 185 ASP A N 1
ATOM 1461 C CA . ASP A 1 185 ? 34.952 3.286 15.484 1.00 84.12 185 ASP A CA 1
ATOM 1462 C C . ASP A 1 185 ? 34.793 3.674 13.999 1.00 84.12 185 ASP A C 1
ATOM 1464 O O . ASP A 1 185 ? 35.689 3.425 13.189 1.00 84.12 185 ASP A O 1
ATOM 1468 N N . GLY A 1 186 ? 33.674 4.323 13.656 1.00 78.62 186 GLY A N 1
ATOM 1469 C CA . GLY A 1 186 ? 33.304 4.681 12.288 1.00 78.62 186 GLY A CA 1
ATOM 1470 C C . GLY A 1 186 ? 32.540 3.584 11.541 1.00 78.62 186 GLY A C 1
ATOM 1471 O O . GLY A 1 186 ? 32.257 3.762 10.356 1.00 78.62 186 GLY A O 1
ATOM 1472 N N . THR A 1 187 ? 32.207 2.467 12.199 1.00 82.75 187 THR A N 1
ATOM 1473 C CA . THR A 1 187 ? 31.294 1.443 11.677 1.00 82.75 187 THR A CA 1
ATOM 1474 C C . THR A 1 187 ? 29.889 1.594 12.261 1.00 82.75 187 THR A C 1
ATOM 1476 O O . THR A 1 187 ? 29.702 2.106 13.364 1.00 82.75 187 THR A O 1
ATOM 1479 N N . PHE A 1 188 ? 28.891 1.146 11.499 1.00 82.62 188 PHE A N 1
ATOM 1480 C CA . PHE A 1 188 ? 27.486 1.192 11.890 1.00 82.62 188 PHE A CA 1
ATOM 1481 C C . PHE A 1 188 ? 26.917 -0.220 11.900 1.00 82.62 188 PHE A C 1
ATOM 1483 O O . PHE A 1 188 ? 27.057 -0.964 10.929 1.00 82.62 188 PHE A O 1
ATOM 1490 N N . GLU A 1 189 ? 26.245 -0.577 12.987 1.00 84.94 189 GLU A N 1
ATOM 1491 C CA . GLU A 1 189 ? 25.438 -1.788 13.049 1.00 84.94 189 GLU A CA 1
ATOM 1492 C C . GLU A 1 189 ? 24.037 -1.459 12.544 1.00 84.94 189 GLU A C 1
ATOM 1494 O O . GLU A 1 189 ? 23.373 -0.571 13.077 1.00 84.94 189 GLU A O 1
ATOM 1499 N N . THR A 1 190 ? 23.611 -2.153 11.490 1.00 85.75 190 THR A N 1
ATOM 1500 C CA . THR A 1 190 ? 22.298 -1.963 10.870 1.00 85.75 190 THR A CA 1
ATOM 1501 C C . THR A 1 190 ? 21.402 -3.141 11.219 1.00 85.75 190 THR A C 1
ATOM 1503 O O . THR A 1 190 ? 21.711 -4.280 10.872 1.00 85.75 190 THR A O 1
ATOM 1506 N N . THR A 1 191 ? 20.270 -2.860 11.854 1.00 88.69 191 THR A N 1
ATOM 1507 C CA . THR A 1 191 ? 19.250 -3.858 12.185 1.00 88.69 191 THR A CA 1
ATOM 1508 C C . THR A 1 191 ? 17.990 -3.579 11.386 1.00 88.69 191 THR A C 1
ATOM 1510 O O . THR A 1 191 ? 17.474 -2.461 11.406 1.00 88.69 191 THR A O 1
ATOM 1513 N N . VAL A 1 192 ? 17.476 -4.606 10.709 1.00 91.50 192 VAL A N 1
ATOM 1514 C CA . VAL A 1 192 ? 16.205 -4.553 9.979 1.00 91.50 192 VAL A CA 1
ATOM 1515 C C . VAL A 1 192 ? 15.131 -5.274 10.780 1.00 91.50 192 VAL A C 1
ATOM 1517 O O . VAL A 1 192 ? 15.329 -6.417 11.175 1.00 91.50 192 VAL A O 1
ATOM 1520 N N . SER A 1 193 ? 13.984 -4.628 10.978 1.00 91.81 193 SER A N 1
ATOM 1521 C CA . SER A 1 193 ? 12.850 -5.182 11.722 1.00 91.81 193 SER A CA 1
ATOM 1522 C C . SER A 1 193 ? 11.555 -5.054 10.916 1.00 91.81 193 SER A C 1
ATOM 1524 O O . SER A 1 193 ? 11.246 -3.963 10.431 1.00 91.81 193 SER A O 1
ATOM 1526 N N . PRO A 1 194 ? 10.761 -6.125 10.762 1.00 93.69 194 PRO A N 1
ATOM 1527 C CA . PRO A 1 194 ? 9.464 -6.034 10.108 1.00 93.69 194 PRO A CA 1
ATOM 1528 C C . PRO A 1 194 ? 8.378 -5.508 11.056 1.00 93.69 194 PRO A C 1
ATOM 1530 O O . PRO A 1 194 ? 8.362 -5.830 12.242 1.00 93.69 194 PRO A O 1
ATOM 1533 N N . ILE A 1 195 ? 7.407 -4.782 10.506 1.00 94.31 195 ILE A N 1
ATOM 1534 C CA . ILE A 1 195 ? 6.081 -4.561 11.093 1.00 94.31 195 ILE A CA 1
ATOM 1535 C C . ILE A 1 195 ? 5.063 -5.289 10.233 1.00 94.31 195 ILE A C 1
ATOM 1537 O O . ILE A 1 195 ? 5.011 -5.108 9.015 1.00 94.31 195 ILE A O 1
ATOM 1541 N N . GLY A 1 196 ? 4.249 -6.125 10.860 1.00 93.25 196 GLY A N 1
ATOM 1542 C CA . GLY A 1 196 ? 3.290 -6.955 10.164 1.00 93.25 196 GLY A CA 1
ATOM 1543 C C . GLY A 1 196 ? 2.400 -7.754 11.101 1.00 93.25 196 GLY A C 1
ATOM 1544 O O . GLY A 1 196 ? 2.342 -7.529 12.309 1.00 93.25 196 GLY A O 1
ATOM 1545 N N . ILE A 1 197 ? 1.681 -8.700 10.511 1.00 92.62 197 ILE A N 1
ATOM 1546 C CA . ILE A 1 197 ? 0.637 -9.451 11.197 1.00 92.62 197 ILE A CA 1
ATOM 1547 C C . ILE A 1 197 ? 0.787 -10.942 10.957 1.00 92.62 197 ILE A C 1
ATOM 1549 O O . ILE A 1 197 ? 1.239 -11.385 9.902 1.00 92.62 197 ILE A O 1
ATOM 1553 N N . GLN A 1 198 ? 0.319 -11.718 11.920 1.00 90.06 198 GLN A N 1
ATOM 1554 C CA . GLN A 1 198 ? 0.270 -13.163 11.827 1.00 90.06 198 GLN A CA 1
ATOM 1555 C C . GLN A 1 198 ? -1.033 -13.697 12.404 1.00 90.06 198 GLN A C 1
ATOM 1557 O O . GLN A 1 198 ? -1.519 -13.236 13.434 1.00 90.06 198 GLN A O 1
ATOM 1562 N N . SER A 1 199 ? -1.598 -14.697 11.743 1.00 87.88 199 SER A N 1
ATOM 1563 C CA . SER A 1 199 ? -2.620 -15.539 12.364 1.00 87.88 199 SER A CA 1
ATOM 1564 C C . SER A 1 199 ? -1.965 -16.510 13.350 1.00 87.88 199 SER A C 1
ATOM 1566 O O . SER A 1 199 ? -0.840 -16.952 13.128 1.00 87.88 199 SER A O 1
ATOM 1568 N N . THR A 1 200 ? -2.654 -16.835 14.442 1.00 82.00 200 THR A N 1
ATOM 1569 C CA . THR A 1 200 ? -2.108 -17.695 15.514 1.00 82.00 200 THR A CA 1
ATOM 1570 C C . THR A 1 200 ? -2.849 -19.012 15.696 1.00 82.00 200 THR A C 1
ATOM 1572 O O . THR A 1 200 ? -2.503 -19.813 16.563 1.00 82.00 200 THR A O 1
ATOM 1575 N N . GLN A 1 201 ? -3.893 -19.241 14.904 1.00 77.31 201 GLN A N 1
ATOM 1576 C CA . GLN A 1 201 ? -4.748 -20.408 15.041 1.00 77.31 201 GLN A CA 1
ATOM 1577 C C . GLN A 1 201 ? -5.454 -20.754 13.734 1.00 77.31 201 GLN A C 1
ATOM 1579 O O . GLN A 1 201 ? -5.723 -19.900 12.887 1.00 77.31 201 GLN A O 1
ATOM 1584 N N . SER A 1 202 ? -5.841 -22.024 13.607 1.00 74.06 202 SER A N 1
ATOM 1585 C CA . SER A 1 202 ? -6.773 -22.450 12.570 1.00 74.06 202 SER A CA 1
ATOM 1586 C C . SER A 1 202 ? -8.139 -21.803 12.799 1.00 74.06 202 SER A C 1
ATOM 1588 O O . SER A 1 202 ? -8.659 -21.808 13.916 1.00 74.06 202 SER A O 1
ATOM 1590 N N . ALA A 1 203 ? -8.748 -21.320 11.724 1.00 75.31 203 ALA A N 1
ATOM 1591 C CA . ALA A 1 203 ? -9.999 -20.577 11.748 1.00 75.31 203 ALA A CA 1
ATOM 1592 C C . ALA A 1 203 ? -11.194 -21.335 12.355 1.00 75.31 203 ALA A C 1
ATOM 1594 O O . ALA A 1 203 ? -12.014 -20.743 13.056 1.00 75.31 203 ALA A O 1
ATOM 1595 N N . GLY A 1 204 ? -11.355 -22.623 12.017 1.00 76.69 204 GLY A N 1
ATOM 1596 C CA . GLY A 1 204 ? -12.477 -23.479 12.443 1.00 76.69 204 GLY A CA 1
ATOM 1597 C C . GLY A 1 204 ? -13.874 -23.034 11.971 1.00 76.69 204 GLY A C 1
ATOM 1598 O O . GLY A 1 204 ? -14.843 -23.775 12.113 1.00 76.69 204 GLY A O 1
ATOM 1599 N N . SER A 1 205 ? -13.990 -21.830 11.412 1.00 81.06 205 SER A N 1
ATOM 1600 C CA . SER A 1 205 ? -15.188 -21.217 10.848 1.00 81.06 205 SER A CA 1
ATOM 1601 C C . SER A 1 205 ? -14.784 -20.104 9.881 1.00 81.06 205 SER A C 1
ATOM 1603 O O . SER A 1 205 ? -13.673 -19.579 9.952 1.00 81.06 205 SER A O 1
ATOM 1605 N N . VAL A 1 206 ? -15.698 -19.720 8.991 1.00 79.50 206 VAL A N 1
ATOM 1606 C CA . VAL A 1 206 ? -15.465 -18.662 7.997 1.00 79.50 206 VAL A CA 1
ATOM 1607 C C . VAL A 1 206 ? -15.043 -17.347 8.657 1.00 79.50 206 VAL A C 1
ATOM 1609 O O . VAL A 1 206 ? -14.096 -16.709 8.216 1.00 79.50 206 VAL A O 1
ATOM 1612 N N . TYR A 1 207 ? -15.698 -16.960 9.749 1.00 79.38 207 TYR A N 1
ATOM 1613 C CA . TYR A 1 207 ? -15.393 -15.710 10.446 1.00 79.38 207 TYR A CA 1
ATOM 1614 C C . TYR A 1 207 ? -14.185 -15.832 11.378 1.00 79.38 207 TYR A C 1
ATOM 1616 O O . TYR A 1 207 ? -13.414 -14.883 11.512 1.00 79.38 207 TYR A O 1
ATOM 1624 N N . GLY A 1 208 ? -13.955 -17.022 11.941 1.00 77.94 208 GLY A N 1
ATOM 1625 C CA . GLY A 1 208 ? -12.797 -17.307 12.789 1.00 77.94 208 GLY A CA 1
ATOM 1626 C C . GLY A 1 208 ? -11.454 -17.135 12.079 1.00 77.94 208 GLY A C 1
ATOM 1627 O O . GLY A 1 208 ? -10.471 -16.830 12.737 1.00 77.94 208 GLY A O 1
ATOM 1628 N N . ALA A 1 209 ? -11.404 -17.234 10.745 1.00 79.00 209 ALA A N 1
ATOM 1629 C CA . ALA A 1 209 ? -10.186 -16.976 9.963 1.00 79.00 209 ALA A CA 1
ATOM 1630 C C . ALA A 1 209 ? -9.712 -15.519 10.028 1.00 79.00 209 ALA A C 1
ATOM 1632 O O . ALA A 1 209 ? -8.590 -15.221 9.623 1.00 79.00 209 ALA A O 1
ATOM 1633 N N . ARG A 1 210 ? -10.583 -14.611 10.481 1.00 83.75 210 ARG A N 1
ATOM 1634 C CA . ARG A 1 210 ? -10.310 -13.175 10.602 1.00 83.75 210 ARG A CA 1
ATOM 1635 C C . ARG A 1 210 ? -10.201 -12.724 12.055 1.00 83.75 210 ARG A C 1
ATOM 1637 O O . ARG A 1 210 ? -10.058 -11.525 12.259 1.00 83.75 210 ARG A O 1
ATOM 1644 N N . LEU A 1 211 ? -10.281 -13.667 12.997 1.00 83.19 211 LEU A N 1
ATOM 1645 C CA . LEU A 1 211 ? -10.035 -13.493 14.425 1.00 83.19 211 LEU A CA 1
ATOM 1646 C C . LEU A 1 211 ? -8.676 -14.113 14.790 1.00 83.19 211 LEU A C 1
ATOM 1648 O O . LEU A 1 211 ? -8.202 -15.018 14.102 1.00 83.19 211 LEU A O 1
ATOM 1652 N N . GLY A 1 212 ? -8.073 -13.675 15.894 1.00 85.94 212 GLY A N 1
ATOM 1653 C CA . GLY A 1 212 ? -6.775 -14.184 16.337 1.00 85.94 212 GLY A CA 1
ATOM 1654 C C . GLY A 1 212 ? -5.619 -13.701 15.460 1.00 85.94 212 GLY A C 1
ATOM 1655 O O . GLY A 1 212 ? -4.625 -14.410 15.301 1.00 85.94 212 GLY A O 1
ATOM 1656 N N . ILE A 1 213 ? -5.747 -12.512 14.868 1.00 90.69 213 ILE A N 1
ATOM 1657 C CA . ILE A 1 213 ? -4.633 -11.843 14.194 1.00 90.69 213 ILE A CA 1
ATOM 1658 C C . ILE A 1 213 ? -3.801 -11.111 15.244 1.00 90.69 213 ILE A C 1
ATOM 1660 O O . ILE A 1 213 ? -4.330 -10.344 16.041 1.00 90.69 213 ILE A O 1
ATOM 1664 N N . GLN A 1 214 ? -2.499 -11.358 15.264 1.00 92.00 214 GLN A N 1
ATOM 1665 C CA . GLN A 1 214 ? -1.557 -10.748 16.192 1.00 92.00 214 GLN A CA 1
ATOM 1666 C C . GLN A 1 214 ? -0.519 -9.928 15.435 1.00 92.00 214 GLN A C 1
ATOM 1668 O O . GLN A 1 214 ? -0.201 -10.213 14.280 1.00 92.00 214 GLN A O 1
ATOM 1673 N N . SER A 1 215 ? 0.034 -8.935 16.121 1.00 92.44 215 SER A N 1
ATOM 1674 C CA . SER A 1 215 ? 1.241 -8.240 15.684 1.00 92.44 215 SER A CA 1
ATOM 1675 C C . SER A 1 215 ? 2.444 -9.183 15.772 1.00 92.44 215 SER A C 1
ATOM 1677 O O . SER A 1 215 ? 2.495 -10.065 16.632 1.00 92.44 215 SER A O 1
ATOM 1679 N N . ASN A 1 216 ? 3.422 -9.004 14.888 1.00 88.88 216 ASN A N 1
ATOM 1680 C CA . ASN A 1 216 ? 4.729 -9.650 15.024 1.00 88.88 216 ASN A CA 1
ATOM 1681 C C . ASN A 1 216 ? 5.623 -8.954 16.068 1.00 88.88 216 ASN A C 1
ATOM 1683 O O . ASN A 1 216 ? 6.536 -9.573 16.602 1.00 88.88 216 ASN A O 1
ATOM 1687 N N . VAL A 1 217 ? 5.341 -7.686 16.377 1.00 89.81 217 VAL A N 1
ATOM 1688 C CA . VAL A 1 217 ? 5.915 -6.981 17.528 1.00 89.81 217 VAL A CA 1
ATOM 1689 C C . VAL A 1 217 ? 5.092 -7.274 18.772 1.00 89.81 217 VAL A C 1
ATOM 1691 O O . VAL A 1 217 ? 3.861 -7.283 18.709 1.00 89.81 217 VAL A O 1
ATOM 1694 N N . GLU A 1 218 ? 5.769 -7.472 19.900 1.00 90.56 218 GLU A N 1
ATOM 1695 C CA . GLU A 1 218 ? 5.136 -7.660 21.201 1.00 90.56 218 GLU A CA 1
ATOM 1696 C C . GLU A 1 218 ? 4.386 -6.390 21.633 1.00 90.56 218 GLU A C 1
ATOM 1698 O O . GLU A 1 218 ? 4.968 -5.318 21.805 1.00 90.56 218 GLU A O 1
ATOM 1703 N N . LEU A 1 219 ? 3.069 -6.520 21.797 1.00 93.50 219 LEU A N 1
ATOM 1704 C CA . LEU A 1 219 ? 2.169 -5.450 22.222 1.00 93.50 219 LEU A CA 1
ATOM 1705 C C . LEU A 1 219 ? 1.494 -5.817 23.552 1.00 93.50 219 LEU A C 1
ATOM 1707 O O . LEU A 1 219 ? 1.413 -6.997 23.898 1.00 93.50 219 LEU A O 1
ATOM 1711 N N . PRO A 1 220 ? 0.957 -4.835 24.298 1.00 92.44 220 PRO A N 1
ATOM 1712 C CA . PRO A 1 220 ? 0.314 -5.090 25.580 1.00 92.44 220 PRO A CA 1
ATOM 1713 C C . PRO A 1 220 ? -0.898 -6.000 25.431 1.00 92.44 220 PRO A C 1
ATOM 1715 O O . PRO A 1 220 ? -1.776 -5.765 24.591 1.00 92.44 220 PRO A O 1
ATOM 1718 N N . VAL A 1 221 ? -0.959 -7.009 26.296 1.00 87.06 221 VAL A N 1
ATOM 1719 C CA . VAL A 1 221 ? -2.068 -7.958 26.348 1.00 87.06 221 VAL A CA 1
ATOM 1720 C C . VAL A 1 221 ? -3.279 -7.300 27.004 1.00 87.06 221 VAL A C 1
ATOM 1722 O O . VAL A 1 221 ? -3.201 -6.777 28.115 1.00 87.06 221 VAL A O 1
ATOM 1725 N N . ASP A 1 222 ? -4.414 -7.359 26.316 1.00 89.62 222 ASP A N 1
ATOM 1726 C CA . ASP A 1 222 ? -5.725 -6.979 26.833 1.00 89.62 222 ASP A CA 1
ATOM 1727 C C . ASP A 1 222 ? -6.722 -8.066 26.432 1.00 89.62 222 ASP A C 1
ATOM 1729 O O . ASP A 1 222 ? -6.979 -8.265 25.247 1.00 89.62 222 ASP A O 1
ATOM 1733 N N . ASP A 1 223 ? -7.312 -8.738 27.422 1.00 89.25 223 ASP A N 1
ATOM 1734 C CA . ASP A 1 223 ? -8.250 -9.851 27.218 1.00 89.25 223 ASP A CA 1
ATOM 1735 C C . ASP A 1 223 ? -9.514 -9.458 26.424 1.00 89.25 223 ASP A C 1
ATOM 1737 O O . ASP A 1 223 ? -10.260 -10.320 25.959 1.00 89.25 223 ASP A O 1
ATOM 1741 N N . SER A 1 224 ? -9.795 -8.158 26.272 1.00 89.44 224 SER A N 1
ATOM 1742 C CA . SER A 1 224 ? -10.878 -7.658 25.421 1.00 89.44 224 SER A CA 1
ATOM 1743 C C . SER A 1 224 ? -10.508 -7.582 23.937 1.00 89.44 224 SER A C 1
ATOM 1745 O O . SER A 1 224 ? -11.414 -7.490 23.102 1.00 89.44 224 SER A O 1
ATOM 1747 N N . ILE A 1 225 ? -9.212 -7.585 23.601 1.00 92.56 225 ILE A N 1
ATOM 1748 C CA . ILE A 1 225 ? -8.713 -7.535 22.226 1.00 92.56 225 ILE A CA 1
ATOM 1749 C C . ILE A 1 225 ? -8.666 -8.943 21.648 1.00 92.56 225 ILE A C 1
ATOM 1751 O O . ILE A 1 225 ? -8.054 -9.844 22.210 1.00 92.56 225 ILE A O 1
ATOM 1755 N N . VAL A 1 226 ? -9.280 -9.111 20.479 1.00 90.94 226 VAL A N 1
ATOM 1756 C CA . VAL A 1 226 ? -9.227 -10.368 19.719 1.00 90.94 226 VAL A CA 1
ATOM 1757 C C . VAL A 1 226 ? -8.336 -10.303 18.490 1.00 90.94 226 VAL A C 1
ATOM 1759 O O . VAL A 1 226 ? -7.877 -11.352 18.052 1.00 90.94 226 VAL A O 1
ATOM 1762 N N . ASP A 1 227 ? -8.055 -9.096 17.983 1.00 92.31 227 ASP A N 1
ATOM 1763 C CA . ASP A 1 227 ? -7.085 -8.880 16.908 1.00 92.31 227 ASP A CA 1
ATOM 1764 C C . ASP A 1 227 ? -6.247 -7.621 17.122 1.00 92.31 227 ASP A C 1
ATOM 1766 O O . ASP A 1 227 ? -6.782 -6.565 17.480 1.00 92.31 227 ASP A O 1
ATOM 1770 N N . TYR A 1 228 ? -4.975 -7.719 16.748 1.00 94.81 228 TYR A N 1
ATOM 1771 C CA . TYR A 1 228 ? -4.035 -6.624 16.558 1.00 94.81 228 TYR A CA 1
ATOM 1772 C C . TYR A 1 228 ? -3.577 -6.632 15.100 1.00 94.81 228 TYR A C 1
ATOM 1774 O O . TYR A 1 228 ? -2.977 -7.604 14.641 1.00 94.81 228 TYR A O 1
ATOM 1782 N N . ARG A 1 229 ? -3.849 -5.552 14.364 1.00 95.56 229 ARG A N 1
ATOM 1783 C CA . ARG A 1 229 ? -3.326 -5.359 13.007 1.00 95.56 229 ARG A CA 1
ATOM 1784 C C . ARG A 1 229 ? -2.433 -4.132 12.988 1.00 95.56 229 ARG A C 1
ATOM 1786 O O . ARG A 1 229 ? -2.943 -3.022 13.091 1.00 95.56 229 ARG A O 1
ATOM 1793 N N . THR A 1 230 ? -1.124 -4.328 12.897 1.00 96.81 230 THR A N 1
ATOM 1794 C CA . THR A 1 230 ? -0.116 -3.258 12.875 1.00 96.81 230 THR A CA 1
ATOM 1795 C C . THR A 1 230 ? 0.317 -2.960 11.447 1.00 96.81 230 THR A C 1
ATOM 1797 O O . THR A 1 230 ? 0.408 -3.866 10.623 1.00 96.81 230 THR A O 1
ATOM 1800 N N . TRP A 1 231 ? 0.565 -1.688 11.146 1.00 97.25 231 TRP A N 1
ATOM 1801 C CA . TRP A 1 231 ? 0.825 -1.220 9.781 1.00 97.25 231 TRP A CA 1
ATOM 1802 C C . TRP A 1 231 ? 2.152 -0.488 9.650 1.00 97.25 231 TRP A C 1
ATOM 1804 O O . TRP A 1 231 ? 2.965 -0.826 8.793 1.00 97.25 231 TRP A O 1
ATOM 1814 N N . ALA A 1 232 ? 2.395 0.464 10.545 1.00 96.94 232 ALA A N 1
ATOM 1815 C CA . ALA A 1 232 ? 3.593 1.281 10.538 1.00 96.94 232 ALA A CA 1
ATOM 1816 C C . ALA A 1 232 ? 4.081 1.555 11.964 1.00 96.94 232 ALA A C 1
ATOM 1818 O O . ALA A 1 232 ? 3.326 1.503 12.931 1.00 96.94 232 ALA A O 1
ATOM 1819 N N . GLN A 1 233 ? 5.360 1.860 12.061 1.00 95.25 233 GLN A N 1
ATOM 1820 C CA . GLN A 1 233 ? 6.087 2.411 13.185 1.00 95.25 233 GLN A CA 1
ATOM 1821 C C . GLN A 1 233 ? 6.700 3.790 12.839 1.00 95.25 233 GLN A C 1
ATOM 1823 O O . GLN A 1 233 ? 7.031 4.075 11.688 1.00 95.25 233 GLN A O 1
ATOM 1828 N N . LEU A 1 234 ? 6.855 4.655 13.835 1.00 94.81 234 LEU A N 1
ATOM 1829 C CA . LEU A 1 234 ? 7.623 5.899 13.779 1.00 94.81 234 LEU A CA 1
ATOM 1830 C C . LEU A 1 234 ? 8.510 5.950 15.020 1.00 94.81 234 LEU A C 1
ATOM 1832 O O . LEU A 1 234 ? 8.000 5.874 16.137 1.00 94.81 234 LEU A O 1
ATOM 1836 N N . ASN A 1 235 ? 9.816 6.099 14.826 1.00 91.50 235 ASN A N 1
ATOM 1837 C CA . ASN A 1 235 ? 10.765 6.310 15.913 1.00 91.50 235 ASN A CA 1
ATOM 1838 C C . ASN A 1 235 ? 11.160 7.784 15.956 1.00 91.50 235 ASN A C 1
ATOM 1840 O O . ASN A 1 235 ? 11.499 8.369 14.932 1.00 91.50 235 ASN A O 1
ATOM 1844 N N . ILE A 1 236 ? 11.109 8.365 17.147 1.00 88.56 236 ILE A N 1
ATOM 1845 C CA . ILE A 1 236 ? 11.613 9.699 17.446 1.00 88.56 236 ILE A CA 1
ATOM 1846 C C . ILE A 1 236 ? 12.903 9.520 18.236 1.00 88.56 236 ILE A C 1
ATOM 1848 O O . ILE A 1 236 ? 12.882 9.043 19.374 1.00 88.56 236 ILE A O 1
ATOM 1852 N N . THR A 1 237 ? 14.022 9.885 17.627 1.00 81.75 237 THR A N 1
ATOM 1853 C CA . THR A 1 237 ? 15.354 9.754 18.222 1.00 81.75 237 THR A CA 1
ATOM 1854 C C . THR A 1 237 ? 15.720 11.023 18.991 1.00 81.75 237 THR A C 1
ATOM 1856 O O . THR A 1 237 ? 15.420 12.132 18.546 1.00 81.75 237 THR A O 1
ATOM 1859 N N . ASP A 1 238 ? 16.356 10.869 20.153 1.00 67.81 238 ASP A N 1
ATOM 1860 C CA . ASP A 1 238 ? 16.991 11.983 20.856 1.00 67.81 238 ASP A CA 1
ATOM 1861 C C . ASP A 1 238 ? 18.292 12.363 20.134 1.00 67.81 238 ASP A C 1
ATOM 1863 O O . ASP A 1 238 ? 19.206 11.546 19.990 1.00 67.81 238 ASP A O 1
ATOM 1867 N N . VAL A 1 239 ? 18.369 13.619 19.695 1.00 60.03 239 VAL A N 1
ATOM 1868 C CA . VAL A 1 239 ? 19.493 14.173 18.928 1.00 60.03 239 VAL A CA 1
ATOM 1869 C C . VAL A 1 239 ? 20.805 14.122 19.721 1.00 60.03 239 VAL A C 1
ATOM 1871 O O . VAL A 1 239 ? 21.872 14.030 19.118 1.00 60.03 239 VAL A O 1
ATOM 1874 N N . ASP A 1 240 ? 20.749 14.146 21.056 1.00 61.00 240 ASP A N 1
ATOM 1875 C CA . ASP A 1 240 ? 21.954 14.230 21.887 1.00 61.00 240 ASP A CA 1
ATOM 1876 C C . ASP A 1 240 ? 22.664 12.874 22.073 1.00 61.00 240 ASP A C 1
ATOM 1878 O O . ASP A 1 240 ? 23.875 12.854 22.303 1.00 61.00 240 ASP A O 1
ATOM 1882 N N . ASN A 1 241 ? 21.948 11.746 21.957 1.00 60.94 241 ASN A N 1
ATOM 1883 C CA . ASN A 1 241 ? 22.494 10.400 22.215 1.00 60.94 241 ASN A CA 1
ATOM 1884 C C . ASN A 1 241 ? 22.245 9.378 21.090 1.00 60.94 241 ASN A C 1
ATOM 1886 O O . ASN A 1 241 ? 22.672 8.233 21.222 1.00 60.94 241 ASN A O 1
ATOM 1890 N N . ASN A 1 242 ? 21.567 9.772 20.005 1.00 61.53 242 ASN A N 1
ATOM 1891 C CA . ASN A 1 242 ? 21.159 8.894 18.901 1.00 61.53 242 ASN A CA 1
ATOM 1892 C C . ASN A 1 242 ? 20.355 7.655 19.356 1.00 61.53 242 ASN A C 1
ATOM 1894 O O . ASN A 1 242 ? 20.413 6.598 18.730 1.00 61.53 242 ASN A O 1
ATOM 1898 N N . ASP A 1 243 ? 19.618 7.789 20.462 1.00 68.19 243 ASP A N 1
ATOM 1899 C CA . ASP A 1 243 ? 18.807 6.724 21.056 1.00 68.19 243 ASP A CA 1
ATOM 1900 C C . ASP A 1 243 ? 17.313 6.995 20.831 1.00 68.19 243 ASP A C 1
ATOM 1902 O O . ASP A 1 243 ? 16.874 8.151 20.798 1.00 68.19 243 ASP A O 1
ATOM 1906 N N . VAL A 1 244 ? 16.510 5.942 20.660 1.00 71.50 244 VAL A N 1
ATOM 1907 C CA . VAL A 1 244 ? 15.072 6.082 20.388 1.00 71.50 244 VAL A CA 1
ATOM 1908 C C . VAL A 1 244 ? 14.357 6.535 21.660 1.00 71.50 244 VAL A C 1
ATOM 1910 O O . VAL A 1 244 ? 14.036 5.743 22.547 1.00 71.50 244 VAL A O 1
ATOM 1913 N N . SER A 1 245 ? 14.051 7.829 21.719 1.00 82.56 245 SER A N 1
ATOM 1914 C CA . SER A 1 245 ? 13.328 8.445 22.835 1.00 82.56 245 SER A CA 1
ATOM 1915 C C . SER A 1 245 ? 11.866 8.004 22.890 1.00 82.56 245 SER A C 1
ATOM 1917 O O . SER A 1 245 ? 11.296 7.817 23.964 1.00 82.56 245 SER A O 1
ATOM 1919 N N . THR A 1 246 ? 11.222 7.827 21.736 1.00 90.56 246 THR A N 1
ATOM 1920 C CA . THR A 1 246 ? 9.823 7.401 21.655 1.00 90.56 246 THR A CA 1
ATOM 1921 C C . THR A 1 246 ? 9.587 6.595 20.391 1.00 90.56 246 THR A C 1
ATOM 1923 O O . THR A 1 246 ? 9.999 6.996 19.306 1.00 90.56 246 THR A O 1
ATOM 1926 N N . SER A 1 247 ? 8.878 5.479 20.519 1.00 93.44 247 SER A N 1
ATOM 1927 C CA . SER A 1 247 ? 8.420 4.675 19.394 1.00 93.44 247 SER A CA 1
ATOM 1928 C C . SER A 1 247 ? 6.901 4.634 19.353 1.00 93.44 247 SER A C 1
ATOM 1930 O O . SER A 1 247 ? 6.246 4.413 20.371 1.00 93.44 247 SER A O 1
ATOM 1932 N N . TYR A 1 248 ? 6.337 4.829 18.170 1.00 96.00 248 TYR A N 1
ATOM 1933 C CA . TYR A 1 248 ? 4.917 4.677 17.902 1.0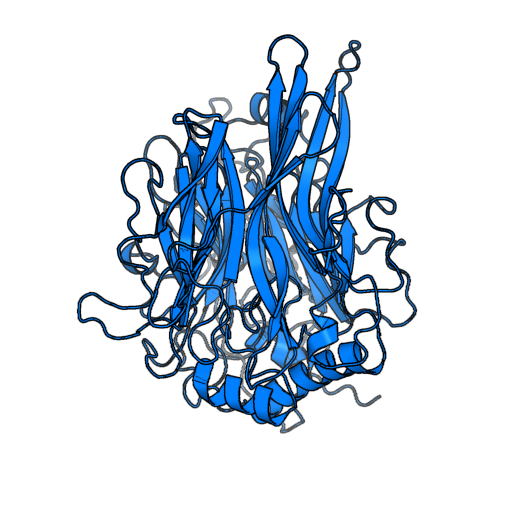0 96.00 248 TYR A CA 1
ATOM 1934 C C . TYR A 1 248 ? 4.728 3.519 16.945 1.00 96.00 248 TYR A C 1
ATOM 1936 O O . TYR A 1 248 ? 5.312 3.553 15.877 1.00 96.00 248 TYR A O 1
ATOM 1944 N N . ILE A 1 249 ? 3.868 2.561 17.264 1.00 97.25 249 ILE A N 1
ATOM 1945 C CA . ILE A 1 249 ? 3.309 1.603 16.308 1.00 97.25 249 ILE A CA 1
ATOM 1946 C C . ILE A 1 249 ? 1.846 1.975 16.095 1.00 97.25 249 ILE A C 1
ATOM 1948 O O . ILE A 1 249 ? 1.140 2.324 17.040 1.00 97.25 249 ILE A O 1
ATOM 1952 N N . VAL A 1 250 ? 1.366 1.914 14.860 1.00 98.19 250 VAL A N 1
ATOM 1953 C CA . VAL A 1 250 ? -0.001 2.289 14.499 1.00 98.19 250 VAL A CA 1
ATOM 1954 C C . VAL A 1 250 ? -0.717 1.164 13.770 1.00 98.19 250 VAL A C 1
ATOM 1956 O O . VAL A 1 250 ? -0.102 0.324 13.110 1.00 98.19 250 VAL A O 1
ATOM 1959 N N . GLY A 1 251 ? -2.039 1.142 13.910 1.00 98.06 251 GLY A N 1
ATOM 1960 C CA . GLY A 1 251 ? -2.871 0.149 13.258 1.00 98.06 251 GLY A CA 1
ATOM 1961 C C . GLY A 1 251 ? -4.294 0.104 13.789 1.00 98.06 251 GLY A C 1
ATOM 1962 O O . GLY A 1 251 ? -4.934 1.146 13.978 1.00 98.06 251 GLY A O 1
ATOM 1963 N N . SER A 1 252 ? -4.793 -1.104 14.045 1.00 97.94 252 SER A N 1
ATOM 1964 C CA . SER A 1 252 ? -6.090 -1.329 14.672 1.00 97.94 252 SER A CA 1
ATOM 1965 C C . SER A 1 252 ? -6.067 -2.402 15.756 1.00 97.94 252 SER A C 1
ATOM 1967 O O . SER A 1 252 ? -5.317 -3.378 15.702 1.00 97.94 252 SER A O 1
ATOM 1969 N N . SER A 1 253 ? -6.940 -2.218 16.744 1.00 97.12 253 SER A N 1
ATOM 1970 C CA . SER A 1 253 ? -7.280 -3.241 17.730 1.00 97.12 253 SER A CA 1
ATOM 1971 C C . SER A 1 253 ? -8.765 -3.560 17.632 1.00 97.12 253 SER A C 1
ATOM 1973 O O . SER A 1 253 ? -9.599 -2.654 17.516 1.00 97.12 253 SER A O 1
ATOM 1975 N N . SER A 1 254 ? -9.101 -4.849 17.670 1.00 96.25 254 SER A N 1
ATOM 1976 C CA . SER A 1 254 ? -10.472 -5.315 17.445 1.00 96.25 254 SER A CA 1
ATOM 1977 C C . SER A 1 254 ? -11.069 -5.991 18.667 1.00 96.25 254 SER A C 1
ATOM 1979 O O . SER A 1 254 ? -10.365 -6.625 19.449 1.00 96.25 254 SER A O 1
ATOM 1981 N N . ARG A 1 255 ? -12.387 -5.859 18.829 1.00 94.94 255 ARG A N 1
ATOM 1982 C CA . ARG A 1 255 ? -13.174 -6.491 19.899 1.00 94.94 255 ARG A CA 1
ATOM 1983 C C . ARG A 1 255 ? -14.352 -7.235 19.285 1.00 94.94 255 ARG A C 1
ATOM 1985 O O . ARG A 1 255 ? -14.934 -6.750 18.314 1.00 94.94 255 ARG A O 1
ATOM 1992 N N . VAL A 1 256 ? -14.730 -8.375 19.865 1.00 92.44 256 VAL A N 1
ATOM 1993 C CA . VAL A 1 256 ? -15.851 -9.183 19.356 1.00 92.44 256 VAL A CA 1
ATOM 1994 C C . VAL A 1 256 ? -17.138 -8.369 19.352 1.00 92.44 256 VAL A C 1
ATOM 1996 O O . VAL A 1 256 ? -17.492 -7.710 20.335 1.00 92.44 256 VAL A O 1
ATOM 1999 N N . ARG A 1 257 ? -17.873 -8.446 18.243 1.00 93.12 257 ARG A N 1
ATOM 2000 C CA . ARG A 1 257 ? -19.199 -7.851 18.120 1.00 93.12 257 ARG A CA 1
ATOM 2001 C C . ARG A 1 257 ? -20.044 -8.617 17.117 1.00 93.12 257 ARG A C 1
ATOM 2003 O O . ARG A 1 257 ? -19.569 -8.963 16.044 1.00 93.12 257 ARG A O 1
ATOM 2010 N N . ASN A 1 258 ? -21.318 -8.817 17.443 1.00 91.38 258 ASN A N 1
ATOM 2011 C CA . ASN A 1 258 ? -22.237 -9.537 16.573 1.00 91.38 258 ASN A CA 1
ATOM 2012 C C . ASN A 1 258 ? -23.166 -8.629 15.753 1.00 91.38 258 ASN A C 1
ATOM 2014 O O . ASN A 1 258 ? -23.598 -7.537 16.160 1.00 91.38 258 ASN A O 1
ATOM 2018 N N . ASN A 1 259 ? -23.529 -9.130 14.582 1.00 91.44 259 ASN A N 1
ATOM 2019 C CA . ASN A 1 259 ? -24.648 -8.649 13.786 1.00 91.44 259 ASN A CA 1
ATOM 2020 C C . ASN A 1 259 ? -25.516 -9.836 13.334 1.00 91.44 259 ASN A C 1
ATOM 2022 O O . ASN A 1 259 ? -25.357 -10.945 13.836 1.00 91.44 259 ASN A O 1
ATOM 2026 N N . THR A 1 260 ? -26.500 -9.612 12.468 1.00 90.62 260 THR A N 1
ATOM 2027 C CA . THR A 1 260 ? -27.362 -10.703 11.979 1.00 90.62 260 THR A CA 1
ATOM 2028 C C . THR A 1 260 ? -26.626 -11.682 11.067 1.00 90.62 260 THR A C 1
ATOM 2030 O O . THR A 1 260 ? -27.106 -12.800 10.901 1.00 90.62 260 THR A O 1
ATOM 2033 N N . ASN A 1 261 ? -25.449 -11.309 10.555 1.00 87.44 261 ASN A N 1
ATOM 2034 C CA . ASN A 1 261 ? -24.572 -12.182 9.779 1.00 87.44 261 ASN A CA 1
ATOM 2035 C C . ASN A 1 261 ? -23.635 -13.025 10.669 1.00 87.44 261 ASN A C 1
ATOM 2037 O O . ASN A 1 261 ? -22.911 -13.864 10.153 1.00 87.44 261 ASN A O 1
ATOM 2041 N N . GLY A 1 262 ? -23.633 -12.839 11.997 1.00 87.19 262 GLY A N 1
ATOM 2042 C CA . GLY A 1 262 ? -22.893 -13.693 12.935 1.00 87.19 262 GLY A CA 1
ATOM 2043 C C . GLY A 1 262 ? -21.990 -12.946 13.918 1.00 87.19 262 GLY A C 1
ATOM 2044 O O . GLY A 1 262 ? -22.170 -11.751 14.178 1.00 87.19 262 GLY A O 1
ATOM 2045 N N . ASP A 1 263 ? -21.042 -13.690 14.490 1.00 88.00 263 ASP A N 1
ATOM 2046 C CA . ASP A 1 263 ? -20.027 -13.185 15.415 1.00 88.00 263 ASP A CA 1
ATOM 2047 C C . ASP A 1 263 ? -18.809 -12.676 14.631 1.00 88.00 263 ASP A C 1
ATOM 2049 O O . ASP A 1 263 ? -18.084 -13.454 14.012 1.00 88.00 263 ASP A O 1
ATOM 2053 N N . HIS A 1 264 ? -18.587 -11.361 14.682 1.00 91.25 264 HIS A N 1
ATOM 2054 C CA . HIS A 1 264 ? -17.503 -10.659 13.989 1.00 91.25 264 HIS A CA 1
ATOM 2055 C C . HIS A 1 264 ? -16.748 -9.770 14.980 1.00 91.25 264 HIS A C 1
ATOM 2057 O O . HIS A 1 264 ? -16.659 -10.065 16.175 1.00 91.25 264 HIS A O 1
ATOM 2063 N N . PHE A 1 265 ? -16.236 -8.638 14.501 1.00 93.75 265 PHE A N 1
ATOM 2064 C CA . PHE A 1 265 ? -15.551 -7.658 15.315 1.00 93.75 265 PHE A CA 1
ATOM 2065 C C . PHE A 1 265 ? -15.800 -6.222 14.845 1.00 93.75 265 PHE A C 1
ATOM 2067 O O . PHE A 1 265 ? -16.139 -5.934 13.694 1.00 93.75 265 PHE A O 1
ATOM 2074 N N . ILE A 1 266 ? -15.613 -5.311 15.789 1.00 96.25 266 ILE A N 1
ATOM 2075 C CA . ILE A 1 266 ? -15.431 -3.879 15.556 1.00 96.25 266 ILE A CA 1
ATOM 2076 C C . ILE A 1 266 ? -13.951 -3.563 15.732 1.00 96.25 266 ILE A C 1
ATOM 2078 O O . ILE A 1 266 ? -13.320 -4.126 16.628 1.00 96.25 266 ILE A O 1
ATOM 2082 N N . SER A 1 267 ? -13.414 -2.661 14.916 1.00 97.50 267 SER A N 1
ATOM 2083 C CA . SER A 1 267 ? -12.008 -2.243 14.982 1.00 97.50 267 SER A CA 1
ATOM 2084 C C . SER A 1 267 ? -11.886 -0.755 15.292 1.00 97.50 267 SER A C 1
ATOM 2086 O O . SER A 1 267 ? -12.617 0.070 14.740 1.00 97.50 267 SER A O 1
ATOM 2088 N N . ASN A 1 268 ? -10.973 -0.402 16.194 1.00 97.88 268 ASN A N 1
ATOM 2089 C CA . ASN A 1 268 ? -10.605 0.980 16.478 1.00 97.88 268 ASN A CA 1
ATOM 2090 C C . ASN A 1 268 ? -9.225 1.276 15.896 1.00 97.88 268 ASN A C 1
ATOM 2092 O O . ASN A 1 268 ? -8.290 0.506 16.121 1.00 97.88 268 ASN A O 1
ATOM 2096 N N . ALA A 1 269 ? -9.081 2.447 15.269 1.00 98.31 269 ALA A N 1
ATOM 2097 C CA . ALA A 1 269 ? -7.773 3.036 15.007 1.00 98.31 269 ALA A CA 1
ATOM 2098 C C . ALA A 1 269 ? -7.000 3.097 16.331 1.00 98.31 269 ALA A C 1
ATOM 2100 O O . ALA A 1 269 ? -7.523 3.604 17.325 1.00 98.31 269 ALA A O 1
ATOM 2101 N N . THR A 1 270 ? -5.812 2.503 16.371 1.00 97.94 270 THR A N 1
ATOM 2102 C CA . THR A 1 270 ? -5.052 2.302 17.608 1.00 97.94 270 THR A CA 1
ATOM 2103 C C . THR A 1 270 ? -3.604 2.711 17.400 1.00 97.94 270 THR A C 1
ATOM 2105 O O . THR A 1 270 ? -3.028 2.452 16.344 1.00 97.94 270 THR A O 1
ATOM 2108 N N . VAL A 1 271 ? -3.041 3.355 18.417 1.00 97.69 271 VAL A N 1
ATOM 2109 C CA . VAL A 1 271 ? -1.615 3.667 18.508 1.00 97.69 271 VAL A CA 1
ATOM 2110 C C . VAL A 1 271 ? -1.056 2.993 19.747 1.00 97.69 271 VAL A C 1
ATOM 2112 O O . VAL A 1 271 ? -1.680 3.046 20.804 1.00 97.69 271 VAL A O 1
ATOM 2115 N N . TRP A 1 272 ? 0.111 2.385 19.614 1.00 97.19 272 TRP A N 1
ATOM 2116 C CA . TRP A 1 272 ? 0.931 1.874 20.698 1.00 97.19 272 TRP A CA 1
ATOM 2117 C C . TRP A 1 272 ? 2.159 2.769 20.817 1.00 97.19 272 TRP A C 1
ATOM 2119 O O . TRP A 1 272 ? 2.916 2.889 19.862 1.00 97.19 272 TRP A O 1
ATOM 2129 N N . LYS A 1 273 ? 2.349 3.416 21.963 1.00 95.69 273 LYS A N 1
ATOM 2130 C CA . LYS A 1 273 ? 3.472 4.312 22.249 1.00 95.69 273 LYS A CA 1
ATOM 2131 C C . LYS A 1 273 ? 4.395 3.659 23.274 1.00 95.69 273 LYS A C 1
ATOM 2133 O O . LYS A 1 273 ? 3.916 3.180 24.293 1.00 95.69 273 LYS A O 1
ATOM 2138 N N . SER A 1 274 ? 5.693 3.646 23.018 1.00 94.00 274 SER A N 1
ATOM 2139 C CA . SER A 1 274 ? 6.735 3.267 23.975 1.00 94.00 274 SER A CA 1
ATOM 2140 C C . SER A 1 274 ? 7.675 4.453 24.169 1.00 94.00 274 SER A C 1
ATOM 2142 O O . SER A 1 274 ? 8.029 5.120 23.199 1.00 94.00 274 SER A O 1
ATOM 2144 N N . GLU A 1 275 ? 8.074 4.723 25.408 1.00 91.38 275 GLU A N 1
ATOM 2145 C CA . GLU A 1 275 ? 9.065 5.748 25.744 1.00 91.38 275 GLU A CA 1
ATOM 2146 C C . GLU A 1 275 ? 10.367 5.079 26.194 1.00 91.38 275 GLU A C 1
ATOM 2148 O O . GLU A 1 275 ? 10.339 4.157 27.011 1.00 91.38 275 GLU A O 1
ATOM 2153 N N . ASN A 1 276 ? 11.503 5.552 25.673 1.00 86.44 276 ASN A N 1
ATOM 2154 C CA . ASN A 1 276 ? 12.858 5.090 26.002 1.00 86.44 276 ASN A CA 1
ATOM 2155 C C . ASN A 1 276 ? 13.013 3.555 25.969 1.00 86.44 276 ASN A C 1
ATOM 2157 O O . ASN A 1 276 ? 13.559 2.954 26.896 1.00 86.44 276 ASN A O 1
ATOM 2161 N N . GLY A 1 277 ? 12.450 2.907 24.943 1.00 82.31 277 GLY A N 1
ATOM 2162 C CA . GLY A 1 277 ? 12.489 1.448 24.780 1.00 82.31 277 GLY A CA 1
ATOM 2163 C C . GLY A 1 277 ? 11.693 0.653 25.826 1.00 82.31 277 GLY A C 1
ATOM 2164 O O . GLY A 1 277 ? 11.896 -0.553 25.965 1.00 82.31 277 GLY A O 1
ATOM 2165 N N . GLY A 1 278 ? 10.805 1.304 26.582 1.00 88.00 278 GLY A N 1
ATOM 2166 C CA . GLY A 1 278 ? 9.927 0.659 27.553 1.00 88.00 278 GLY A CA 1
ATOM 2167 C C . GLY A 1 278 ? 8.825 -0.200 26.924 1.00 88.00 278 GLY A C 1
ATOM 2168 O O . GLY A 1 278 ? 8.717 -0.358 25.706 1.00 88.00 278 GLY A O 1
ATOM 2169 N N . THR A 1 279 ? 7.955 -0.751 27.769 1.00 91.31 279 THR A N 1
ATOM 2170 C CA . THR A 1 279 ? 6.753 -1.453 27.302 1.00 91.31 279 THR A CA 1
ATOM 2171 C C . THR A 1 279 ? 5.827 -0.478 26.581 1.00 91.31 279 THR A C 1
ATOM 2173 O O . THR A 1 279 ? 5.644 0.654 27.022 1.00 91.31 279 THR A O 1
ATOM 2176 N N . TYR A 1 280 ? 5.224 -0.925 25.482 1.00 94.69 280 TYR A N 1
ATOM 2177 C CA . TYR A 1 280 ? 4.207 -0.142 24.795 1.00 94.69 280 TYR A CA 1
ATOM 2178 C C . TYR A 1 280 ? 2.988 0.107 25.699 1.00 94.69 280 TYR A C 1
ATOM 2180 O O . TYR A 1 280 ? 2.575 -0.750 26.471 1.00 94.69 280 TYR A O 1
ATOM 2188 N N . GLU A 1 281 ? 2.354 1.258 25.547 1.00 94.31 281 GLU A N 1
ATOM 2189 C CA . GLU A 1 281 ? 1.018 1.564 26.048 1.00 94.31 281 GLU A CA 1
ATOM 2190 C C . GLU A 1 281 ? 0.122 1.885 24.859 1.00 94.31 281 GLU A C 1
ATOM 2192 O O . GLU A 1 281 ? 0.575 2.483 23.884 1.00 94.31 281 GLU A O 1
ATOM 2197 N N . TYR A 1 282 ? -1.146 1.477 24.897 1.00 94.62 282 TYR A N 1
ATOM 2198 C CA . TYR A 1 282 ? -2.029 1.635 23.745 1.00 94.62 282 TYR A CA 1
ATOM 2199 C C . TYR A 1 282 ? -3.133 2.668 23.985 1.00 94.62 282 TYR A C 1
ATOM 2201 O O . TYR A 1 282 ? -3.726 2.748 25.061 1.00 94.62 282 TYR A O 1
ATOM 2209 N N . ALA A 1 283 ? -3.470 3.409 22.933 1.00 94.50 283 ALA A N 1
ATOM 2210 C CA . ALA A 1 283 ? -4.592 4.333 22.884 1.00 94.50 283 ALA A CA 1
ATOM 2211 C C . ALA A 1 283 ? -5.502 3.986 21.700 1.00 94.50 283 ALA A C 1
ATOM 2213 O O . ALA A 1 283 ? -5.082 3.991 20.541 1.00 94.50 283 ALA A O 1
ATOM 2214 N N . ARG A 1 284 ? -6.778 3.703 21.992 1.00 95.62 284 ARG A N 1
ATOM 2215 C CA . ARG A 1 284 ? -7.822 3.536 20.973 1.00 95.62 284 ARG A CA 1
ATOM 2216 C C . ARG A 1 284 ? -8.467 4.876 20.664 1.00 95.62 284 ARG A C 1
ATOM 2218 O O . ARG A 1 284 ? -9.004 5.537 21.550 1.00 95.62 284 ARG A O 1
ATOM 2225 N N . ILE A 1 285 ? -8.507 5.223 19.390 1.00 97.00 285 ILE A N 1
ATOM 2226 C CA . ILE A 1 285 ? -9.194 6.411 18.907 1.00 97.00 285 ILE A CA 1
ATOM 2227 C C . ILE A 1 285 ? -10.665 6.051 18.677 1.00 97.00 285 ILE A C 1
ATOM 2229 O O . ILE A 1 285 ? -10.999 5.080 17.987 1.00 97.00 285 ILE A O 1
ATOM 2233 N N . GLY A 1 286 ? -11.562 6.827 19.285 1.00 95.50 286 GLY A N 1
ATOM 2234 C CA . GLY A 1 286 ? -13.002 6.638 19.137 1.00 95.50 286 GLY A CA 1
ATOM 2235 C C . GLY A 1 286 ? -13.477 6.844 17.694 1.00 95.50 286 GLY A C 1
ATOM 2236 O O . GLY A 1 286 ? -12.893 7.619 16.931 1.00 95.50 286 GLY A O 1
ATOM 2237 N N . TRP A 1 287 ? -14.569 6.173 17.326 1.00 96.69 287 TRP A N 1
ATOM 2238 C CA . TRP A 1 287 ? -15.263 6.447 16.068 1.00 96.69 287 TRP A CA 1
ATOM 2239 C C . TRP A 1 287 ? -16.029 7.768 16.183 1.00 96.69 287 TRP A C 1
ATOM 2241 O O . TRP A 1 287 ? -16.829 7.908 17.116 1.00 96.69 287 TRP A O 1
ATOM 2251 N N . PRO A 1 288 ? -15.876 8.710 15.235 1.00 95.62 288 PRO A N 1
ATOM 2252 C CA . PRO A 1 288 ? -16.731 9.890 15.168 1.00 95.62 288 PRO A CA 1
ATOM 2253 C C . PRO A 1 288 ? -18.232 9.561 15.144 1.00 95.62 288 PRO A C 1
ATOM 2255 O O . PRO A 1 288 ? -19.025 10.372 15.616 1.00 95.62 288 PRO A O 1
ATOM 2258 N N . SER A 1 289 ? -18.620 8.361 14.683 1.00 94.69 289 SER A N 1
ATOM 2259 C CA . SER A 1 289 ? -20.019 7.910 14.720 1.00 94.69 289 SER A CA 1
ATOM 2260 C C . SER A 1 289 ? -20.609 7.789 16.134 1.00 94.69 289 SER A C 1
ATOM 2262 O O . SER A 1 289 ? -21.831 7.790 16.312 1.00 94.69 289 SER A O 1
ATOM 2264 N N . GLY A 1 290 ? -19.750 7.611 17.146 1.00 95.06 290 GLY A N 1
ATOM 2265 C CA . GLY A 1 290 ? -20.131 7.355 18.535 1.00 95.06 290 GLY A CA 1
ATOM 2266 C C . GLY A 1 290 ? -20.865 6.028 18.763 1.00 95.06 290 GLY A C 1
ATOM 2267 O O . GLY A 1 290 ? -21.441 5.834 19.835 1.00 95.06 290 GLY A O 1
ATOM 2268 N N . LYS A 1 291 ? -20.892 5.120 17.776 1.00 93.94 291 LYS A N 1
ATOM 2269 C CA . LYS A 1 291 ? -21.662 3.869 17.827 1.00 93.94 291 LYS A CA 1
ATOM 2270 C C . LYS A 1 291 ? -20.864 2.685 17.296 1.00 93.94 291 LYS A C 1
ATOM 2272 O O . LYS A 1 291 ? -20.340 2.730 16.193 1.00 93.94 291 LYS A O 1
ATOM 2277 N N . GLU A 1 292 ? -20.894 1.580 18.037 1.00 95.56 292 GLU A N 1
ATOM 2278 C CA . GLU A 1 292 ? -20.275 0.305 17.636 1.00 95.56 292 GLU A CA 1
ATOM 2279 C C . GLU A 1 292 ? -21.011 -0.380 16.472 1.00 95.56 292 GLU A C 1
ATOM 2281 O O . GLU A 1 292 ? -20.408 -1.117 15.698 1.00 95.56 292 GLU A O 1
ATOM 2286 N N . LYS A 1 293 ? -22.328 -0.169 16.354 1.00 95.00 293 LYS A N 1
ATOM 2287 C CA . LYS A 1 293 ? -23.196 -0.859 15.392 1.00 95.00 293 LYS A CA 1
ATOM 2288 C C . LYS A 1 293 ? -24.364 0.028 14.969 1.00 95.00 293 LYS A C 1
ATOM 2290 O O . LYS A 1 293 ? -24.978 0.668 15.823 1.00 95.00 293 LYS A O 1
ATOM 2295 N N . ASP A 1 294 ? -24.700 -0.012 13.685 1.00 94.44 294 ASP A N 1
ATOM 2296 C CA . ASP A 1 294 ? -25.907 0.582 13.116 1.00 94.44 294 ASP A CA 1
ATOM 2297 C C . ASP A 1 294 ? -26.490 -0.357 12.046 1.00 94.44 294 ASP A C 1
ATOM 2299 O O . ASP A 1 294 ? -25.827 -0.695 11.062 1.00 94.44 294 ASP A O 1
ATOM 2303 N N . GLY A 1 295 ? -27.702 -0.870 12.290 1.00 92.38 295 GLY A N 1
ATOM 2304 C CA . GLY A 1 295 ? -28.238 -2.008 11.537 1.00 92.38 295 GLY A CA 1
ATOM 2305 C C . GLY A 1 295 ? -27.261 -3.188 11.566 1.00 92.38 295 GLY A C 1
ATOM 2306 O O . GLY A 1 295 ? -26.869 -3.645 12.640 1.00 92.38 295 GLY A O 1
ATOM 2307 N N . GLU A 1 296 ? -26.827 -3.632 10.387 1.00 92.12 296 GLU A N 1
ATOM 2308 C CA . GLU A 1 296 ? -25.832 -4.702 10.237 1.00 92.12 296 GLU A CA 1
ATOM 2309 C C . GLU A 1 296 ? -24.385 -4.218 10.216 1.00 92.12 296 GLU A C 1
ATOM 2311 O O . GLU A 1 296 ? -23.469 -5.027 10.322 1.00 92.12 296 GLU A O 1
ATOM 2316 N N . ARG A 1 297 ? -24.151 -2.910 10.095 1.00 94.75 297 ARG A N 1
ATOM 2317 C CA . ARG A 1 297 ? -22.804 -2.370 9.913 1.00 94.75 297 ARG A CA 1
ATOM 2318 C C . ARG A 1 297 ? -22.111 -2.164 11.250 1.00 94.75 297 ARG A C 1
ATOM 2320 O O . ARG A 1 297 ? -22.568 -1.407 12.112 1.00 94.75 297 ARG A O 1
ATOM 2327 N N . LEU A 1 298 ? -20.982 -2.838 11.397 1.00 96.25 298 LEU A N 1
ATOM 2328 C CA . LEU A 1 298 ? -20.090 -2.760 12.541 1.00 96.25 298 LEU A CA 1
ATOM 2329 C C . LEU A 1 298 ? -19.050 -1.668 12.309 1.00 96.25 298 LEU A C 1
ATOM 2331 O O . LEU A 1 298 ? -18.488 -1.567 11.222 1.00 96.25 298 LEU A O 1
ATOM 2335 N N . ALA A 1 299 ? -18.792 -0.852 13.326 1.00 97.31 299 ALA A N 1
ATOM 2336 C CA . ALA A 1 299 ? -17.822 0.226 13.228 1.00 97.31 299 ALA A CA 1
ATOM 2337 C C . ALA A 1 299 ? -16.395 -0.310 13.038 1.00 97.31 299 ALA A C 1
ATOM 2339 O O . ALA A 1 299 ? -15.944 -1.208 13.750 1.00 97.31 299 ALA A O 1
ATOM 2340 N N . GLN A 1 300 ? -15.695 0.263 12.065 1.00 97.38 300 GLN A N 1
ATOM 2341 C CA . GLN A 1 300 ? -14.316 -0.047 11.713 1.00 97.38 300 GLN A CA 1
ATOM 2342 C C . GLN A 1 300 ? -13.439 1.209 11.753 1.00 97.38 300 GLN A C 1
ATOM 2344 O O . GLN A 1 300 ? -13.896 2.323 11.472 1.00 97.38 300 GLN A O 1
ATOM 2349 N N . GLY A 1 301 ? -12.164 1.028 12.070 1.00 97.75 301 GLY A N 1
ATOM 2350 C CA . GLY A 1 301 ? -11.169 2.088 12.085 1.00 97.75 301 GLY A CA 1
ATOM 2351 C C . GLY A 1 301 ? -9.766 1.510 12.153 1.00 97.75 301 GLY A C 1
ATOM 2352 O O . GLY A 1 301 ? -9.534 0.523 12.848 1.00 97.75 301 GLY A O 1
ATOM 2353 N N . SER A 1 302 ? -8.844 2.135 11.430 1.00 98.25 302 SER A N 1
ATOM 2354 C CA . SER A 1 302 ? -7.443 1.729 11.372 1.00 98.25 302 SER A CA 1
ATOM 2355 C C . SER A 1 302 ? -6.567 2.907 10.964 1.00 98.25 302 SER A C 1
ATOM 2357 O O . SER A 1 302 ? -7.022 3.817 10.261 1.00 98.25 302 SER A O 1
ATOM 2359 N N . ILE A 1 303 ? -5.315 2.882 11.404 1.00 98.62 303 ILE A N 1
ATOM 2360 C CA . ILE A 1 303 ? -4.259 3.781 10.939 1.00 98.62 303 ILE A CA 1
ATOM 2361 C C . ILE A 1 303 ? -3.346 2.964 10.025 1.00 98.62 303 ILE A C 1
ATOM 2363 O O . ILE A 1 303 ? -2.872 1.910 10.434 1.00 98.62 303 ILE A O 1
ATOM 2367 N N . ARG A 1 304 ? -3.134 3.437 8.797 1.00 98.00 304 ARG A N 1
ATOM 2368 C CA . ARG A 1 304 ? -2.292 2.783 7.785 1.00 98.00 304 ARG A CA 1
ATOM 2369 C C . ARG A 1 304 ? -0.867 3.338 7.778 1.00 98.00 304 ARG A C 1
ATOM 2371 O O . ARG A 1 304 ? 0.084 2.593 7.605 1.00 98.00 304 ARG A O 1
ATOM 2378 N N . ASP A 1 305 ? -0.702 4.632 8.055 1.00 98.38 305 ASP A N 1
ATOM 2379 C CA . ASP A 1 305 ? 0.617 5.274 8.024 1.00 98.38 305 ASP A CA 1
ATOM 2380 C C . ASP A 1 305 ? 0.749 6.396 9.063 1.00 98.38 305 ASP A C 1
ATOM 2382 O O . ASP A 1 305 ? -0.256 6.955 9.515 1.00 98.38 305 ASP A O 1
ATOM 2386 N N . ILE A 1 306 ? 1.984 6.717 9.441 1.00 98.06 306 ILE A N 1
ATOM 2387 C CA . ILE A 1 306 ? 2.365 7.725 10.435 1.00 98.06 306 ILE A CA 1
ATOM 2388 C C . ILE A 1 306 ? 3.674 8.399 10.011 1.00 98.06 306 ILE A C 1
ATOM 2390 O O . ILE A 1 306 ? 4.605 7.727 9.581 1.00 98.06 306 ILE A O 1
ATOM 2394 N N . ALA A 1 307 ? 3.750 9.721 10.160 1.00 96.69 307 ALA A N 1
ATOM 2395 C CA . ALA A 1 307 ? 4.928 10.503 9.800 1.00 96.69 307 ALA A CA 1
ATOM 2396 C C . ALA A 1 307 ? 5.131 11.704 10.737 1.00 96.69 307 ALA A C 1
ATOM 2398 O O . ALA A 1 307 ? 4.176 12.248 11.315 1.00 96.69 307 ALA A O 1
ATOM 2399 N N . LEU A 1 308 ? 6.388 12.135 10.862 1.00 95.56 308 LEU A N 1
ATOM 2400 C CA . LEU A 1 308 ? 6.758 13.351 11.578 1.00 95.56 308 LEU A CA 1
ATOM 2401 C C . LEU A 1 308 ? 6.795 14.515 10.586 1.00 95.56 308 LEU A C 1
ATOM 2403 O O . LEU A 1 308 ? 7.736 14.677 9.820 1.00 95.56 308 LEU A O 1
ATOM 2407 N N . THR A 1 309 ? 5.772 15.364 10.625 1.00 95.19 309 THR A N 1
ATOM 2408 C CA . THR A 1 309 ? 5.734 16.573 9.793 1.00 95.19 309 THR A CA 1
ATOM 2409 C C . THR A 1 309 ? 6.363 17.761 10.515 1.00 95.19 309 THR A C 1
ATOM 2411 O O . THR A 1 309 ? 6.473 17.782 11.743 1.00 95.19 309 THR A O 1
ATOM 2414 N N . SER A 1 310 ? 6.626 18.844 9.780 1.00 93.31 310 SER A N 1
ATOM 2415 C CA . SER A 1 310 ? 7.017 20.139 10.367 1.00 93.31 310 SER A CA 1
ATOM 2416 C C . SER A 1 310 ? 5.999 20.720 11.363 1.00 93.31 310 SER A C 1
ATOM 2418 O O . SER A 1 310 ? 6.323 21.636 12.115 1.00 93.31 310 SER A O 1
ATOM 2420 N N . SER A 1 311 ? 4.761 20.214 11.366 1.00 93.94 311 SER A N 1
ATOM 2421 C CA . SER A 1 311 ? 3.670 20.641 12.252 1.00 93.94 311 SER A CA 1
ATOM 2422 C C . SER A 1 311 ? 3.329 19.610 13.335 1.00 93.94 311 SER A C 1
ATOM 2424 O O . SER A 1 311 ? 2.268 19.714 13.953 1.00 93.94 311 SER A O 1
ATOM 2426 N N . GLY A 1 312 ? 4.191 18.610 13.545 1.00 94.94 312 GLY A N 1
ATOM 2427 C CA . GLY A 1 312 ? 4.020 17.540 14.528 1.00 94.94 312 GLY A CA 1
ATOM 2428 C C . GLY A 1 312 ? 3.725 16.177 13.904 1.00 94.94 312 GLY A C 1
ATOM 2429 O O . GLY A 1 312 ? 3.813 15.991 12.687 1.00 94.94 312 GLY A O 1
ATOM 2430 N N . ILE A 1 313 ? 3.370 15.216 14.755 1.00 97.12 313 ILE A N 1
ATOM 2431 C CA . ILE A 1 313 ? 3.102 13.832 14.355 1.00 97.12 313 ILE A CA 1
ATOM 2432 C C . ILE A 1 313 ? 1.676 13.719 13.819 1.00 97.12 313 ILE A C 1
ATOM 2434 O O . ILE A 1 313 ? 0.697 13.985 14.528 1.00 97.12 313 ILE A O 1
ATOM 2438 N N . TYR A 1 314 ? 1.570 13.280 12.569 1.00 98.00 314 TYR A N 1
ATOM 2439 C CA . TYR A 1 314 ? 0.304 12.990 11.911 1.00 98.00 314 TYR A CA 1
ATOM 2440 C C . TYR A 1 314 ? 0.268 11.541 11.458 1.00 98.00 314 TYR A C 1
ATOM 2442 O O . TYR A 1 314 ? 1.292 10.924 11.186 1.00 98.00 314 TYR A O 1
ATOM 2450 N N . ALA A 1 315 ? -0.943 11.011 11.373 1.00 98.44 315 ALA A N 1
ATOM 2451 C CA . ALA A 1 315 ? -1.185 9.672 10.886 1.00 98.44 315 ALA A CA 1
ATOM 2452 C C . ALA A 1 315 ? -2.438 9.643 10.011 1.00 98.44 315 ALA A C 1
ATOM 2454 O O . ALA A 1 315 ? -3.324 10.499 10.119 1.00 98.44 315 ALA A O 1
ATOM 2455 N N . VAL A 1 316 ? -2.523 8.659 9.126 1.00 98.62 316 VAL A N 1
ATOM 2456 C CA . VAL A 1 316 ? -3.585 8.555 8.125 1.00 98.62 316 VAL A CA 1
ATOM 2457 C C . VAL A 1 316 ? -4.146 7.143 8.060 1.00 98.62 316 VAL A C 1
ATOM 2459 O O . VAL A 1 316 ? -3.462 6.168 8.347 1.00 98.62 316 VAL A O 1
ATOM 2462 N N . GLY A 1 317 ? -5.423 7.029 7.711 1.00 98.38 317 GLY A N 1
ATOM 2463 C CA . GLY A 1 317 ? -6.102 5.746 7.566 1.00 98.38 317 GLY A CA 1
ATOM 2464 C C . GLY A 1 317 ? -7.581 5.947 7.286 1.00 98.38 317 GLY A C 1
ATOM 2465 O O . GLY A 1 317 ? -7.962 6.752 6.428 1.00 98.38 317 GLY A O 1
ATOM 2466 N N . TYR A 1 318 ? -8.436 5.266 8.043 1.00 98.19 318 TYR A N 1
ATOM 2467 C CA . TYR A 1 318 ? -9.881 5.460 7.971 1.00 98.19 318 TYR A CA 1
ATOM 2468 C C . TYR A 1 318 ? -10.559 5.307 9.334 1.00 98.19 318 TYR A C 1
ATOM 2470 O O . TYR A 1 318 ? -10.027 4.705 10.267 1.00 98.19 318 TYR A O 1
ATOM 2478 N N . ASN A 1 319 ? -11.762 5.864 9.455 1.00 97.69 319 ASN A N 1
ATOM 2479 C CA . ASN A 1 319 ? -12.557 5.774 10.673 1.00 97.69 319 ASN A CA 1
ATOM 2480 C C . ASN A 1 319 ? -14.060 5.806 10.365 1.00 97.69 319 ASN A C 1
ATOM 2482 O O . ASN A 1 319 ? -14.489 6.409 9.380 1.00 97.69 319 ASN A O 1
ATOM 2486 N N . THR A 1 320 ? -14.868 5.167 11.212 1.00 97.25 320 THR A N 1
ATOM 2487 C CA . THR A 1 320 ? -16.335 5.171 11.091 1.00 97.25 320 THR A CA 1
ATOM 2488 C C . THR A 1 320 ? -16.907 6.505 11.545 1.00 97.25 320 THR A C 1
ATOM 2490 O O . THR A 1 320 ? -16.680 6.924 12.677 1.00 97.25 320 THR A O 1
ATOM 2493 N N . TYR A 1 321 ? -17.682 7.164 10.685 1.00 93.94 321 TYR A N 1
ATOM 2494 C CA . TYR A 1 321 ? -18.117 8.543 10.921 1.00 93.94 321 TYR A CA 1
ATOM 2495 C C . TYR A 1 321 ? -19.636 8.750 10.912 1.00 93.94 321 TYR A C 1
ATOM 2497 O O . TYR A 1 321 ? -20.125 9.638 11.603 1.00 93.94 321 TYR A O 1
ATOM 2505 N N . ASP A 1 322 ? -20.400 7.971 10.139 1.00 87.00 322 ASP A N 1
ATOM 2506 C CA . ASP A 1 322 ? -21.839 8.217 9.966 1.00 87.00 322 ASP A CA 1
ATOM 2507 C C . ASP A 1 322 ? -22.653 7.588 11.106 1.00 87.00 322 ASP A C 1
ATOM 2509 O O . ASP A 1 322 ? -22.831 6.372 11.148 1.00 87.00 322 ASP A O 1
ATOM 2513 N N . ASN A 1 323 ? -23.226 8.411 11.988 1.00 85.88 323 ASN A N 1
ATOM 2514 C CA . ASN A 1 323 ? -24.059 7.955 13.109 1.00 85.88 323 ASN A CA 1
ATOM 2515 C C . ASN A 1 323 ? -25.320 7.180 12.680 1.00 85.88 323 ASN A C 1
ATOM 2517 O O . ASN A 1 323 ? -25.946 6.555 13.535 1.00 85.88 323 ASN A O 1
ATOM 2521 N N . ASN A 1 324 ? -25.742 7.269 11.416 1.00 87.94 324 ASN A N 1
ATOM 2522 C CA . ASN A 1 324 ? -26.977 6.663 10.907 1.00 87.94 324 ASN A CA 1
ATOM 2523 C C . ASN A 1 324 ? -26.747 5.445 10.013 1.00 87.94 324 ASN A C 1
ATOM 2525 O O . ASN A 1 324 ? -27.724 4.896 9.519 1.00 87.94 324 ASN A O 1
ATOM 2529 N N . ASN A 1 325 ? -25.493 5.120 9.683 1.00 89.69 325 ASN A N 1
ATOM 2530 C CA . ASN A 1 325 ? -25.185 3.995 8.795 1.00 89.69 325 ASN A CA 1
ATOM 2531 C C . ASN A 1 325 ? -23.859 3.302 9.120 1.00 89.69 325 ASN A C 1
ATOM 2533 O O . ASN A 1 325 ? -23.559 2.298 8.492 1.00 89.69 325 ASN A O 1
ATOM 2537 N N . ASN A 1 326 ? -23.022 3.834 10.015 1.00 93.69 326 ASN A N 1
ATOM 2538 C CA . ASN A 1 326 ? -21.665 3.337 10.251 1.00 93.69 326 ASN A CA 1
ATOM 2539 C C . ASN A 1 326 ? -20.819 3.200 8.967 1.00 93.69 326 ASN A C 1
ATOM 2541 O O . ASN A 1 326 ? -20.032 2.267 8.816 1.00 93.69 326 ASN A O 1
ATOM 2545 N N . TYR A 1 327 ? -20.954 4.148 8.035 1.00 94.25 327 TYR A N 1
ATOM 2546 C CA . TYR A 1 327 ? -19.975 4.283 6.957 1.00 94.25 327 TYR A CA 1
ATOM 2547 C C . TYR A 1 327 ? -18.625 4.702 7.535 1.00 94.25 327 TYR A C 1
ATOM 2549 O O . TYR A 1 327 ? -18.566 5.520 8.460 1.00 94.25 327 TYR A O 1
ATOM 2557 N N . TYR A 1 328 ? -17.551 4.175 6.957 1.00 94.81 328 TYR A N 1
ATOM 2558 C CA . TYR A 1 328 ? -16.187 4.572 7.274 1.00 94.81 328 TYR A CA 1
ATOM 2559 C C . TYR A 1 328 ? -15.510 5.225 6.076 1.00 94.81 328 TYR A C 1
ATOM 2561 O O . TYR A 1 328 ? -15.834 4.963 4.915 1.00 94.81 328 TYR A O 1
ATOM 2569 N N . GLU A 1 329 ? -14.600 6.136 6.388 1.00 96.06 329 GLU A N 1
ATOM 2570 C CA . GLU A 1 329 ? -14.012 7.051 5.422 1.00 96.06 329 GLU A CA 1
ATOM 2571 C C . GLU A 1 329 ? -12.563 7.397 5.758 1.00 96.06 329 GLU A C 1
ATOM 2573 O O . GLU A 1 329 ? -12.141 7.338 6.919 1.00 96.06 329 GLU A O 1
ATOM 2578 N N . ALA A 1 330 ? -11.849 7.853 4.731 1.00 98.00 330 ALA A N 1
ATOM 2579 C CA . ALA A 1 330 ? -10.507 8.405 4.790 1.00 98.00 330 ALA A CA 1
ATOM 2580 C C . ALA A 1 330 ? -10.400 9.429 5.918 1.00 98.00 330 ALA A C 1
ATOM 2582 O O . ALA A 1 330 ? -11.124 10.424 5.920 1.00 98.00 330 ALA A O 1
ATOM 2583 N N . SER A 1 331 ? -9.506 9.179 6.872 1.00 98.06 331 SER A N 1
ATOM 2584 C CA . SER A 1 331 ? -9.395 9.929 8.122 1.00 98.06 331 SER A CA 1
ATOM 2585 C C . SER A 1 331 ? -7.953 10.308 8.426 1.00 98.06 331 SER A C 1
ATOM 2587 O O . SER A 1 331 ? -7.040 9.515 8.208 1.00 98.06 331 SER A O 1
ATOM 2589 N N . VAL A 1 332 ? -7.775 11.517 8.964 1.00 98.38 332 VAL A N 1
ATOM 2590 C CA . VAL A 1 332 ? -6.494 12.010 9.485 1.00 98.38 332 VAL A CA 1
ATOM 2591 C C . VAL A 1 332 ? -6.536 11.983 11.008 1.00 98.38 332 VAL A C 1
ATOM 2593 O O . VAL A 1 332 ? -7.545 12.345 11.625 1.00 98.38 332 VAL A O 1
ATOM 2596 N N . PHE A 1 333 ? -5.425 11.583 11.606 1.00 98.19 333 PHE A N 1
ATOM 2597 C CA . PHE A 1 333 ? -5.182 11.552 13.037 1.00 98.19 333 PHE A CA 1
ATOM 2598 C C . PHE A 1 333 ? -3.934 12.378 13.354 1.00 98.19 333 PHE A C 1
ATOM 2600 O O . PHE A 1 333 ? -3.092 12.596 12.482 1.00 98.19 333 PHE A O 1
ATOM 2607 N N . ARG A 1 334 ? -3.819 12.867 14.586 1.00 96.88 334 ARG A N 1
ATOM 2608 C CA . ARG A 1 334 ? -2.620 13.578 15.048 1.00 96.88 334 ARG A CA 1
ATOM 2609 C C . ARG A 1 334 ? -2.429 13.426 16.544 1.00 96.88 334 ARG A C 1
ATOM 2611 O O . ARG A 1 334 ? -3.419 13.219 17.250 1.00 96.88 334 ARG A O 1
ATOM 2618 N N . VAL A 1 335 ? -1.204 13.645 17.002 1.00 95.38 335 VAL A N 1
ATOM 2619 C CA . VAL A 1 335 ? -0.926 13.942 18.412 1.00 95.38 335 VAL A CA 1
ATOM 2620 C C . VAL A 1 335 ? -1.396 15.370 18.709 1.00 95.38 335 VAL A C 1
ATOM 2622 O O . VAL A 1 335 ? -1.109 16.296 17.947 1.00 95.38 335 VAL A O 1
ATOM 2625 N N . ASN A 1 336 ? -2.206 15.548 19.751 1.00 92.19 336 ASN A N 1
ATOM 2626 C CA . ASN A 1 336 ? -2.647 16.863 20.222 1.00 92.19 336 ASN A CA 1
ATOM 2627 C C . ASN A 1 336 ? -1.696 17.431 21.292 1.00 92.19 336 ASN A C 1
ATOM 2629 O O . ASN A 1 336 ? -0.744 16.778 21.702 1.00 92.19 336 ASN A O 1
ATOM 2633 N N . ASP A 1 337 ? -1.989 18.641 21.772 1.00 89.62 337 ASP A N 1
ATOM 2634 C CA . ASP A 1 337 ? -1.166 19.337 22.773 1.00 89.62 337 ASP A CA 1
ATOM 2635 C C . ASP A 1 337 ? -1.092 18.605 24.132 1.00 89.62 337 ASP A C 1
ATOM 2637 O O . ASP A 1 337 ? -0.189 18.870 24.920 1.00 89.62 337 ASP A O 1
ATOM 2641 N N . ASP A 1 338 ? -2.020 17.677 24.392 1.00 89.44 338 ASP A N 1
ATOM 2642 C CA . ASP A 1 338 ? -2.050 16.825 25.589 1.00 89.44 338 ASP A CA 1
ATOM 2643 C C . ASP A 1 338 ? -1.284 15.499 25.392 1.00 89.44 338 ASP A C 1
ATOM 2645 O O . ASP A 1 338 ? -1.427 14.585 26.200 1.00 89.44 338 ASP A O 1
ATOM 2649 N N . ASP A 1 339 ? -0.516 15.372 24.304 1.00 86.94 339 ASP A N 1
ATOM 2650 C CA . ASP A 1 339 ? 0.229 14.166 23.921 1.00 86.94 339 ASP A CA 1
ATOM 2651 C C . ASP A 1 339 ? -0.661 12.922 23.719 1.00 86.94 339 ASP A C 1
ATOM 2653 O O . ASP A 1 339 ? -0.316 11.784 24.034 1.00 86.94 339 ASP A O 1
ATOM 2657 N N . THR A 1 340 ? -1.861 13.137 23.172 1.00 90.44 340 THR A N 1
ATOM 2658 C CA . THR A 1 340 ? -2.818 12.068 22.856 1.00 90.44 340 THR A CA 1
ATOM 2659 C C . THR A 1 340 ? -3.186 12.057 21.380 1.00 90.44 340 THR A C 1
ATOM 2661 O O . THR A 1 340 ? -3.337 13.098 20.735 1.00 90.44 340 THR A O 1
ATOM 2664 N N . PHE A 1 341 ? -3.385 10.860 20.827 1.00 94.19 341 PHE A N 1
ATOM 2665 C CA . PHE A 1 341 ? -3.869 10.724 19.459 1.00 94.19 341 PHE A CA 1
ATOM 2666 C C . PHE A 1 341 ? -5.366 11.020 19.355 1.00 94.19 341 PHE A C 1
ATOM 2668 O O . PHE A 1 341 ? -6.196 10.405 20.026 1.00 94.19 341 PHE A O 1
ATOM 2675 N N . VAL A 1 342 ? -5.720 11.921 18.440 1.00 95.44 342 VAL A N 1
ATOM 2676 C CA . VAL A 1 342 ? -7.105 12.316 18.163 1.00 95.44 342 VAL A CA 1
ATOM 2677 C C . VAL A 1 342 ? -7.436 12.192 16.679 1.00 95.44 342 VAL A C 1
ATOM 2679 O O . VAL A 1 342 ? -6.579 12.365 15.814 1.00 95.44 342 VAL A O 1
ATOM 2682 N N . ASN A 1 343 ? -8.708 11.935 16.364 1.00 95.81 343 ASN A N 1
ATOM 2683 C CA . ASN A 1 343 ? -9.211 12.037 14.995 1.00 95.81 343 ASN A CA 1
ATOM 2684 C C . ASN A 1 343 ? -9.425 13.516 14.634 1.00 95.81 343 ASN A C 1
ATOM 2686 O O . ASN A 1 343 ? -10.196 14.220 15.282 1.00 95.81 343 ASN A O 1
ATOM 2690 N N . VAL A 1 344 ? -8.754 13.982 13.583 1.00 92.88 344 VAL A N 1
ATOM 2691 C CA . VAL A 1 344 ? -8.835 15.369 13.088 1.00 92.88 344 VAL A CA 1
ATOM 2692 C C . VAL A 1 344 ? -10.038 15.550 12.148 1.00 92.88 344 VAL A C 1
ATOM 2694 O O . VAL A 1 344 ? -10.473 16.667 11.849 1.00 92.88 344 VAL A O 1
ATOM 2697 N N . GLY A 1 345 ? -10.596 14.444 11.658 1.00 93.31 345 GLY A N 1
ATOM 2698 C CA . GLY A 1 345 ? -11.684 14.365 10.689 1.00 93.31 345 GLY A CA 1
ATOM 2699 C C . GLY A 1 345 ? -11.193 13.896 9.323 1.00 93.31 345 GLY A C 1
ATOM 2700 O O . GLY A 1 345 ? -9.993 13.903 9.036 1.00 93.31 345 GLY A O 1
ATOM 2701 N N . GLY A 1 346 ? -12.123 13.496 8.462 1.00 95.25 346 GLY A N 1
ATOM 2702 C CA . GLY A 1 346 ? -11.742 12.961 7.159 1.00 95.25 346 GLY A CA 1
ATOM 2703 C C . GLY A 1 346 ? -11.604 13.984 6.033 1.00 95.25 346 GLY A C 1
ATOM 2704 O O . GLY A 1 346 ? -11.560 15.192 6.277 1.00 95.25 346 GLY A O 1
ATOM 2705 N N . ILE A 1 347 ? -11.554 13.484 4.802 1.00 97.69 347 ILE A N 1
ATOM 2706 C CA . ILE A 1 347 ? -11.131 14.236 3.618 1.00 97.69 347 ILE A CA 1
ATOM 2707 C C . ILE A 1 347 ? -12.314 14.809 2.825 1.00 97.69 347 ILE A C 1
ATOM 2709 O O . ILE A 1 347 ? -13.219 14.092 2.392 1.00 97.69 347 ILE A O 1
ATOM 2713 N N . SER A 1 348 ? -12.290 16.123 2.594 1.00 96.06 348 SER A N 1
ATOM 2714 C CA . SER A 1 348 ? -13.262 16.802 1.732 1.00 96.06 348 SER A CA 1
ATOM 2715 C C . SER A 1 348 ? -13.141 16.307 0.288 1.00 96.06 348 SER A C 1
ATOM 2717 O O . SER A 1 348 ? -12.038 16.174 -0.234 1.00 96.06 348 SER A O 1
ATOM 2719 N N . GLY A 1 349 ? -14.269 16.020 -0.366 1.00 95.00 349 GLY A N 1
ATOM 2720 C CA . GLY A 1 349 ? -14.303 15.467 -1.728 1.00 95.00 349 GLY A CA 1
ATOM 2721 C C . GLY A 1 349 ? -14.125 13.944 -1.825 1.00 95.00 349 GLY A C 1
ATOM 2722 O O . GLY A 1 349 ? -14.491 13.378 -2.849 1.00 95.00 349 GLY A O 1
ATOM 2723 N N . ALA A 1 350 ? -13.668 13.275 -0.758 1.00 96.00 350 ALA A N 1
ATOM 2724 C CA . ALA A 1 350 ? -13.542 11.813 -0.662 1.00 96.00 350 ALA A CA 1
ATOM 2725 C C . ALA A 1 350 ? -14.404 11.234 0.479 1.00 96.00 350 ALA A C 1
ATOM 2727 O O . ALA A 1 350 ? -13.998 10.334 1.215 1.00 96.00 350 ALA A O 1
ATOM 2728 N N . ARG A 1 351 ? -15.613 11.778 0.643 1.00 94.44 351 ARG A N 1
ATOM 2729 C CA . ARG A 1 351 ? -16.650 11.265 1.550 1.00 94.44 351 ARG A CA 1
ATOM 2730 C C . ARG A 1 351 ? -17.443 10.165 0.858 1.00 94.44 351 ARG A C 1
ATOM 2732 O O . ARG A 1 351 ? -17.707 10.280 -0.333 1.00 94.44 351 ARG A O 1
ATOM 2739 N N . VAL A 1 352 ? -17.907 9.164 1.610 1.00 94.62 352 VAL A N 1
ATOM 2740 C CA . VAL A 1 352 ? -18.782 8.085 1.097 1.00 94.62 352 VAL A CA 1
ATOM 2741 C C . VAL A 1 352 ? -20.019 8.630 0.372 1.00 94.62 352 VAL A C 1
ATOM 2743 O O . VAL A 1 352 ? -20.414 8.120 -0.682 1.00 94.62 352 VAL A O 1
ATOM 2746 N N . LYS A 1 353 ? -20.603 9.697 0.926 1.00 93.00 353 LYS A N 1
ATOM 2747 C CA . LYS A 1 353 ? -21.695 10.452 0.312 1.00 93.00 353 LYS A CA 1
ATOM 2748 C C . LYS A 1 353 ? -21.162 11.675 -0.427 1.00 93.00 353 LYS A C 1
ATOM 2750 O O . LYS A 1 353 ? -20.314 12.389 0.105 1.00 93.00 353 LYS A O 1
ATOM 2755 N N . ASN A 1 354 ? -21.690 11.944 -1.616 1.00 89.75 354 ASN A N 1
ATOM 2756 C CA . ASN A 1 354 ? -21.400 13.182 -2.337 1.00 89.75 354 ASN A CA 1
ATOM 2757 C C . ASN A 1 354 ? -22.136 14.392 -1.714 1.00 89.75 354 ASN A C 1
ATOM 2759 O O . ASN A 1 354 ? -22.838 14.267 -0.707 1.00 89.75 354 ASN A O 1
ATOM 2763 N N . SER A 1 355 ? -21.991 15.573 -2.323 1.00 88.31 355 SER A N 1
ATOM 2764 C CA . SER A 1 355 ? -22.642 16.814 -1.872 1.00 88.31 355 SER A CA 1
ATOM 2765 C C . SER A 1 355 ? -24.171 16.767 -1.883 1.00 88.31 355 SER A C 1
ATOM 2767 O O . SER A 1 355 ? -24.798 17.502 -1.124 1.00 88.31 355 SER A O 1
ATOM 2769 N N . ASP A 1 356 ? -24.762 15.902 -2.708 1.00 89.94 356 ASP A N 1
ATOM 2770 C CA . ASP A 1 356 ? -26.213 15.725 -2.818 1.00 89.94 356 ASP A CA 1
ATOM 2771 C C . ASP A 1 356 ? -26.753 14.716 -1.784 1.00 89.94 356 ASP A C 1
ATOM 2773 O O . ASP A 1 356 ? -27.961 14.526 -1.663 1.00 89.94 356 ASP A O 1
ATOM 2777 N N . GLY A 1 357 ? -25.863 14.080 -1.010 1.00 89.44 357 GLY A N 1
ATOM 2778 C CA . GLY A 1 357 ? -26.195 13.061 -0.014 1.00 89.44 357 GLY A CA 1
ATOM 2779 C C . GLY A 1 357 ? -26.266 11.634 -0.568 1.00 89.44 357 GLY A C 1
ATOM 2780 O O . GLY A 1 357 ? -26.496 10.697 0.203 1.00 89.44 357 GLY A O 1
ATOM 2781 N N . ASP A 1 358 ? -26.026 11.453 -1.867 1.00 92.69 358 ASP A N 1
ATOM 2782 C CA . ASP A 1 358 ? -26.004 10.150 -2.526 1.00 92.69 358 ASP A CA 1
ATOM 2783 C C . ASP A 1 358 ? -24.770 9.352 -2.103 1.00 92.69 358 ASP A C 1
ATOM 2785 O O . ASP A 1 358 ? -23.650 9.860 -2.135 1.00 92.69 358 ASP A O 1
ATOM 2789 N N . VAL A 1 359 ? -24.961 8.073 -1.772 1.00 92.69 359 VAL A N 1
ATOM 2790 C CA . VAL A 1 359 ? -23.854 7.129 -1.561 1.00 92.69 359 VAL A CA 1
ATOM 2791 C C . VAL A 1 359 ? -23.222 6.815 -2.918 1.00 92.69 359 VAL A C 1
ATOM 2793 O O . VAL A 1 359 ? -23.876 6.250 -3.801 1.00 92.69 359 VAL A O 1
ATOM 2796 N N . VAL A 1 360 ? -21.961 7.218 -3.083 1.00 94.69 360 VAL A N 1
ATOM 2797 C CA . VAL A 1 360 ? -21.184 7.036 -4.322 1.00 94.69 360 VAL A CA 1
ATOM 2798 C C . VAL A 1 360 ? -20.057 6.036 -4.119 1.00 94.69 360 VAL A C 1
ATOM 2800 O O . VAL A 1 360 ? -19.786 5.223 -5.003 1.00 94.69 360 VAL A O 1
ATOM 2803 N N . TYR A 1 361 ? -19.433 6.068 -2.945 1.00 95.38 361 TYR A N 1
ATOM 2804 C CA . TYR A 1 361 ? -18.370 5.143 -2.586 1.00 95.38 361 TYR A CA 1
ATOM 2805 C C . TYR A 1 361 ? -18.870 4.142 -1.560 1.00 95.38 361 TYR A C 1
ATOM 2807 O O . TYR A 1 361 ? -19.700 4.466 -0.716 1.00 95.38 361 TYR A O 1
ATOM 2815 N N . SER A 1 362 ? -18.358 2.924 -1.610 1.00 93.31 362 SER A N 1
ATOM 2816 C CA . SER A 1 362 ? -18.613 1.937 -0.568 1.00 93.31 362 SER A CA 1
ATOM 2817 C C . SER A 1 362 ? -17.791 2.221 0.692 1.00 93.31 362 SER A C 1
ATOM 2819 O O . SER A 1 362 ? -18.255 2.000 1.807 1.00 93.31 362 SER A O 1
ATOM 2821 N N . ASN A 1 363 ? -16.589 2.762 0.499 1.00 94.75 363 ASN A N 1
ATOM 2822 C CA . ASN A 1 363 ? -15.696 3.272 1.527 1.00 94.75 363 ASN A CA 1
ATOM 2823 C C . ASN A 1 363 ? -14.642 4.189 0.897 1.00 94.75 363 ASN A C 1
ATOM 2825 O O . ASN A 1 363 ? -14.404 4.155 -0.315 1.00 94.75 363 ASN A O 1
ATOM 2829 N N . THR A 1 364 ? -13.966 4.967 1.734 1.00 97.06 364 THR A N 1
ATOM 2830 C CA . THR A 1 364 ? -12.745 5.686 1.354 1.00 97.06 364 THR A CA 1
ATOM 2831 C C . THR A 1 364 ? -11.670 5.463 2.413 1.00 97.06 364 THR A C 1
ATOM 2833 O O . THR A 1 364 ? -11.998 5.191 3.569 1.00 97.06 364 THR A O 1
ATOM 2836 N N . GLN A 1 365 ? -10.397 5.538 2.031 1.00 97.44 365 GLN A N 1
ATOM 2837 C CA . GLN A 1 365 ? -9.272 5.441 2.963 1.00 97.44 365 GLN A CA 1
ATOM 2838 C C . GLN A 1 365 ? -8.067 6.248 2.482 1.00 97.44 365 GLN A C 1
ATOM 2840 O O . GLN A 1 365 ? -7.923 6.490 1.284 1.00 97.44 365 GLN A O 1
ATOM 2845 N N . LEU A 1 366 ? -7.218 6.659 3.421 1.00 98.50 366 LEU A N 1
ATOM 2846 C CA . LEU A 1 366 ? -5.833 7.030 3.139 1.00 98.50 366 LEU A CA 1
ATOM 2847 C C . LEU A 1 366 ? -4.943 5.809 3.383 1.00 98.50 366 LEU A C 1
ATOM 2849 O O . LEU A 1 366 ? -5.225 5.033 4.294 1.00 98.50 366 LEU A O 1
ATOM 2853 N N . VAL A 1 367 ? -3.907 5.657 2.565 1.00 97.50 367 VAL A N 1
ATOM 2854 C CA . VAL A 1 367 ? -3.040 4.470 2.533 1.00 97.50 367 VAL A CA 1
ATOM 2855 C C . VAL A 1 367 ? -1.625 4.798 2.994 1.00 97.50 367 VAL A C 1
ATOM 2857 O O . VAL A 1 367 ? -1.051 4.049 3.767 1.00 97.50 367 VAL A O 1
ATOM 2860 N N . SER A 1 368 ? -1.063 5.925 2.554 1.00 98.38 368 SER A N 1
ATOM 2861 C CA . SER A 1 368 ? 0.303 6.315 2.910 1.00 98.38 368 SER A CA 1
ATOM 2862 C C . SER A 1 368 ? 0.448 7.832 2.987 1.00 98.38 368 SER A C 1
ATOM 2864 O O . SER A 1 368 ? -0.352 8.569 2.395 1.00 98.38 368 SER A O 1
ATOM 2866 N N . MET A 1 369 ? 1.443 8.302 3.736 1.00 98.00 369 MET A N 1
ATOM 2867 C CA . MET A 1 369 ? 1.821 9.708 3.821 1.00 98.00 369 MET A CA 1
ATOM 2868 C C . MET A 1 369 ? 3.333 9.879 3.952 1.00 98.00 369 MET A C 1
ATOM 2870 O O . MET A 1 369 ? 4.030 8.943 4.319 1.00 98.00 369 MET A O 1
ATOM 2874 N N . ASN A 1 370 ? 3.812 11.091 3.692 1.00 97.25 370 ASN A N 1
ATOM 2875 C CA . ASN A 1 370 ? 5.211 11.464 3.875 1.00 97.25 370 ASN A CA 1
ATOM 2876 C C . ASN A 1 370 ? 5.376 12.642 4.851 1.00 97.25 370 ASN A C 1
ATOM 2878 O O . ASN A 1 370 ? 4.393 13.250 5.299 1.00 97.25 370 ASN A O 1
ATOM 2882 N N . ASP A 1 371 ? 6.624 13.007 5.138 1.00 95.94 371 ASP A N 1
ATOM 2883 C CA . ASP A 1 371 ? 6.979 14.038 6.124 1.00 95.94 371 ASP A CA 1
ATOM 2884 C C . ASP A 1 371 ? 6.592 15.456 5.665 1.00 95.94 371 ASP A C 1
ATOM 2886 O O . ASP A 1 371 ? 6.395 16.372 6.470 1.00 95.94 371 ASP A O 1
ATOM 2890 N N . ASN A 1 372 ? 6.359 15.633 4.361 1.00 95.56 372 ASN A N 1
ATOM 2891 C CA . ASN A 1 372 ? 5.833 16.873 3.785 1.00 95.56 372 ASN A CA 1
ATOM 2892 C C . ASN A 1 372 ? 4.335 17.080 4.084 1.00 95.56 372 ASN A C 1
ATOM 2894 O O . ASN A 1 372 ? 3.766 18.121 3.743 1.00 95.56 372 ASN A O 1
ATOM 2898 N N . GLY A 1 373 ? 3.673 16.095 4.699 1.00 96.19 373 GLY A N 1
ATOM 2899 C CA . GLY A 1 373 ? 2.235 16.107 4.944 1.00 96.19 373 GLY A CA 1
ATOM 2900 C C . GLY A 1 373 ? 1.407 15.858 3.680 1.00 96.19 373 GLY A C 1
ATOM 2901 O O . GLY A 1 373 ? 0.219 16.198 3.660 1.00 96.19 373 GLY A O 1
ATOM 2902 N N . VAL A 1 374 ? 2.009 15.286 2.633 1.00 97.94 374 VAL A N 1
ATOM 2903 C CA . VAL A 1 374 ? 1.284 14.783 1.464 1.00 97.94 374 VAL A CA 1
ATOM 2904 C C . VAL A 1 374 ? 0.823 13.368 1.781 1.00 97.94 374 VAL A C 1
ATOM 2906 O O . VAL A 1 374 ? 1.610 12.533 2.218 1.00 97.94 374 VAL A O 1
ATOM 2909 N N . ALA A 1 375 ? -0.459 13.091 1.563 1.00 98.50 375 ALA A N 1
ATOM 2910 C CA . ALA A 1 375 ? -1.021 11.758 1.738 1.00 98.50 375 ALA A CA 1
ATOM 2911 C C . ALA A 1 375 ? -1.694 11.274 0.460 1.00 98.50 375 ALA A C 1
ATOM 2913 O O . ALA A 1 375 ? -2.171 12.065 -0.355 1.00 98.50 375 ALA A O 1
ATOM 2914 N N . ILE A 1 376 ? -1.780 9.961 0.311 1.00 98.75 376 ILE A N 1
ATOM 2915 C CA . ILE A 1 376 ? -2.439 9.304 -0.813 1.00 98.75 376 ILE A CA 1
ATOM 2916 C C . ILE A 1 376 ? -3.539 8.378 -0.308 1.00 98.75 376 ILE A C 1
ATOM 2918 O O . ILE A 1 376 ? -3.452 7.825 0.789 1.00 98.75 376 ILE A O 1
ATOM 2922 N N . GLY A 1 377 ? -4.595 8.209 -1.095 1.00 98.19 377 GLY A N 1
ATOM 2923 C CA . GLY A 1 377 ? -5.716 7.358 -0.723 1.00 98.19 377 GLY A CA 1
ATOM 2924 C C . GLY A 1 377 ? -6.574 6.947 -1.904 1.00 98.19 377 GLY A C 1
ATOM 2925 O O . GLY A 1 377 ? -6.398 7.441 -3.018 1.00 98.19 377 GLY A O 1
ATOM 2926 N N . GLU A 1 378 ? -7.546 6.070 -1.659 1.00 97.56 378 GLU A N 1
ATOM 2927 C CA . GLU A 1 378 ? -8.547 5.720 -2.663 1.00 97.56 378 GLU A CA 1
ATOM 2928 C C . GLU A 1 378 ? -9.979 5.795 -2.150 1.00 97.56 378 GLU A C 1
ATOM 2930 O O . GLU A 1 378 ? -10.289 5.630 -0.968 1.00 97.56 378 GLU A O 1
ATOM 2935 N N . SER A 1 379 ? -10.881 6.042 -3.096 1.00 97.25 379 SER A N 1
ATOM 2936 C CA . SER A 1 379 ? -12.324 5.938 -2.913 1.00 97.25 379 SER A CA 1
ATOM 2937 C C . SER A 1 379 ? -12.841 4.745 -3.708 1.00 97.25 379 SER A C 1
ATOM 2939 O O . SER A 1 379 ? -12.776 4.758 -4.937 1.00 97.25 379 SER A O 1
ATOM 2941 N N . LYS A 1 380 ? -13.338 3.709 -3.031 1.00 95.50 380 LYS A N 1
ATOM 2942 C CA . LYS A 1 380 ? -13.880 2.525 -3.702 1.00 95.50 380 LYS A CA 1
ATOM 2943 C C . LYS A 1 380 ? -15.269 2.843 -4.233 1.00 95.50 380 LYS A C 1
ATOM 2945 O O . LYS A 1 380 ? -16.170 3.140 -3.448 1.00 95.50 380 LYS A O 1
ATOM 2950 N N . LEU A 1 381 ? -15.442 2.833 -5.554 1.00 95.19 381 LEU A N 1
ATOM 2951 C CA . LEU A 1 381 ? -16.754 3.046 -6.157 1.00 95.19 381 LEU A CA 1
ATOM 2952 C C . LEU A 1 381 ? -17.718 1.949 -5.722 1.00 95.19 381 LEU A C 1
ATOM 2954 O O . LEU A 1 381 ? -17.384 0.768 -5.722 1.00 95.19 381 LEU A O 1
ATOM 2958 N N . TYR A 1 382 ? -18.933 2.358 -5.374 1.00 93.56 382 TYR A N 1
ATOM 2959 C CA . TYR A 1 382 ? -20.016 1.410 -5.180 1.00 93.56 382 TYR A CA 1
ATOM 2960 C C . TYR A 1 382 ? -20.342 0.761 -6.528 1.00 93.56 382 TYR A C 1
ATOM 2962 O O . TYR A 1 382 ? -20.426 1.472 -7.535 1.00 93.56 382 TYR A O 1
ATOM 2970 N N . GLY A 1 383 ? -20.575 -0.552 -6.587 1.00 92.94 383 GLY A N 1
ATOM 2971 C CA . GLY A 1 383 ? -20.764 -1.209 -7.884 1.00 92.94 383 GLY A CA 1
ATOM 2972 C C . GLY A 1 383 ? -21.992 -0.732 -8.666 1.00 92.94 383 GLY A C 1
ATOM 2973 O O . GLY A 1 383 ? -22.007 -0.751 -9.892 1.00 92.94 383 GLY A O 1
ATOM 2974 N N . SER A 1 384 ? -23.000 -0.163 -7.999 1.00 94.31 384 SER A N 1
ATOM 2975 C CA . SER A 1 384 ? -24.130 0.498 -8.675 1.00 94.31 384 SER A CA 1
ATOM 2976 C C . SER A 1 384 ? -23.819 1.909 -9.208 1.00 94.31 384 SER A C 1
ATOM 2978 O O . SER A 1 384 ? -24.708 2.570 -9.747 1.00 94.31 384 SER A O 1
ATOM 2980 N N . ARG A 1 385 ? -22.596 2.413 -9.016 1.00 95.12 385 ARG A N 1
ATOM 2981 C CA . ARG A 1 385 ? -22.129 3.750 -9.409 1.00 95.12 385 ARG A CA 1
ATOM 2982 C C . ARG A 1 385 ? -20.816 3.672 -10.214 1.00 95.12 385 ARG A C 1
ATOM 2984 O O . ARG A 1 385 ? -19.881 4.407 -9.902 1.00 95.12 385 ARG A O 1
ATOM 2991 N N . PRO A 1 386 ? -20.710 2.806 -11.241 1.00 94.00 386 PRO A N 1
ATOM 2992 C CA . PRO A 1 386 ? -19.463 2.656 -11.977 1.00 94.00 386 PRO A CA 1
ATOM 2993 C C . PRO A 1 386 ? -19.137 3.924 -12.773 1.00 94.00 386 PRO A C 1
ATOM 2995 O O . PRO A 1 386 ? -20.024 4.581 -13.323 1.00 94.00 386 PRO A O 1
ATOM 2998 N N . GLU A 1 387 ? -17.850 4.217 -12.914 1.00 93.88 387 GLU A N 1
ATOM 2999 C CA . GLU A 1 387 ? -17.336 5.291 -13.760 1.00 93.88 387 GLU A CA 1
ATOM 3000 C C . GLU A 1 387 ? -16.667 4.681 -14.991 1.00 93.88 387 GLU A C 1
ATOM 3002 O O . GLU A 1 387 ? -15.870 3.752 -14.887 1.00 93.88 387 GLU A O 1
ATOM 3007 N N . ASN A 1 388 ? -17.035 5.160 -16.184 1.00 92.44 388 ASN A N 1
ATOM 3008 C CA . ASN A 1 388 ? -16.547 4.609 -17.454 1.00 92.44 388 ASN A CA 1
ATOM 3009 C C . ASN A 1 388 ? -16.669 3.065 -17.542 1.00 92.44 388 ASN A C 1
ATOM 3011 O O . ASN A 1 388 ? -15.812 2.364 -18.080 1.00 92.44 388 ASN A O 1
ATOM 3015 N N . GLY A 1 389 ? -17.746 2.520 -16.964 1.00 91.44 389 GLY A N 1
ATOM 3016 C CA . GLY A 1 389 ? -18.025 1.086 -16.955 1.00 91.44 389 GLY A CA 1
ATOM 3017 C C . GLY A 1 389 ? -17.145 0.243 -16.026 1.00 91.44 389 GLY A C 1
ATOM 3018 O O . GLY A 1 389 ? -17.107 -0.965 -16.238 1.00 91.44 389 GLY A O 1
ATOM 3019 N N . ALA A 1 390 ? -16.479 0.833 -15.030 1.00 92.12 390 ALA A N 1
ATOM 3020 C CA . ALA A 1 390 ? -15.764 0.115 -13.972 1.00 92.12 390 ALA A CA 1
ATOM 3021 C C . ALA A 1 390 ? -16.146 0.636 -12.578 1.00 92.12 390 ALA A C 1
ATOM 3023 O O . ALA A 1 390 ? -16.319 1.840 -12.377 1.00 92.12 390 ALA A O 1
ATOM 3024 N N . ALA A 1 391 ? -16.269 -0.271 -11.611 1.00 93.62 391 ALA A N 1
ATOM 3025 C CA . ALA A 1 391 ? -16.478 0.044 -10.196 1.00 93.62 391 ALA A CA 1
ATOM 3026 C C . ALA A 1 391 ? -15.125 0.097 -9.469 1.00 93.62 391 ALA A C 1
ATOM 3028 O O . ALA A 1 391 ? -14.853 -0.627 -8.516 1.00 93.62 391 ALA A O 1
ATOM 3029 N N . ALA A 1 392 ? -14.238 0.934 -9.998 1.00 92.69 392 ALA A N 1
ATOM 3030 C CA . ALA A 1 392 ? -12.838 0.929 -9.628 1.00 92.69 392 ALA A CA 1
ATOM 3031 C C . ALA A 1 392 ? -12.544 1.646 -8.298 1.00 92.69 392 ALA A C 1
ATOM 3033 O O . ALA A 1 392 ? -13.307 2.484 -7.807 1.00 92.69 392 ALA A O 1
ATOM 3034 N N . ASN A 1 393 ? -11.365 1.359 -7.754 1.00 95.06 393 ASN A N 1
ATOM 3035 C CA . ASN A 1 393 ? -10.758 2.133 -6.682 1.00 95.06 393 ASN A CA 1
ATOM 3036 C C . ASN A 1 393 ? -10.189 3.433 -7.257 1.00 95.06 393 ASN A C 1
ATOM 3038 O O . ASN A 1 393 ? -9.204 3.405 -7.988 1.00 95.06 393 ASN A O 1
ATOM 3042 N N . LYS A 1 394 ? -10.814 4.575 -6.958 1.00 96.62 394 LYS A N 1
ATOM 3043 C CA . LYS A 1 394 ? -10.392 5.877 -7.488 1.00 96.62 394 LYS A CA 1
ATOM 3044 C C . LYS A 1 394 ? -9.252 6.466 -6.658 1.00 96.62 394 LYS A C 1
ATOM 3046 O O . LYS A 1 394 ? -9.517 6.851 -5.514 1.00 96.62 394 LYS A O 1
ATOM 3051 N N . PRO A 1 395 ? -8.038 6.620 -7.211 1.00 97.75 395 PRO A N 1
ATOM 3052 C CA . PRO A 1 395 ? -6.906 7.168 -6.474 1.00 97.75 395 PRO A CA 1
ATOM 3053 C C . PRO A 1 395 ? -6.969 8.694 -6.358 1.00 97.75 395 PRO A C 1
ATOM 3055 O O . PRO A 1 395 ? -7.316 9.402 -7.313 1.00 97.75 395 PRO A O 1
ATOM 3058 N N . PHE A 1 396 ? -6.587 9.213 -5.197 1.00 98.56 396 PHE A N 1
ATOM 3059 C CA . PHE A 1 396 ? -6.478 10.640 -4.926 1.00 98.56 396 PHE A CA 1
ATOM 3060 C C . PHE A 1 396 ? -5.272 10.974 -4.051 1.00 98.56 396 PHE A C 1
ATOM 3062 O O . PHE A 1 396 ? -4.751 10.137 -3.317 1.00 98.56 396 PHE A O 1
ATOM 3069 N N . VAL A 1 397 ? -4.872 12.240 -4.119 1.00 98.56 397 VAL A N 1
ATOM 3070 C CA . VAL A 1 397 ? -3.830 12.849 -3.294 1.00 98.56 397 VAL A CA 1
ATOM 3071 C C . VAL A 1 397 ? -4.467 13.897 -2.387 1.00 98.56 397 VAL A C 1
ATOM 3073 O O . VAL A 1 397 ? -5.374 14.621 -2.802 1.00 98.56 397 VAL A O 1
ATOM 3076 N N . VAL A 1 398 ? -3.992 13.988 -1.151 1.00 98.38 398 VAL A N 1
ATOM 3077 C CA . VAL A 1 398 ? -4.204 15.120 -0.250 1.00 98.38 398 VAL A CA 1
ATOM 3078 C C . VAL A 1 398 ? -2.881 15.865 -0.175 1.00 98.38 398 VAL A C 1
ATOM 3080 O O . VAL A 1 398 ? -1.958 15.430 0.505 1.00 98.38 398 VAL A O 1
ATOM 3083 N N . GLU A 1 399 ? -2.779 16.976 -0.904 1.00 96.38 399 GLU A N 1
ATOM 3084 C CA . GLU A 1 399 ? -1.515 17.711 -1.083 1.00 96.38 399 GLU A CA 1
ATOM 3085 C C . GLU A 1 399 ? -1.006 18.363 0.214 1.00 96.38 399 GLU A C 1
ATOM 3087 O O . GLU A 1 399 ? 0.163 18.724 0.294 1.00 96.38 399 GLU A O 1
ATOM 3092 N N . ASN A 1 400 ? -1.866 18.541 1.226 1.00 94.69 400 ASN A N 1
ATOM 3093 C CA . ASN A 1 400 ? -1.455 19.020 2.544 1.00 94.69 400 ASN A CA 1
ATOM 3094 C C . ASN A 1 400 ? -2.469 18.636 3.636 1.00 94.69 400 ASN A C 1
ATOM 3096 O O . ASN A 1 400 ? -3.478 19.313 3.839 1.00 94.69 400 ASN A O 1
ATOM 3100 N N . ILE A 1 401 ? -2.186 17.578 4.392 1.00 95.75 401 ILE A N 1
ATOM 3101 C CA . ILE A 1 401 ? -3.068 17.084 5.462 1.00 95.75 401 ILE A CA 1
ATOM 3102 C C . ILE A 1 401 ? -3.192 18.032 6.666 1.00 95.75 401 ILE A C 1
ATOM 3104 O O . ILE A 1 401 ? -4.174 17.948 7.406 1.00 95.75 401 ILE A O 1
ATOM 3108 N N . VAL A 1 402 ? -2.239 18.950 6.852 1.00 92.31 402 VAL A N 1
ATOM 3109 C CA . VAL A 1 402 ? -2.197 19.874 7.996 1.00 92.31 402 VAL A CA 1
ATOM 3110 C C . VAL A 1 402 ? -3.168 21.038 7.798 1.00 92.31 402 VAL A C 1
ATOM 3112 O O . VAL A 1 402 ? -3.975 21.347 8.675 1.00 92.31 402 VAL A O 1
ATOM 3115 N N . SER A 1 403 ? -3.111 21.685 6.634 1.00 91.38 403 SER A N 1
ATOM 3116 C CA . SER A 1 403 ? -3.828 22.936 6.356 1.00 91.38 403 SER A CA 1
ATOM 3117 C C . SER A 1 403 ? -5.011 22.777 5.399 1.00 91.38 403 SER A C 1
ATOM 3119 O O . SER A 1 403 ? -5.965 23.550 5.489 1.00 91.38 403 SER A O 1
ATOM 3121 N N . ASN A 1 404 ? -4.999 21.774 4.510 1.00 94.19 404 ASN A N 1
ATOM 3122 C CA . ASN A 1 404 ? -6.042 21.579 3.502 1.00 94.19 404 ASN A CA 1
ATOM 3123 C C . ASN A 1 404 ? -6.322 20.092 3.209 1.00 94.19 404 ASN A C 1
ATOM 3125 O O . ASN A 1 404 ? -5.830 19.506 2.246 1.00 94.19 404 ASN A O 1
ATOM 3129 N N . ARG A 1 405 ? -7.222 19.501 3.999 1.00 96.00 405 ARG A N 1
ATOM 3130 C CA . ARG A 1 405 ? -7.673 18.107 3.851 1.00 96.00 405 ARG A CA 1
ATOM 3131 C C . ARG A 1 405 ? -8.713 17.943 2.739 1.00 96.00 405 ARG A C 1
ATOM 3133 O O . ARG A 1 405 ? -9.877 17.635 3.008 1.00 96.00 405 ARG A O 1
ATOM 3140 N N . SER A 1 406 ? -8.303 18.157 1.493 1.00 97.31 406 SER A N 1
ATOM 3141 C CA . SER A 1 406 ? -9.131 17.931 0.303 1.00 97.31 406 SER A CA 1
ATOM 3142 C C . SER A 1 406 ? -8.502 16.913 -0.644 1.00 97.31 406 SER A C 1
ATOM 3144 O O . SER A 1 406 ? -7.290 16.880 -0.830 1.00 97.31 406 SER A O 1
ATOM 3146 N N . ALA A 1 407 ? -9.346 16.059 -1.220 1.00 98.00 407 ALA A N 1
ATOM 3147 C CA . ALA A 1 407 ? -8.935 15.061 -2.192 1.00 98.00 407 ALA A CA 1
ATOM 3148 C C . ALA A 1 407 ? -8.812 15.680 -3.586 1.00 98.00 407 ALA A C 1
ATOM 3150 O O . ALA A 1 407 ? -9.768 16.252 -4.117 1.00 98.00 407 ALA A O 1
ATOM 3151 N N . LYS A 1 408 ? -7.657 15.477 -4.212 1.00 97.94 408 LYS A N 1
ATOM 3152 C CA . LYS A 1 408 ? -7.406 15.750 -5.623 1.00 97.94 408 LYS A CA 1
ATOM 3153 C C . LYS A 1 408 ? -7.173 14.427 -6.344 1.00 97.94 408 LYS A C 1
ATOM 3155 O O . LYS A 1 408 ? -6.136 13.788 -6.194 1.00 97.94 408 LYS A O 1
ATOM 3160 N N . TYR A 1 409 ? -8.179 13.973 -7.088 1.00 97.75 409 TYR A N 1
ATOM 3161 C CA . TYR A 1 409 ? -8.125 12.692 -7.801 1.00 97.75 409 TYR A CA 1
ATOM 3162 C C . TYR A 1 409 ? -7.070 12.711 -8.914 1.00 97.75 409 TYR A C 1
ATOM 3164 O O . TYR A 1 409 ? -6.939 13.725 -9.607 1.00 97.75 409 TYR A O 1
ATOM 3172 N N . LEU A 1 410 ? -6.367 11.589 -9.136 1.00 97.31 410 LEU A N 1
ATOM 3173 C CA . LEU A 1 410 ? -5.261 11.514 -10.108 1.00 97.31 410 LEU A CA 1
ATOM 3174 C C . LEU A 1 410 ? -5.676 11.954 -11.521 1.00 97.31 410 LEU A C 1
ATOM 3176 O O . LEU A 1 410 ? -4.935 12.662 -12.199 1.00 97.31 410 LEU A O 1
ATOM 3180 N N . GLN A 1 411 ? -6.913 11.656 -11.924 1.00 95.19 411 GLN A N 1
ATOM 3181 C CA . GLN A 1 411 ? -7.482 12.075 -13.213 1.00 95.19 411 GLN A CA 1
ATOM 3182 C C . GLN A 1 411 ? -7.488 13.595 -13.459 1.00 95.19 411 GLN A C 1
ATOM 3184 O O . GLN A 1 411 ? -7.634 14.041 -14.593 1.00 95.19 411 GLN A O 1
ATOM 3189 N N . SER A 1 412 ? -7.332 14.409 -12.411 1.00 95.62 412 SER A N 1
ATOM 3190 C CA . SER A 1 412 ? -7.254 15.870 -12.527 1.00 95.62 412 SER A CA 1
ATOM 3191 C C . SER A 1 412 ? -5.853 16.401 -12.858 1.00 95.62 412 SER A C 1
ATOM 3193 O O . SER A 1 412 ? -5.728 17.573 -13.204 1.00 95.62 412 SER A O 1
ATOM 3195 N N . TYR A 1 413 ? -4.807 15.568 -12.794 1.00 94.75 413 TYR A N 1
ATOM 3196 C CA . TYR A 1 413 ? -3.415 15.980 -13.033 1.00 94.75 413 TYR A CA 1
ATOM 3197 C C . TYR A 1 413 ? -3.014 16.008 -14.520 1.00 94.75 413 TYR A C 1
ATOM 3199 O O . TYR A 1 413 ? -1.867 16.317 -14.837 1.00 94.75 413 TYR A O 1
ATOM 3207 N N . GLY A 1 414 ? -3.929 15.691 -15.444 1.00 93.31 414 GLY A N 1
ATOM 3208 C CA . GLY A 1 414 ? -3.688 15.810 -16.890 1.00 93.31 414 GLY A CA 1
ATOM 3209 C C . GLY A 1 414 ? -2.679 14.810 -17.469 1.00 93.31 414 GLY A C 1
ATOM 3210 O O . GLY A 1 414 ? -2.173 15.024 -18.568 1.00 93.31 414 GLY A O 1
ATOM 3211 N N . GLN A 1 415 ? -2.381 13.728 -16.746 1.00 94.44 415 GLN A N 1
ATOM 3212 C CA . GLN A 1 415 ? -1.479 12.663 -17.189 1.00 94.44 415 GLN A CA 1
ATOM 3213 C C . GLN A 1 415 ? -2.222 11.655 -18.073 1.00 94.44 415 GLN A C 1
ATOM 3215 O O . GLN A 1 415 ? -3.366 11.303 -17.785 1.00 94.44 415 GLN A O 1
ATOM 3220 N N . SER A 1 416 ? -1.567 11.134 -19.112 1.00 91.25 416 SER A N 1
ATOM 3221 C CA . SER A 1 416 ? -2.165 10.151 -20.032 1.00 91.25 416 SER A CA 1
ATOM 3222 C C . SER A 1 416 ? -2.562 8.838 -19.345 1.00 91.25 416 SER A C 1
ATOM 3224 O O . SER A 1 416 ? -3.571 8.241 -19.717 1.00 91.25 416 SER A O 1
ATOM 3226 N N . LEU A 1 417 ? -1.809 8.413 -18.323 1.00 93.25 417 LEU A N 1
ATOM 3227 C CA . LEU A 1 417 ? -2.128 7.232 -17.512 1.00 93.25 417 LEU A CA 1
ATOM 3228 C C . LEU A 1 417 ? -3.375 7.420 -16.637 1.00 93.25 417 LEU A C 1
ATOM 3230 O O . LEU A 1 417 ? -4.002 6.439 -16.252 1.00 93.25 417 LEU A O 1
ATOM 3234 N N . PHE A 1 418 ? -3.768 8.659 -16.335 1.00 95.62 418 PHE A N 1
ATOM 3235 C CA . PHE A 1 418 ? -4.862 8.962 -15.411 1.00 95.62 418 PHE A CA 1
ATOM 3236 C C . PHE A 1 418 ? -6.162 9.281 -16.159 1.00 95.62 418 PHE A C 1
ATOM 3238 O O . PHE A 1 418 ? -6.756 10.348 -16.004 1.00 95.62 418 PHE A O 1
ATOM 3245 N N . PHE A 1 419 ? -6.604 8.355 -17.009 1.00 93.38 419 PHE A N 1
ATOM 3246 C CA . PHE A 1 419 ? -7.837 8.506 -17.783 1.00 93.38 419 PHE A CA 1
ATOM 3247 C C . PHE A 1 419 ? -9.101 8.455 -16.902 1.00 93.38 419 PHE A C 1
ATOM 3249 O O . PHE A 1 419 ? -9.090 8.015 -15.754 1.00 93.38 419 PHE A O 1
ATOM 3256 N N . THR A 1 420 ? -10.239 8.898 -17.440 1.00 91.94 420 THR A N 1
ATOM 3257 C CA . THR A 1 420 ? -11.516 8.901 -16.708 1.00 91.94 420 THR A CA 1
ATOM 3258 C C . THR A 1 420 ? -11.965 7.490 -16.325 1.00 91.94 420 THR A C 1
ATOM 3260 O O . THR A 1 420 ? -12.086 6.604 -17.176 1.00 91.94 420 THR A O 1
ATOM 3263 N N . GLY A 1 421 ? -12.274 7.301 -15.040 1.00 91.50 421 GLY A N 1
ATOM 3264 C CA . GLY A 1 421 ? -12.641 6.003 -14.480 1.00 91.50 421 GLY A CA 1
ATOM 3265 C C . GLY A 1 421 ? -11.463 5.047 -14.292 1.00 91.50 421 GLY A C 1
ATOM 3266 O O . GLY A 1 421 ? -11.710 3.854 -14.144 1.00 91.50 421 GLY A O 1
ATOM 3267 N N . VAL A 1 422 ? -10.215 5.531 -14.330 1.00 94.56 422 VAL A N 1
ATOM 3268 C CA . VAL A 1 422 ? -9.023 4.738 -13.995 1.00 94.56 422 VAL A CA 1
ATOM 3269 C C . VAL A 1 422 ? -9.106 4.208 -12.561 1.00 94.56 422 VAL A C 1
ATOM 3271 O O . VAL A 1 422 ? -9.395 4.954 -11.621 1.00 94.56 422 VAL A O 1
ATOM 3274 N N . GLY A 1 423 ? -8.862 2.911 -12.403 1.00 95.31 423 GLY A N 1
ATOM 3275 C CA . GLY A 1 423 ? -8.650 2.264 -11.119 1.00 95.31 423 GLY A CA 1
ATOM 3276 C C . GLY A 1 423 ? -7.184 2.229 -10.732 1.00 95.31 423 GLY A C 1
ATOM 3277 O O . GLY A 1 423 ? -6.319 2.004 -11.579 1.00 95.31 423 GLY A O 1
ATOM 3278 N N . ALA A 1 424 ? -6.898 2.406 -9.446 1.00 95.31 424 ALA A N 1
ATOM 3279 C CA . ALA A 1 424 ? -5.582 2.118 -8.902 1.00 95.31 424 ALA A CA 1
ATOM 3280 C C . ALA A 1 424 ? -5.657 1.562 -7.478 1.00 95.31 424 ALA A C 1
ATOM 3282 O O . ALA A 1 424 ? -6.620 1.809 -6.755 1.00 95.31 424 ALA A O 1
ATOM 3283 N N . ASP A 1 425 ? -4.607 0.835 -7.101 1.00 94.31 425 ASP A N 1
ATOM 3284 C CA . ASP A 1 425 ? -4.270 0.532 -5.717 1.00 94.31 425 ASP A CA 1
ATOM 3285 C C . ASP A 1 425 ? -2.911 1.155 -5.437 1.00 94.31 425 ASP A C 1
ATOM 3287 O O . ASP A 1 425 ? -1.932 0.874 -6.129 1.00 94.31 425 ASP A O 1
ATOM 3291 N N . LEU A 1 426 ? -2.881 2.067 -4.484 1.00 97.00 426 LEU A N 1
ATOM 3292 C CA . LEU A 1 426 ? -1.729 2.870 -4.136 1.00 97.00 426 LEU A CA 1
ATOM 3293 C C . LEU A 1 426 ? -0.866 2.115 -3.124 1.00 97.00 426 LEU A C 1
ATOM 3295 O O . LEU A 1 426 ? -1.383 1.477 -2.210 1.00 97.00 426 LEU A O 1
ATOM 3299 N N . GLY A 1 427 ? 0.450 2.179 -3.315 1.00 96.12 427 GLY A N 1
ATOM 3300 C CA . GLY A 1 427 ? 1.438 1.514 -2.472 1.00 96.12 427 GLY A CA 1
ATOM 3301 C C . GLY A 1 427 ? 2.051 2.468 -1.450 1.00 96.12 427 GLY A C 1
ATOM 3302 O O . GLY A 1 427 ? 1.751 2.401 -0.263 1.00 96.12 427 GLY A O 1
ATOM 3303 N N . ALA A 1 428 ? 2.948 3.352 -1.889 1.00 98.06 428 ALA A N 1
ATOM 3304 C CA . ALA A 1 428 ? 3.614 4.349 -1.038 1.00 98.06 428 ALA A CA 1
ATOM 3305 C C . ALA A 1 428 ? 3.672 5.712 -1.698 1.00 98.06 428 ALA A C 1
ATOM 3307 O O . ALA A 1 428 ? 3.538 5.836 -2.917 1.00 98.06 428 ALA A O 1
ATOM 3308 N N . ILE A 1 429 ? 3.985 6.694 -0.860 1.00 98.44 429 ILE A N 1
ATOM 3309 C CA . ILE A 1 429 ? 4.610 7.946 -1.250 1.00 98.44 429 ILE A CA 1
ATOM 3310 C C . ILE A 1 429 ? 5.904 8.126 -0.443 1.00 98.44 429 ILE A C 1
ATOM 3312 O O . ILE A 1 429 ? 5.891 7.920 0.766 1.00 98.44 429 ILE A O 1
ATOM 3316 N N . ASN A 1 430 ? 7.006 8.500 -1.093 1.00 97.75 430 ASN A N 1
ATOM 3317 C CA . ASN A 1 430 ? 8.256 8.845 -0.401 1.00 97.75 430 ASN A CA 1
ATOM 3318 C C . ASN A 1 430 ? 8.359 10.362 -0.124 1.00 97.75 430 ASN A C 1
ATOM 3320 O O . ASN A 1 430 ? 7.487 11.146 -0.523 1.00 97.75 430 ASN A O 1
ATOM 3324 N N . ASN A 1 431 ? 9.433 10.816 0.521 1.00 96.62 431 ASN A N 1
ATOM 3325 C CA . ASN A 1 431 ? 9.649 12.228 0.853 1.00 96.62 431 ASN A CA 1
ATOM 3326 C C . ASN A 1 431 ? 9.978 13.122 -0.358 1.00 96.62 431 ASN A C 1
ATOM 3328 O O . ASN A 1 431 ? 9.973 14.348 -0.233 1.00 96.62 431 ASN A O 1
ATOM 3332 N N . PHE A 1 432 ? 10.152 12.539 -1.548 1.00 96.31 432 PHE A N 1
ATOM 3333 C CA . PHE A 1 432 ? 10.250 13.252 -2.830 1.00 96.31 432 PHE A CA 1
ATOM 3334 C C . PHE A 1 432 ? 8.907 13.346 -3.573 1.00 96.31 432 PHE A C 1
ATOM 3336 O O . PHE A 1 432 ? 8.855 13.718 -4.748 1.00 96.31 432 PHE A O 1
ATOM 3343 N N . ASN A 1 433 ? 7.808 13.015 -2.883 1.00 97.56 433 ASN A N 1
ATOM 3344 C CA . ASN A 1 433 ? 6.442 12.940 -3.402 1.00 97.56 433 ASN A CA 1
ATOM 3345 C C . ASN A 1 433 ? 6.261 11.957 -4.574 1.00 97.56 433 ASN A C 1
ATOM 3347 O O . ASN A 1 433 ? 5.331 12.111 -5.373 1.00 97.56 433 ASN A O 1
ATOM 3351 N N . GLU A 1 434 ? 7.132 10.958 -4.698 1.00 98.31 434 GLU A N 1
ATOM 3352 C CA . GLU A 1 434 ? 7.007 9.895 -5.689 1.00 98.31 434 GLU A CA 1
ATOM 3353 C C . GLU A 1 434 ? 5.985 8.874 -5.185 1.00 98.31 434 GLU A C 1
ATOM 3355 O O . GLU A 1 434 ? 6.208 8.183 -4.194 1.00 98.31 434 GLU A O 1
ATOM 3360 N N . ILE A 1 435 ? 4.839 8.805 -5.859 1.00 98.44 435 ILE A N 1
ATOM 3361 C CA . ILE A 1 435 ? 3.793 7.820 -5.599 1.00 98.44 435 ILE A CA 1
ATOM 3362 C C . ILE A 1 435 ? 4.072 6.592 -6.443 1.00 98.44 435 ILE A C 1
ATOM 3364 O O . ILE A 1 435 ? 4.203 6.713 -7.660 1.00 98.44 435 ILE A O 1
ATOM 3368 N N . VAL A 1 436 ? 4.042 5.418 -5.821 1.00 98.75 436 VAL A N 1
ATOM 3369 C CA . VAL A 1 436 ? 4.031 4.133 -6.525 1.00 98.75 436 VAL A CA 1
ATOM 3370 C C . VAL A 1 436 ? 2.762 3.353 -6.224 1.00 98.75 436 VAL A C 1
ATOM 3372 O O . VAL A 1 436 ? 2.120 3.531 -5.185 1.00 98.75 436 VAL A O 1
ATOM 3375 N N . GLY A 1 437 ? 2.387 2.471 -7.140 1.00 98.25 437 GLY A N 1
ATOM 3376 C CA . GLY A 1 437 ? 1.232 1.609 -6.959 1.00 98.25 437 GLY A CA 1
ATOM 3377 C C . GLY A 1 437 ? 0.970 0.733 -8.169 1.00 98.25 437 GLY A C 1
ATOM 3378 O O . GLY A 1 437 ? 1.830 0.509 -9.021 1.00 98.25 437 GLY A O 1
ATOM 3379 N N . THR A 1 438 ? -0.269 0.276 -8.262 1.00 96.81 438 THR A N 1
ATOM 3380 C CA . THR A 1 438 ? -0.811 -0.493 -9.375 1.00 96.81 438 THR A CA 1
ATOM 3381 C C . THR A 1 438 ? -1.941 0.280 -10.031 1.00 96.81 438 THR A C 1
ATOM 3383 O O . THR A 1 438 ? -2.912 0.619 -9.360 1.00 96.81 438 THR A O 1
ATOM 3386 N N . ILE A 1 439 ? -1.898 0.473 -11.344 1.00 95.88 439 ILE A N 1
ATOM 3387 C CA . ILE A 1 439 ? -2.916 1.218 -12.093 1.00 95.88 439 ILE A CA 1
ATOM 3388 C C . ILE A 1 439 ? -3.512 0.393 -13.229 1.00 95.88 439 ILE A C 1
ATOM 3390 O O . ILE A 1 439 ? -2.852 -0.487 -13.786 1.00 95.88 439 ILE A O 1
ATOM 3394 N N . ASP A 1 440 ? -4.762 0.681 -13.584 1.00 93.31 440 ASP A N 1
ATOM 3395 C CA . ASP A 1 440 ? -5.368 0.174 -14.808 1.00 93.31 440 ASP A CA 1
ATOM 3396 C C . ASP A 1 440 ? -4.567 0.647 -16.028 1.00 93.31 440 ASP A C 1
ATOM 3398 O O . ASP A 1 440 ? -4.419 1.838 -16.290 1.00 93.31 440 ASP A O 1
ATOM 3402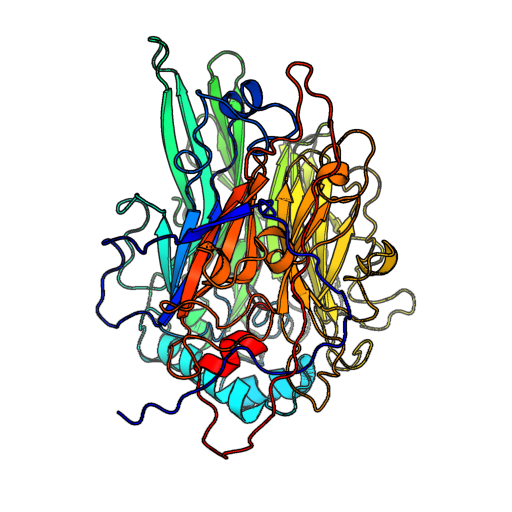 N N . ALA A 1 441 ? -4.105 -0.306 -16.828 1.00 88.31 441 ALA A N 1
ATOM 3403 C CA . ALA A 1 441 ? -3.399 -0.073 -18.083 1.00 88.31 441 ALA A CA 1
ATOM 3404 C C . ALA A 1 441 ? -4.332 -0.147 -19.307 1.00 88.31 441 ALA A C 1
ATOM 3406 O O . ALA A 1 441 ? -3.872 -0.085 -20.444 1.00 88.31 441 ALA A O 1
ATOM 3407 N N . SER A 1 442 ? -5.642 -0.325 -19.099 1.00 84.75 442 SER A N 1
ATOM 3408 C CA . SER A 1 442 ? -6.643 -0.418 -20.167 1.00 84.75 442 SER A CA 1
ATOM 3409 C C . SER A 1 442 ? -7.941 0.285 -19.773 1.00 84.75 442 SER A C 1
ATOM 3411 O O . SER A 1 442 ? -8.318 0.274 -18.607 1.00 84.75 442 SER A O 1
ATOM 3413 N N . GLN A 1 443 ? -8.656 0.838 -20.755 1.00 88.75 443 GLN A N 1
ATOM 3414 C CA . GLN A 1 443 ? -9.941 1.527 -20.542 1.00 88.75 443 GLN A CA 1
ATOM 3415 C C . GLN A 1 443 ? -11.156 0.632 -20.835 1.00 88.75 443 GLN A C 1
ATOM 3417 O O . GLN A 1 443 ? -12.278 1.123 -20.970 1.00 88.75 443 GLN A O 1
ATOM 3422 N N . ALA A 1 444 ? -10.942 -0.679 -20.992 1.00 87.38 444 ALA A N 1
ATOM 3423 C CA . ALA A 1 444 ? -12.014 -1.626 -21.275 1.00 87.38 444 ALA A CA 1
ATOM 3424 C C . ALA A 1 444 ? -13.072 -1.585 -20.164 1.00 87.38 444 ALA A C 1
ATOM 3426 O O . ALA A 1 444 ? -12.758 -1.358 -18.999 1.00 87.38 444 ALA A O 1
ATOM 3427 N N . ARG A 1 445 ? -14.343 -1.787 -20.506 1.00 89.38 445 ARG A N 1
ATOM 3428 C CA . ARG A 1 445 ? -15.398 -1.851 -19.488 1.00 89.38 445 ARG A CA 1
ATOM 3429 C C . ARG A 1 445 ? -15.263 -3.151 -18.699 1.00 89.38 445 ARG A C 1
ATOM 3431 O O . ARG A 1 445 ? -15.125 -4.209 -19.305 1.00 89.38 445 ARG A O 1
ATOM 3438 N N . GLU A 1 446 ? -15.350 -3.052 -17.378 1.00 89.81 446 GLU A N 1
ATOM 3439 C CA . GLU A 1 446 ? -15.382 -4.210 -16.477 1.00 89.81 446 GLU A CA 1
ATOM 3440 C C . GLU A 1 446 ? -16.810 -4.690 -16.235 1.00 89.81 446 GLU A C 1
ATOM 3442 O O . GLU A 1 446 ? -17.034 -5.884 -16.073 1.00 89.81 446 GLU A O 1
ATOM 3447 N N . ASN A 1 447 ? -17.774 -3.765 -16.281 1.00 92.25 447 ASN A N 1
ATOM 3448 C CA . ASN A 1 447 ? -19.197 -4.061 -16.213 1.00 92.25 447 ASN A CA 1
ATOM 3449 C C . ASN A 1 447 ? -19.630 -4.932 -17.398 1.00 92.25 447 ASN A C 1
ATOM 3451 O O . ASN A 1 447 ? -19.531 -4.491 -18.549 1.00 92.25 447 ASN A O 1
ATOM 3455 N N . ASP A 1 448 ? -20.087 -6.147 -17.090 1.00 88.75 448 ASP A N 1
ATOM 3456 C CA . ASP A 1 448 ? -20.330 -7.249 -18.027 1.00 88.75 448 ASP A CA 1
ATOM 3457 C C . ASP A 1 448 ? -19.094 -7.589 -18.885 1.00 88.75 448 ASP A C 1
ATOM 3459 O O . ASP A 1 448 ? -19.194 -8.134 -19.988 1.00 88.75 448 ASP A O 1
ATOM 3463 N N . GLY A 1 449 ? -17.905 -7.266 -18.378 1.00 86.75 449 GLY A N 1
ATOM 3464 C CA . GLY A 1 449 ? -16.627 -7.404 -19.057 1.00 86.75 449 GLY A CA 1
ATOM 3465 C C . GLY A 1 449 ? -15.624 -8.243 -18.275 1.00 86.75 449 GLY A C 1
ATOM 3466 O O . GLY A 1 449 ? -15.957 -8.951 -17.325 1.00 86.75 449 GLY A O 1
ATOM 3467 N N . GLN A 1 450 ? -14.373 -8.192 -18.719 1.00 85.25 450 GLN A N 1
ATOM 3468 C CA . GLN A 1 450 ? -13.256 -8.759 -17.970 1.00 85.25 450 GLN A CA 1
ATOM 3469 C C . GLN A 1 450 ? -12.666 -7.688 -17.055 1.00 85.25 450 GLN A C 1
ATOM 3471 O O . GLN A 1 450 ? -12.742 -6.506 -17.401 1.00 85.25 450 GLN A O 1
ATOM 3476 N N . PRO A 1 451 ? -12.034 -8.094 -15.945 1.00 84.25 451 PRO A N 1
ATOM 3477 C CA . PRO A 1 451 ? -11.172 -7.200 -15.190 1.00 84.25 451 PRO A CA 1
ATOM 3478 C C . PRO A 1 451 ? -10.159 -6.491 -16.100 1.00 84.25 451 PRO A C 1
ATOM 3480 O O . PRO A 1 451 ? -9.635 -7.091 -17.050 1.00 84.25 451 PRO A O 1
ATOM 3483 N N . ARG A 1 452 ? -9.876 -5.217 -15.827 1.00 85.31 452 ARG A N 1
ATOM 3484 C CA . ARG A 1 452 ? -8.875 -4.459 -16.582 1.00 85.31 452 ARG A CA 1
ATOM 3485 C C . ARG A 1 452 ? -7.479 -4.983 -16.302 1.00 85.31 452 ARG A C 1
ATOM 3487 O O . ARG A 1 452 ? -7.137 -5.368 -15.190 1.00 85.31 452 ARG A O 1
ATOM 3494 N N . ARG A 1 453 ? -6.627 -4.920 -17.325 1.00 83.69 453 ARG A N 1
ATOM 3495 C CA . ARG A 1 453 ? -5.199 -5.186 -17.154 1.00 83.69 453 ARG A CA 1
ATOM 3496 C C . ARG A 1 453 ? -4.586 -4.130 -16.248 1.00 83.69 453 ARG A C 1
ATOM 3498 O O . ARG A 1 453 ? -4.857 -2.945 -16.439 1.00 83.69 453 ARG A O 1
ATOM 3505 N N . ARG A 1 454 ? -3.698 -4.551 -15.349 1.00 88.62 454 ARG A N 1
ATOM 3506 C CA . ARG A 1 454 ? -3.028 -3.658 -14.401 1.00 88.62 454 ARG A CA 1
ATOM 3507 C C . ARG A 1 454 ? -1.509 -3.730 -14.506 1.00 88.62 454 ARG A C 1
ATOM 3509 O O . ARG A 1 454 ? -0.961 -4.723 -15.000 1.00 88.62 454 ARG A O 1
ATOM 3516 N N . ARG A 1 455 ? -0.846 -2.636 -14.136 1.00 94.25 455 ARG A N 1
ATOM 3517 C CA . ARG A 1 455 ? 0.610 -2.458 -14.206 1.00 94.25 455 ARG A CA 1
ATOM 3518 C C . ARG A 1 455 ? 1.116 -1.634 -13.031 1.00 94.25 455 ARG A C 1
ATOM 3520 O O . ARG A 1 455 ? 0.381 -0.796 -12.509 1.00 94.25 455 ARG A O 1
ATOM 3527 N N . GLY A 1 456 ? 2.378 -1.847 -12.665 1.00 97.25 456 GLY A N 1
ATOM 3528 C CA . GLY A 1 456 ? 3.069 -0.973 -11.727 1.00 97.25 456 GLY A CA 1
ATOM 3529 C C . GLY A 1 456 ? 3.254 0.416 -12.338 1.00 97.25 456 GLY A C 1
ATOM 3530 O O . GLY A 1 456 ? 3.553 0.523 -13.530 1.00 97.25 456 GLY A O 1
ATOM 3531 N N . PHE A 1 457 ? 3.076 1.471 -11.548 1.00 98.31 457 PHE A N 1
ATOM 3532 C CA . PHE A 1 457 ? 3.281 2.848 -11.998 1.00 98.31 457 PHE A CA 1
ATOM 3533 C C . PHE A 1 457 ? 4.037 3.678 -10.968 1.00 98.31 457 PHE A C 1
ATOM 3535 O O . PHE A 1 457 ? 4.063 3.333 -9.785 1.00 98.31 457 PHE A O 1
ATOM 3542 N N . ILE A 1 458 ? 4.594 4.790 -11.442 1.00 98.56 458 ILE A N 1
ATOM 3543 C CA . ILE A 1 458 ? 5.161 5.856 -10.621 1.00 98.56 458 ILE A CA 1
ATOM 3544 C C . ILE A 1 458 ? 4.655 7.224 -11.092 1.00 98.56 458 ILE A C 1
ATOM 3546 O O . ILE A 1 458 ? 4.432 7.450 -12.287 1.00 98.56 458 ILE A O 1
ATOM 3550 N N . TYR A 1 459 ? 4.449 8.140 -10.148 1.00 98.06 459 TYR A N 1
ATOM 3551 C CA . TYR A 1 459 ? 4.132 9.536 -10.428 1.00 98.06 459 TYR A CA 1
ATOM 3552 C C . TYR A 1 459 ? 4.611 10.462 -9.312 1.00 98.06 459 TYR A C 1
ATOM 3554 O O . TYR A 1 459 ? 4.241 10.278 -8.157 1.00 98.06 459 TYR A O 1
ATOM 3562 N N . THR A 1 460 ? 5.359 11.506 -9.660 1.00 97.38 460 THR A N 1
ATOM 3563 C CA . THR A 1 460 ? 5.738 12.553 -8.706 1.00 97.38 460 THR A CA 1
ATOM 3564 C C . THR A 1 460 ? 4.629 13.598 -8.595 1.00 97.38 460 THR A C 1
ATOM 3566 O O . THR A 1 460 ? 4.334 14.300 -9.566 1.00 97.38 460 THR A O 1
ATOM 3569 N N . VAL A 1 461 ? 4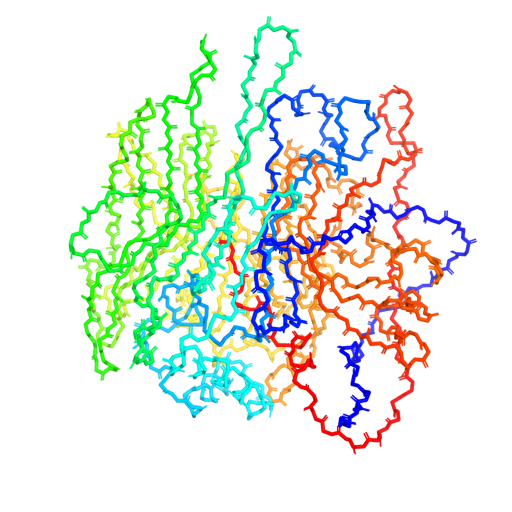.019 13.744 -7.414 1.00 95.56 461 VAL A N 1
ATOM 3570 C CA . VAL A 1 461 ? 3.038 14.819 -7.173 1.00 95.56 461 VAL A CA 1
ATOM 3571 C C . VAL A 1 461 ? 3.754 16.163 -7.298 1.00 95.56 461 VAL A C 1
ATOM 3573 O O . VAL A 1 461 ? 4.746 16.355 -6.608 1.00 95.56 461 VAL A O 1
ATOM 3576 N N . PRO A 1 462 ? 3.300 17.119 -8.121 1.00 91.25 462 PRO A N 1
ATOM 3577 C CA . PRO A 1 462 ? 4.008 18.382 -8.309 1.00 91.25 462 PRO A CA 1
ATOM 3578 C C . PRO A 1 462 ? 4.042 19.256 -7.047 1.00 91.25 462 PRO A C 1
ATOM 3580 O O . PRO A 1 462 ? 2.998 19.657 -6.532 1.00 91.25 462 PRO A O 1
ATOM 3583 N N . ASN A 1 463 ? 5.245 19.611 -6.594 1.00 88.69 463 ASN A N 1
ATOM 3584 C CA . ASN A 1 463 ? 5.507 20.600 -5.550 1.00 88.69 463 ASN A CA 1
ATOM 3585 C C . ASN A 1 463 ? 6.920 21.185 -5.742 1.00 88.69 463 ASN A C 1
ATOM 3587 O O . ASN A 1 463 ? 7.879 20.432 -5.870 1.00 88.69 463 ASN A O 1
ATOM 3591 N N . MET A 1 464 ? 7.061 22.515 -5.763 1.00 72.25 464 MET A N 1
ATOM 3592 C CA . MET A 1 464 ? 8.332 23.167 -6.130 1.00 72.25 464 MET A CA 1
ATOM 3593 C C . MET A 1 464 ? 9.503 22.851 -5.188 1.00 72.25 464 MET A C 1
ATOM 3595 O O . MET A 1 464 ? 10.643 22.840 -5.636 1.00 72.25 464 MET A O 1
ATOM 3599 N N . GLU A 1 465 ? 9.241 22.583 -3.908 1.00 80.69 465 GLU A N 1
ATOM 3600 C CA . GLU A 1 465 ? 10.303 22.357 -2.917 1.00 80.69 465 GLU A CA 1
ATOM 3601 C C . GLU A 1 465 ? 10.637 20.874 -2.750 1.00 80.69 465 GLU A C 1
ATOM 3603 O O . GLU A 1 465 ? 11.791 20.502 -2.546 1.00 80.69 465 GLU A O 1
ATOM 3608 N N . THR A 1 466 ? 9.620 20.019 -2.838 1.00 83.06 466 THR A N 1
ATOM 3609 C CA . THR A 1 466 ? 9.706 18.615 -2.406 1.00 83.06 466 THR A CA 1
ATOM 3610 C C . THR A 1 466 ? 9.719 17.629 -3.570 1.00 83.06 466 THR A C 1
ATOM 3612 O O . THR A 1 466 ? 10.136 16.493 -3.399 1.00 83.06 466 THR A O 1
ATOM 3615 N N . SER A 1 467 ? 9.374 18.062 -4.786 1.00 89.00 467 SER A N 1
ATOM 3616 C CA . SER A 1 467 ? 9.270 17.189 -5.966 1.00 89.00 467 SER A CA 1
ATOM 3617 C C . SER A 1 467 ? 10.431 17.359 -6.941 1.00 89.00 467 SER A C 1
ATOM 3619 O O . SER A 1 467 ? 10.242 17.313 -8.157 1.00 89.00 467 SER A O 1
ATOM 3621 N N . LYS A 1 468 ? 11.648 17.547 -6.418 1.00 87.62 468 LYS A N 1
ATOM 3622 C CA . LYS A 1 468 ? 12.863 17.801 -7.218 1.00 87.62 468 LYS A CA 1
ATOM 3623 C C . LYS A 1 468 ? 13.184 16.684 -8.223 1.00 87.62 468 LYS A C 1
ATOM 3625 O O . LYS A 1 468 ? 13.866 16.932 -9.206 1.00 87.62 468 LYS A O 1
ATOM 3630 N N . ARG A 1 469 ? 12.660 15.469 -8.014 1.00 89.25 469 ARG A N 1
ATOM 3631 C CA . ARG A 1 469 ? 12.808 14.326 -8.935 1.00 89.25 469 ARG A CA 1
ATOM 3632 C C . ARG A 1 469 ? 11.791 14.276 -10.072 1.00 89.25 469 ARG A C 1
ATOM 3634 O O . ARG A 1 469 ? 11.928 13.432 -10.949 1.00 89.25 469 ARG A O 1
ATOM 3641 N N . ALA A 1 470 ? 10.793 15.161 -10.108 1.00 90.75 470 ALA A N 1
ATOM 3642 C CA . ALA A 1 470 ? 9.783 15.143 -11.170 1.00 90.75 470 ALA A CA 1
ATOM 3643 C C . ALA A 1 470 ? 10.402 15.282 -12.577 1.00 90.75 470 ALA A C 1
ATOM 3645 O O . ALA A 1 470 ? 9.898 14.700 -13.539 1.00 90.75 470 ALA A O 1
ATOM 3646 N N . GLU A 1 471 ? 11.515 16.013 -12.687 1.00 86.00 471 GLU A N 1
ATOM 3647 C CA . GLU A 1 471 ? 12.260 16.208 -13.935 1.00 86.00 471 GLU A CA 1
ATOM 3648 C C . GLU A 1 471 ? 12.891 14.912 -14.460 1.00 86.00 471 GLU A C 1
ATOM 3650 O O . GLU A 1 471 ? 12.848 14.690 -15.667 1.00 86.00 471 GLU A O 1
ATOM 3655 N N . LEU A 1 472 ? 13.337 13.999 -13.581 1.00 87.31 472 LEU A N 1
ATOM 3656 C CA . LEU A 1 472 ? 13.851 12.676 -13.982 1.00 87.31 472 LEU A CA 1
ATOM 3657 C C . LEU A 1 472 ? 12.815 11.886 -14.795 1.00 87.31 472 LEU A C 1
ATOM 3659 O O . LEU A 1 472 ? 13.160 11.089 -15.660 1.00 87.31 472 LEU A O 1
ATOM 3663 N N . TYR A 1 473 ? 11.532 12.142 -14.544 1.00 90.62 473 TYR A N 1
ATOM 3664 C CA . TYR A 1 473 ? 10.409 11.495 -15.213 1.00 90.62 473 TYR A CA 1
ATOM 3665 C C . TYR A 1 473 ? 9.761 12.379 -16.279 1.00 90.62 473 TYR A C 1
ATOM 3667 O O . TYR A 1 473 ? 8.610 12.142 -16.657 1.00 90.62 473 TYR A O 1
ATOM 3675 N N . ASN A 1 474 ? 10.441 13.422 -16.763 1.00 89.94 474 ASN A N 1
ATOM 3676 C CA . ASN A 1 474 ? 9.884 14.379 -17.722 1.00 89.94 474 ASN A CA 1
ATOM 3677 C C . ASN A 1 474 ? 8.551 15.001 -17.251 1.00 89.94 474 ASN A C 1
ATOM 3679 O O . ASN A 1 474 ? 7.685 15.323 -18.069 1.00 89.94 474 ASN A O 1
ATOM 3683 N N . ASN A 1 475 ? 8.361 15.133 -15.931 1.00 90.81 475 ASN A N 1
ATOM 3684 C CA . ASN A 1 475 ? 7.125 15.587 -15.283 1.00 90.81 475 ASN A CA 1
ATOM 3685 C C . ASN A 1 475 ? 5.874 14.764 -15.665 1.00 90.81 475 ASN A C 1
ATOM 3687 O O . ASN A 1 475 ? 4.748 15.282 -15.687 1.00 90.81 475 ASN A O 1
ATOM 3691 N N . LYS A 1 476 ? 6.065 13.479 -15.988 1.00 93.56 476 LYS A N 1
ATOM 3692 C CA . LYS A 1 476 ? 5.011 12.552 -16.410 1.00 93.56 476 LYS A CA 1
ATOM 3693 C C . LYS A 1 476 ? 4.832 11.401 -15.428 1.00 93.56 476 LYS A C 1
ATOM 3695 O O . LYS A 1 476 ? 5.755 11.008 -14.724 1.00 93.56 476 LYS A O 1
ATOM 3700 N N . ALA A 1 477 ? 3.628 10.840 -15.417 1.00 96.12 477 ALA A N 1
ATOM 3701 C CA . ALA A 1 477 ? 3.393 9.517 -14.854 1.00 96.12 477 ALA A CA 1
ATOM 3702 C C . ALA A 1 477 ? 3.899 8.438 -15.825 1.00 96.12 477 ALA A C 1
ATOM 3704 O O . ALA A 1 477 ? 3.687 8.561 -17.035 1.00 96.12 477 ALA A O 1
ATOM 3705 N N . TRP A 1 478 ? 4.490 7.368 -15.293 1.00 96.62 478 TRP A N 1
ATOM 3706 C CA . TRP A 1 478 ? 5.036 6.261 -16.085 1.00 96.62 478 TRP A CA 1
ATOM 3707 C C . TRP A 1 478 ? 4.560 4.905 -15.588 1.00 96.62 478 TRP A C 1
ATOM 3709 O O . TRP A 1 478 ? 4.379 4.701 -14.386 1.00 96.62 478 TRP A O 1
ATOM 3719 N N . LEU A 1 479 ? 4.402 3.959 -16.516 1.00 96.88 479 LEU A N 1
ATOM 3720 C CA . LEU A 1 479 ? 4.391 2.549 -16.153 1.00 96.88 479 LEU A CA 1
ATOM 3721 C C . LEU A 1 479 ? 5.827 2.133 -15.830 1.00 96.88 479 LEU A C 1
ATOM 3723 O O . LEU A 1 479 ? 6.757 2.490 -16.547 1.00 96.88 479 LEU A O 1
ATOM 3727 N N . LEU A 1 480 ? 6.022 1.328 -14.791 1.00 97.50 480 LEU A N 1
ATOM 3728 C CA . LEU A 1 480 ? 7.356 0.829 -14.425 1.00 97.50 480 LEU A CA 1
ATOM 3729 C C . LEU A 1 480 ? 7.935 -0.114 -15.493 1.00 97.50 480 LEU A C 1
ATOM 3731 O O . LEU A 1 480 ? 9.147 -0.226 -15.650 1.00 97.50 480 LEU A O 1
ATOM 3735 N N . ASP A 1 481 ? 7.063 -0.739 -16.284 1.00 94.06 481 ASP A N 1
ATOM 3736 C CA . ASP A 1 481 ? 7.435 -1.447 -17.510 1.00 94.06 481 ASP A CA 1
ATOM 3737 C C . ASP A 1 481 ? 8.231 -0.554 -18.482 1.00 94.06 481 ASP A C 1
ATOM 3739 O O . ASP A 1 481 ? 9.188 -1.030 -19.089 1.00 94.06 481 ASP A O 1
ATOM 3743 N N . ASP A 1 482 ? 7.858 0.721 -18.625 1.00 94.62 482 ASP A N 1
ATOM 3744 C CA . ASP A 1 482 ? 8.531 1.671 -19.520 1.00 94.62 482 ASP A CA 1
ATOM 3745 C C . ASP A 1 482 ? 9.894 2.081 -18.960 1.00 94.62 482 ASP A C 1
ATOM 3747 O O . ASP A 1 482 ? 10.873 2.167 -19.692 1.00 94.62 482 ASP A O 1
ATOM 3751 N N . LEU A 1 483 ? 9.976 2.271 -17.641 1.00 95.00 483 LEU A N 1
ATOM 3752 C CA . LEU A 1 483 ? 11.206 2.699 -16.972 1.00 95.00 483 LEU A CA 1
ATOM 3753 C C . LEU A 1 483 ? 12.268 1.595 -16.867 1.00 95.00 483 LEU A C 1
ATOM 3755 O O . LEU A 1 483 ? 13.434 1.878 -16.607 1.00 95.00 483 LEU A O 1
ATOM 3759 N N . THR A 1 484 ? 11.873 0.340 -17.075 1.00 94.56 484 THR A N 1
ATOM 3760 C CA . THR A 1 484 ? 12.771 -0.826 -17.084 1.00 94.56 484 THR A CA 1
ATOM 3761 C C . THR A 1 484 ? 13.133 -1.277 -18.499 1.00 94.56 484 THR A C 1
ATOM 3763 O O . THR A 1 484 ? 13.916 -2.209 -18.664 1.00 94.56 484 THR A O 1
ATOM 3766 N N . ASN A 1 485 ? 12.565 -0.669 -19.540 1.00 92.81 485 ASN A N 1
ATOM 3767 C CA . ASN A 1 485 ? 12.810 -1.082 -20.915 1.00 92.81 485 ASN A CA 1
ATOM 3768 C C . ASN A 1 485 ? 14.152 -0.545 -21.433 1.00 92.81 485 ASN A C 1
ATOM 3770 O O . ASN A 1 485 ? 14.372 0.660 -21.479 1.00 92.81 485 ASN A O 1
ATOM 3774 N N . ASP A 1 486 ? 15.015 -1.453 -21.877 1.00 85.81 486 ASP A N 1
ATOM 3775 C CA . ASP A 1 486 ? 16.336 -1.168 -22.452 1.00 85.81 486 ASP A CA 1
ATOM 3776 C C . ASP A 1 486 ? 16.341 -1.238 -23.994 1.00 85.81 486 ASP A C 1
ATOM 3778 O O . ASP A 1 486 ? 17.381 -1.138 -24.647 1.00 85.81 486 ASP A O 1
ATOM 3782 N N . GLY A 1 487 ? 15.172 -1.470 -24.607 1.00 87.62 487 GLY A N 1
ATOM 3783 C CA . GLY A 1 487 ? 15.035 -1.628 -26.055 1.00 87.62 487 GLY A CA 1
ATOM 3784 C C . GLY A 1 487 ? 15.671 -2.909 -26.614 1.00 87.62 487 GLY A C 1
ATOM 3785 O O . GLY A 1 487 ? 15.673 -3.097 -27.832 1.00 87.62 487 GLY A O 1
ATOM 3786 N N . ASN A 1 488 ? 16.169 -3.808 -25.759 1.00 88.88 488 ASN A N 1
ATOM 3787 C CA . ASN A 1 488 ? 16.866 -5.024 -26.152 1.00 88.88 488 ASN A CA 1
ATOM 3788 C C . ASN A 1 488 ? 16.004 -6.269 -25.866 1.00 88.88 488 ASN A C 1
ATOM 3790 O O . ASN A 1 488 ? 15.825 -6.643 -24.708 1.00 88.88 488 ASN A O 1
ATOM 3794 N N . PRO A 1 489 ? 15.526 -6.995 -26.897 1.00 89.62 489 PRO A N 1
ATOM 3795 C CA . PRO A 1 489 ? 14.780 -8.240 -26.696 1.00 89.62 489 PRO A CA 1
ATOM 3796 C C . PRO A 1 489 ? 15.541 -9.305 -25.892 1.00 89.62 489 PRO A C 1
ATOM 3798 O O . PRO A 1 489 ? 14.920 -10.125 -25.227 1.00 89.62 489 PRO A O 1
ATOM 3801 N N . ASN A 1 490 ? 16.878 -9.272 -25.916 1.00 89.75 490 ASN A N 1
ATOM 3802 C CA . ASN A 1 490 ? 17.736 -10.187 -25.158 1.00 89.75 490 ASN A CA 1
ATOM 3803 C C . ASN A 1 490 ? 18.267 -9.568 -23.850 1.00 89.75 490 ASN A C 1
ATOM 3805 O O . ASN A 1 490 ? 19.208 -10.095 -23.258 1.00 89.75 490 ASN A O 1
ATOM 3809 N N . GLY A 1 491 ? 17.752 -8.404 -23.449 1.00 89.56 491 GLY A N 1
ATOM 3810 C CA . GLY A 1 491 ? 18.147 -7.712 -22.229 1.00 89.56 491 GLY A CA 1
ATOM 3811 C C . GLY A 1 491 ? 17.606 -8.400 -20.979 1.00 89.56 491 GLY A C 1
ATOM 3812 O O . GLY A 1 491 ? 16.518 -8.975 -21.003 1.00 89.56 491 GLY A O 1
ATOM 3813 N N . ILE A 1 492 ? 18.336 -8.305 -19.863 1.00 90.81 492 ILE A N 1
ATOM 3814 C CA . ILE A 1 492 ? 17.942 -8.925 -18.583 1.00 90.81 492 ILE A CA 1
ATOM 3815 C C . ILE A 1 492 ? 16.573 -8.400 -18.131 1.00 90.81 492 ILE A C 1
ATOM 3817 O O . ILE A 1 492 ? 15.697 -9.176 -17.749 1.00 90.81 492 ILE A O 1
ATOM 3821 N N . ASN A 1 493 ? 16.340 -7.091 -18.252 1.00 94.12 493 ASN A N 1
ATOM 3822 C CA . ASN A 1 493 ? 15.056 -6.489 -17.902 1.00 94.12 493 ASN A CA 1
ATOM 3823 C C . ASN A 1 493 ? 13.908 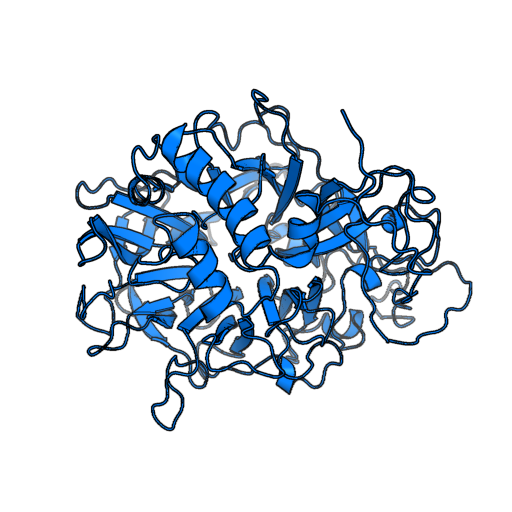-6.984 -18.796 1.00 94.12 493 ASN A C 1
ATOM 3825 O O . ASN A 1 493 ? 12.749 -6.974 -18.378 1.00 94.12 493 ASN A O 1
ATOM 3829 N N . ASN A 1 494 ? 14.195 -7.467 -20.010 1.00 94.50 494 ASN A N 1
ATOM 3830 C CA . ASN A 1 494 ? 13.183 -8.058 -20.876 1.00 94.50 494 ASN A CA 1
ATOM 3831 C C . ASN A 1 494 ? 12.746 -9.465 -20.439 1.00 94.50 494 ASN A C 1
ATOM 3833 O O . ASN A 1 494 ? 11.963 -10.087 -21.143 1.00 94.50 494 ASN A O 1
ATOM 3837 N N . HIS A 1 495 ? 13.173 -9.959 -19.277 1.00 95.56 495 HIS A N 1
ATOM 3838 C CA . HIS A 1 495 ? 12.576 -11.130 -18.631 1.00 95.56 495 HIS A CA 1
ATOM 3839 C C . HIS A 1 495 ? 11.381 -10.777 -17.735 1.00 95.56 495 HIS A C 1
ATOM 3841 O O . HIS A 1 495 ? 10.684 -11.676 -17.269 1.00 95.56 495 HIS A O 1
ATOM 3847 N N . TYR A 1 496 ? 11.118 -9.490 -17.493 1.00 96.06 496 TYR A N 1
ATOM 3848 C CA . TYR A 1 496 ? 10.159 -9.043 -16.486 1.00 96.06 496 TYR A CA 1
ATOM 3849 C C . TYR A 1 496 ? 9.071 -8.147 -17.084 1.00 96.06 496 TYR A C 1
ATOM 3851 O O . TYR A 1 496 ? 9.298 -7.399 -18.040 1.00 96.06 496 TYR A O 1
ATOM 3859 N N . ARG A 1 497 ? 7.870 -8.221 -16.503 1.00 94.69 497 ARG A N 1
ATOM 3860 C CA . ARG A 1 497 ? 6.779 -7.253 -16.683 1.00 94.69 497 ARG A CA 1
ATOM 3861 C C . ARG A 1 497 ? 6.274 -6.822 -15.314 1.00 94.69 497 ARG A C 1
ATOM 3863 O O . ARG A 1 497 ? 5.751 -7.649 -14.572 1.00 94.69 497 ARG A O 1
ATOM 3870 N N . ILE A 1 498 ? 6.444 -5.554 -14.966 1.00 97.12 498 ILE A N 1
ATOM 3871 C CA . ILE A 1 498 ? 6.140 -5.017 -13.641 1.00 97.12 498 ILE A CA 1
ATOM 3872 C C . ILE A 1 498 ? 4.631 -4.810 -13.511 1.00 97.12 498 ILE A C 1
ATOM 3874 O O . ILE A 1 498 ? 4.029 -3.927 -14.130 1.00 97.12 498 ILE A O 1
ATOM 3878 N N . ILE A 1 499 ? 3.997 -5.634 -12.681 1.00 95.38 499 ILE A N 1
ATOM 3879 C CA . ILE A 1 499 ? 2.541 -5.633 -12.504 1.00 95.38 499 ILE A CA 1
ATOM 3880 C C . ILE A 1 499 ? 2.083 -4.847 -11.280 1.00 95.38 499 ILE A C 1
ATOM 3882 O O . ILE A 1 499 ? 0.943 -4.392 -11.272 1.00 95.38 499 ILE A O 1
ATOM 3886 N N . ALA A 1 500 ? 2.963 -4.643 -10.298 1.00 96.56 500 ALA A N 1
ATOM 3887 C CA . ALA A 1 500 ? 2.682 -3.888 -9.083 1.00 96.56 500 ALA A CA 1
ATOM 3888 C C . ALA A 1 500 ? 3.948 -3.214 -8.555 1.00 96.56 500 ALA A C 1
ATOM 3890 O O . ALA A 1 500 ? 5.031 -3.786 -8.667 1.00 96.56 500 ALA A O 1
ATOM 3891 N N . ALA A 1 501 ? 3.792 -2.070 -7.895 1.00 98.19 501 ALA A N 1
ATOM 3892 C CA . ALA A 1 501 ? 4.772 -1.548 -6.952 1.00 98.19 501 ALA A CA 1
ATOM 3893 C C . ALA A 1 501 ? 4.100 -1.349 -5.598 1.00 98.19 501 ALA A C 1
ATOM 3895 O O . ALA A 1 501 ? 3.087 -0.657 -5.500 1.00 98.19 501 ALA A O 1
ATOM 3896 N N . SER A 1 502 ? 4.646 -2.003 -4.580 1.00 97.44 502 SER A N 1
ATOM 3897 C CA . SER A 1 502 ? 4.092 -1.987 -3.232 1.00 97.44 502 SER A CA 1
ATOM 3898 C C . SER A 1 502 ? 4.724 -0.883 -2.407 1.00 97.44 502 SER A C 1
ATOM 3900 O O . SER A 1 502 ? 4.004 -0.241 -1.654 1.00 97.44 502 SER A O 1
ATOM 3902 N N . ASP A 1 503 ? 6.025 -0.614 -2.559 1.00 98.56 503 ASP A N 1
ATOM 3903 C CA . ASP A 1 503 ? 6.755 0.333 -1.710 1.00 98.56 503 ASP A CA 1
ATOM 3904 C C . ASP A 1 503 ? 7.896 1.060 -2.423 1.00 98.56 503 ASP A C 1
ATOM 3906 O O . ASP A 1 503 ? 8.415 0.555 -3.414 1.00 98.56 503 ASP A O 1
ATOM 3910 N N . ILE A 1 504 ? 8.270 2.240 -1.926 1.00 98.56 504 ILE A N 1
ATOM 3911 C CA . ILE A 1 504 ? 9.376 3.063 -2.432 1.00 98.56 504 ILE A CA 1
ATOM 3912 C C . ILE A 1 504 ? 10.046 3.783 -1.262 1.00 98.56 504 ILE A C 1
ATOM 3914 O O . ILE A 1 504 ? 9.359 4.347 -0.412 1.00 98.56 504 ILE A O 1
ATOM 3918 N N . ASN A 1 505 ? 11.377 3.779 -1.229 1.00 98.06 505 ASN A N 1
ATOM 3919 C CA . ASN A 1 505 ? 12.142 4.532 -0.238 1.00 98.06 505 ASN A CA 1
ATOM 3920 C C . ASN A 1 505 ? 12.624 5.888 -0.779 1.00 98.06 505 ASN A C 1
ATOM 3922 O O . ASN A 1 505 ? 12.457 6.227 -1.956 1.00 98.06 505 ASN A O 1
ATOM 3926 N N . ASP A 1 506 ? 13.243 6.681 0.090 1.00 96.94 506 ASP A N 1
ATOM 3927 C CA . ASP A 1 506 ? 13.739 8.006 -0.274 1.00 96.94 506 ASP A CA 1
ATOM 3928 C C . ASP A 1 506 ? 14.956 7.946 -1.204 1.00 96.94 506 ASP A C 1
ATOM 3930 O O . ASP A 1 506 ? 15.197 8.897 -1.935 1.00 96.94 506 ASP A O 1
ATOM 3934 N N . ALA A 1 507 ? 15.669 6.826 -1.300 1.00 96.38 507 ALA A N 1
ATOM 3935 C CA . ALA A 1 507 ? 16.713 6.615 -2.303 1.00 96.38 507 ALA A CA 1
ATOM 3936 C C . ALA A 1 507 ? 16.159 6.320 -3.715 1.00 96.38 507 ALA A C 1
ATOM 3938 O O . ALA A 1 507 ? 16.925 6.287 -4.679 1.00 96.38 507 ALA A O 1
ATOM 3939 N N . GLY A 1 508 ? 14.839 6.143 -3.856 1.00 97.06 508 GLY A N 1
ATOM 3940 C CA . GLY A 1 508 ? 14.164 5.875 -5.129 1.00 97.06 508 GLY A CA 1
ATOM 3941 C C . GLY A 1 508 ? 14.113 4.394 -5.516 1.00 97.06 508 GLY A C 1
ATOM 3942 O O . GLY A 1 508 ? 13.682 4.082 -6.626 1.00 97.06 508 GLY A O 1
ATOM 3943 N N . VAL A 1 509 ? 14.531 3.485 -4.626 1.00 98.31 509 VAL A N 1
ATOM 3944 C CA . VAL A 1 509 ? 14.452 2.027 -4.817 1.00 98.31 509 VAL A CA 1
ATOM 3945 C C . VAL A 1 509 ? 13.034 1.548 -4.518 1.00 98.31 509 VAL A C 1
ATOM 3947 O O . VAL A 1 509 ? 12.430 1.950 -3.521 1.00 98.31 509 VAL A O 1
ATOM 3950 N N . ILE A 1 510 ? 12.497 0.686 -5.384 1.00 98.81 510 ILE A N 1
ATOM 3951 C CA . ILE A 1 510 ? 11.088 0.269 -5.349 1.00 98.81 510 ILE A CA 1
ATOM 3952 C C . ILE A 1 510 ? 10.984 -1.231 -5.062 1.00 98.81 510 ILE A C 1
ATOM 3954 O O . ILE A 1 510 ? 11.587 -2.047 -5.761 1.00 98.81 510 ILE A O 1
ATOM 3958 N N . SER A 1 511 ? 10.153 -1.602 -4.087 1.00 98.62 511 SER A N 1
ATOM 3959 C CA . SER A 1 511 ? 9.670 -2.976 -3.911 1.00 98.62 511 SER A CA 1
ATOM 3960 C C . SER A 1 511 ? 8.473 -3.217 -4.823 1.00 98.62 511 SER A C 1
ATOM 3962 O O . SER A 1 511 ? 7.462 -2.507 -4.763 1.00 98.62 511 SER A O 1
ATOM 3964 N N . ALA A 1 512 ? 8.585 -4.214 -5.694 1.00 98.50 512 ALA A N 1
ATOM 3965 C CA . ALA A 1 512 ? 7.631 -4.462 -6.758 1.00 98.50 512 ALA A CA 1
ATOM 3966 C C . ALA A 1 512 ? 7.358 -5.956 -6.966 1.00 98.50 512 ALA A C 1
ATOM 3968 O O . ALA A 1 512 ? 7.977 -6.847 -6.385 1.00 98.50 512 ALA A O 1
ATOM 3969 N N . THR A 1 513 ? 6.365 -6.231 -7.805 1.00 98.25 513 THR A N 1
ATOM 3970 C CA . THR A 1 513 ? 6.021 -7.580 -8.259 1.00 98.25 513 THR A CA 1
ATOM 3971 C C . THR A 1 513 ? 6.032 -7.605 -9.779 1.00 98.25 513 THR A C 1
ATOM 3973 O O . THR A 1 513 ? 5.484 -6.704 -10.425 1.00 98.25 513 THR A O 1
ATOM 3976 N N . ALA A 1 514 ? 6.615 -8.655 -10.351 1.00 96.88 514 ALA A N 1
ATOM 3977 C CA . ALA A 1 514 ? 6.703 -8.844 -11.789 1.00 96.88 514 ALA A CA 1
ATOM 3978 C C . ALA A 1 514 ? 6.162 -10.205 -12.237 1.00 96.88 514 ALA A C 1
ATOM 3980 O O . ALA A 1 514 ? 6.231 -11.189 -11.504 1.00 96.88 514 ALA A O 1
ATOM 3981 N N . ILE A 1 515 ? 5.680 -10.259 -13.478 1.00 94.38 515 ILE A N 1
ATOM 3982 C CA . ILE A 1 515 ? 5.567 -11.511 -14.226 1.00 94.38 515 ILE A CA 1
ATOM 3983 C C . ILE A 1 515 ? 6.928 -11.778 -14.868 1.00 94.38 515 ILE A C 1
ATOM 3985 O O . ILE A 1 515 ? 7.387 -10.997 -15.708 1.00 94.38 515 ILE A O 1
ATOM 3989 N N . TYR A 1 516 ? 7.563 -12.869 -14.464 1.00 93.88 516 TYR A N 1
ATOM 3990 C CA . TYR A 1 516 ? 8.876 -13.308 -14.905 1.00 93.88 516 TYR A CA 1
ATOM 3991 C C . TYR A 1 516 ? 8.771 -14.414 -15.951 1.00 93.88 516 TYR A C 1
ATOM 3993 O O . TYR A 1 516 ? 8.013 -15.367 -15.792 1.00 93.88 516 TYR A O 1
ATOM 4001 N N . CYS A 1 517 ? 9.565 -14.283 -17.008 1.00 93.81 517 CYS A N 1
ATOM 4002 C CA . CYS A 1 517 ? 9.774 -15.300 -18.021 1.00 93.81 517 CYS A CA 1
ATOM 4003 C C . CYS A 1 517 ? 11.239 -15.746 -17.987 1.00 93.81 517 CYS A C 1
ATOM 4005 O O . CYS A 1 517 ? 12.131 -14.979 -18.356 1.00 93.81 517 CYS A O 1
ATOM 4007 N N . ALA A 1 518 ? 11.497 -16.990 -17.578 1.00 91.50 518 ALA A N 1
ATOM 4008 C CA . ALA A 1 518 ? 12.861 -17.516 -17.476 1.00 91.50 518 ALA A CA 1
ATOM 4009 C C . ALA A 1 518 ? 13.611 -17.484 -18.820 1.00 91.50 518 ALA A C 1
ATOM 4011 O O . ALA A 1 518 ? 14.779 -17.105 -18.864 1.00 91.50 518 ALA A O 1
ATOM 4012 N N . ASP A 1 519 ? 12.913 -17.790 -19.915 1.00 90.69 519 ASP A N 1
ATOM 4013 C CA . ASP A 1 519 ? 13.466 -17.793 -21.276 1.00 90.69 519 ASP A CA 1
ATOM 4014 C C . ASP A 1 519 ? 13.582 -16.389 -21.905 1.00 90.69 519 ASP A C 1
ATOM 4016 O O . ASP A 1 519 ? 14.117 -16.253 -23.004 1.00 90.69 519 ASP A O 1
ATOM 4020 N N . GLY A 1 520 ? 13.075 -15.352 -21.229 1.00 92.00 520 GLY A N 1
ATOM 4021 C CA . GLY A 1 520 ? 12.933 -14.005 -21.780 1.00 92.00 520 GLY A CA 1
ATOM 4022 C C . GLY A 1 520 ? 11.701 -13.856 -22.680 1.00 92.00 520 GLY A C 1
ATOM 4023 O O . GLY A 1 520 ? 11.169 -14.822 -23.239 1.00 92.00 520 GLY A O 1
ATOM 4024 N N . TYR A 1 521 ? 11.203 -12.626 -22.795 1.00 92.38 521 TYR A N 1
ATOM 4025 C CA . TYR A 1 521 ? 10.098 -12.319 -23.699 1.00 92.38 521 TYR A CA 1
ATOM 4026 C C . TYR A 1 521 ? 10.597 -12.144 -25.147 1.00 92.38 521 TYR A C 1
ATOM 4028 O O . TYR A 1 521 ? 11.649 -11.557 -25.376 1.00 92.38 521 TYR A O 1
ATOM 4036 N N . ASP A 1 522 ? 9.820 -12.608 -26.129 1.00 90.00 522 ASP A N 1
ATOM 4037 C CA . ASP A 1 522 ? 10.184 -12.604 -27.562 1.00 90.00 522 ASP A CA 1
ATOM 4038 C C . ASP A 1 522 ? 10.536 -11.213 -28.127 1.00 90.00 522 ASP A C 1
ATOM 4040 O O . ASP A 1 522 ? 11.384 -11.084 -29.012 1.00 90.00 522 ASP A O 1
ATOM 4044 N N . ASP A 1 523 ? 9.872 -10.170 -27.632 1.00 90.62 523 ASP A N 1
ATOM 4045 C CA . ASP A 1 523 ? 10.141 -8.770 -27.925 1.00 90.62 523 ASP A CA 1
ATOM 4046 C C . ASP A 1 523 ? 9.974 -7.891 -26.667 1.00 90.62 523 ASP A C 1
ATOM 4048 O O . ASP A 1 523 ? 9.652 -8.359 -25.568 1.00 90.62 523 ASP A O 1
ATOM 4052 N N . THR A 1 524 ? 10.227 -6.589 -26.815 1.00 91.00 524 THR A N 1
ATOM 4053 C CA . THR A 1 524 ? 10.182 -5.622 -25.708 1.00 91.00 524 THR A CA 1
ATOM 4054 C C . THR A 1 524 ? 8.784 -5.086 -25.406 1.00 91.00 524 THR A C 1
ATOM 4056 O O . THR A 1 524 ? 8.618 -4.331 -24.448 1.00 91.00 524 THR A O 1
ATOM 4059 N N . THR A 1 525 ? 7.757 -5.459 -26.172 1.00 89.31 525 THR A N 1
ATOM 4060 C CA . THR A 1 525 ? 6.397 -4.942 -25.992 1.00 89.31 525 THR A CA 1
ATOM 4061 C C . THR A 1 525 ? 5.731 -5.488 -24.733 1.00 89.31 525 THR A C 1
ATOM 4063 O O . THR A 1 525 ? 6.050 -6.574 -24.235 1.00 89.31 525 THR A O 1
ATOM 4066 N N . HIS A 1 526 ? 4.746 -4.750 -24.213 1.00 84.75 526 HIS A N 1
ATOM 4067 C CA . HIS A 1 526 ? 4.031 -5.135 -22.989 1.00 84.75 526 HIS A CA 1
ATOM 4068 C C . HIS A 1 526 ? 3.315 -6.493 -23.075 1.00 84.75 526 HIS A C 1
ATOM 4070 O O . HIS A 1 526 ? 3.033 -7.080 -22.031 1.00 84.75 526 HIS A O 1
ATOM 4076 N N . ASN A 1 527 ? 2.994 -6.959 -24.288 1.00 82.81 527 ASN A N 1
ATOM 4077 C CA . ASN A 1 527 ? 2.188 -8.159 -24.550 1.00 82.81 527 ASN A CA 1
ATOM 4078 C C . ASN A 1 527 ? 2.984 -9.267 -25.253 1.00 82.81 527 ASN A C 1
ATOM 4080 O O . ASN A 1 527 ? 2.385 -10.161 -25.858 1.00 82.81 527 ASN A O 1
ATOM 4084 N N . SER A 1 528 ? 4.315 -9.176 -25.233 1.00 86.00 528 SER A N 1
ATOM 4085 C CA . SER A 1 528 ? 5.182 -10.190 -25.823 1.00 86.00 528 SER A CA 1
ATOM 4086 C C . SER A 1 528 ? 4.884 -11.580 -25.259 1.00 86.00 528 SER A C 1
ATOM 4088 O O . SER A 1 528 ? 4.475 -11.727 -24.106 1.00 86.00 528 SER A O 1
ATOM 4090 N N . TYR A 1 529 ? 5.126 -12.618 -26.056 1.00 85.06 529 TYR A N 1
ATOM 4091 C CA . TYR A 1 529 ? 5.101 -13.985 -25.554 1.00 85.06 529 TYR A CA 1
ATOM 4092 C C . TYR A 1 529 ? 6.374 -14.316 -24.782 1.00 85.06 529 TYR A C 1
ATOM 4094 O O . TYR A 1 529 ? 7.432 -13.748 -25.042 1.00 85.06 529 TYR A O 1
ATOM 4102 N N . CYS A 1 530 ? 6.238 -15.231 -23.826 1.00 87.50 530 CYS A N 1
ATOM 4103 C CA . CYS A 1 530 ? 7.346 -15.798 -23.072 1.00 87.50 530 CYS A CA 1
ATOM 4104 C C . CYS A 1 530 ? 7.938 -16.993 -23.834 1.00 87.50 530 CYS A C 1
ATOM 4106 O O . CYS A 1 530 ? 7.196 -17.914 -24.202 1.00 87.50 530 CYS A O 1
ATOM 4108 N N . GLY A 1 531 ? 9.252 -16.976 -24.079 1.00 85.50 531 GLY A N 1
ATOM 4109 C CA . GLY A 1 531 ? 10.008 -18.104 -24.627 1.00 85.50 531 GLY A CA 1
ATOM 4110 C C . GLY A 1 531 ? 9.399 -18.717 -25.888 1.00 85.50 531 GLY A C 1
ATOM 4111 O O . GLY A 1 531 ? 9.151 -19.916 -25.929 1.00 85.50 531 GLY A O 1
ATOM 4112 N N . ASN A 1 532 ? 9.076 -17.923 -26.906 1.00 82.94 532 ASN A N 1
ATOM 4113 C CA . ASN A 1 532 ? 8.436 -18.348 -28.155 1.00 82.94 532 ASN A CA 1
ATOM 4114 C C . ASN A 1 532 ? 7.131 -19.139 -27.950 1.00 82.94 532 ASN A C 1
ATOM 4116 O O . ASN A 1 532 ? 6.847 -20.098 -28.671 1.00 82.94 532 ASN A O 1
ATOM 4120 N N . GLN A 1 533 ? 6.320 -18.734 -26.967 1.00 79.69 533 GLN A N 1
ATOM 4121 C CA . GLN A 1 533 ? 5.045 -19.362 -26.576 1.00 79.69 533 GLN A CA 1
ATOM 4122 C C . GLN A 1 533 ? 5.163 -20.739 -25.907 1.00 79.69 533 GLN A C 1
ATOM 4124 O O . GLN A 1 533 ? 4.135 -21.389 -25.683 1.00 79.69 533 GLN A O 1
ATOM 4129 N N . VAL A 1 534 ? 6.378 -21.192 -25.595 1.00 79.06 534 VAL A N 1
ATOM 4130 C CA . VAL A 1 534 ? 6.608 -22.419 -24.816 1.00 79.06 534 VAL A CA 1
ATOM 4131 C C . VAL A 1 534 ? 7.103 -22.141 -23.399 1.00 79.06 534 VAL A C 1
ATOM 4133 O O . VAL A 1 534 ? 7.068 -23.054 -22.576 1.00 79.06 534 VAL A O 1
ATOM 4136 N N . GLY A 1 535 ? 7.514 -20.903 -23.113 1.00 80.81 535 GLY A N 1
ATOM 4137 C CA . GLY A 1 535 ? 7.944 -20.487 -21.784 1.00 80.81 535 GLY A CA 1
ATOM 4138 C C . GLY A 1 535 ? 6.789 -20.437 -20.780 1.00 80.81 535 GLY A C 1
ATOM 4139 O O . GLY A 1 535 ? 5.618 -20.276 -21.142 1.00 80.81 535 GLY A O 1
ATOM 4140 N N . VAL A 1 536 ? 7.134 -20.585 -19.501 1.00 84.50 536 VAL A N 1
ATOM 4141 C CA . VAL A 1 536 ? 6.202 -20.492 -18.371 1.00 84.50 536 VAL A CA 1
ATOM 4142 C C . VAL A 1 536 ? 6.411 -19.151 -17.675 1.00 84.50 536 VAL A C 1
ATOM 4144 O O . VAL A 1 536 ? 7.537 -18.786 -17.347 1.00 84.50 536 VAL A O 1
ATOM 4147 N N . GLU A 1 537 ? 5.316 -18.423 -17.474 1.00 88.25 537 GLU A N 1
ATOM 4148 C CA . GLU A 1 537 ? 5.295 -17.173 -16.716 1.00 88.25 537 GLU A CA 1
ATOM 4149 C C . GLU A 1 537 ? 5.120 -17.472 -15.216 1.00 88.25 537 GLU A C 1
ATOM 4151 O O . GLU A 1 537 ? 4.239 -18.244 -14.827 1.00 88.25 537 GLU A O 1
ATOM 4156 N N . GLU A 1 538 ? 5.930 -16.827 -14.378 1.00 90.00 538 GLU A N 1
ATOM 4157 C CA . GLU A 1 538 ? 5.883 -16.913 -12.912 1.00 90.00 538 GLU A CA 1
ATOM 4158 C C . GLU A 1 538 ? 5.637 -15.532 -12.303 1.00 90.00 538 GLU A C 1
ATOM 4160 O O . GLU A 1 538 ? 6.030 -14.519 -12.876 1.00 90.00 538 GLU A O 1
ATOM 4165 N N . VAL A 1 539 ? 5.017 -15.465 -11.124 1.00 92.19 539 VAL A N 1
ATOM 4166 C CA . VAL A 1 539 ? 4.888 -14.202 -10.383 1.00 92.19 539 VAL A CA 1
ATOM 4167 C C . VAL A 1 539 ? 5.981 -14.140 -9.328 1.00 92.19 539 VAL A C 1
ATOM 4169 O O . VAL A 1 539 ? 6.039 -15.011 -8.460 1.00 92.19 539 VAL A O 1
ATOM 4172 N N . VAL A 1 540 ? 6.844 -13.128 -9.414 1.00 94.81 540 VAL A N 1
ATOM 4173 C CA . VAL A 1 540 ? 8.030 -12.993 -8.561 1.00 94.81 540 VAL A CA 1
ATOM 4174 C C . VAL A 1 540 ? 8.109 -11.618 -7.901 1.00 94.81 540 VAL A C 1
ATOM 4176 O O . VAL A 1 540 ? 7.690 -10.605 -8.475 1.00 94.81 540 VAL A O 1
ATOM 4179 N N . ALA A 1 541 ? 8.697 -11.578 -6.705 1.00 96.75 541 ALA A N 1
ATOM 4180 C CA . ALA A 1 541 ? 9.107 -10.336 -6.070 1.00 96.75 541 ALA A CA 1
ATOM 4181 C C . ALA A 1 541 ? 10.332 -9.781 -6.801 1.00 96.75 541 ALA A C 1
ATOM 4183 O O . ALA A 1 541 ? 11.244 -10.527 -7.169 1.00 96.75 541 ALA A O 1
ATOM 4184 N N . VAL A 1 542 ? 10.348 -8.469 -7.018 1.00 98.00 542 VAL A N 1
ATOM 4185 C CA . VAL A 1 542 ? 11.486 -7.776 -7.621 1.00 98.00 542 VAL A CA 1
ATOM 4186 C C . VAL A 1 542 ? 11.783 -6.483 -6.876 1.00 98.00 542 VAL A C 1
ATOM 4188 O O . VAL A 1 542 ? 10.885 -5.813 -6.366 1.00 98.00 542 VAL A O 1
ATOM 4191 N N . LYS A 1 543 ? 13.058 -6.120 -6.868 1.00 97.56 543 LYS A N 1
ATOM 4192 C CA . LYS A 1 543 ? 13.581 -4.831 -6.440 1.00 97.56 543 LYS A CA 1
ATOM 4193 C C . LYS A 1 543 ? 13.932 -4.035 -7.694 1.00 97.56 543 LYS A C 1
ATOM 4195 O O . LYS A 1 543 ? 14.700 -4.515 -8.530 1.00 97.56 543 LYS A O 1
ATOM 4200 N N . LEU A 1 544 ? 13.346 -2.850 -7.857 1.00 98.44 544 LEU A N 1
ATOM 4201 C CA . LEU A 1 544 ? 13.726 -1.934 -8.932 1.00 98.44 544 LEU A CA 1
ATOM 4202 C C . LEU A 1 544 ? 14.774 -0.975 -8.388 1.00 98.44 544 LEU A C 1
ATOM 4204 O O . LEU A 1 544 ? 14.469 -0.128 -7.547 1.00 98.44 544 LEU A O 1
ATOM 4208 N N . VAL A 1 545 ? 16.001 -1.125 -8.872 1.00 96.25 545 VAL A N 1
ATOM 4209 C CA . VAL A 1 545 ? 17.142 -0.304 -8.462 1.00 96.25 545 VAL A CA 1
ATOM 4210 C C . VAL A 1 545 ? 17.357 0.769 -9.528 1.00 96.25 545 VAL A C 1
ATOM 4212 O O . VAL A 1 545 ? 17.543 0.400 -10.691 1.00 96.25 545 VAL A O 1
ATOM 4215 N N . PRO A 1 546 ? 17.304 2.069 -9.183 1.00 94.44 546 PRO A N 1
ATOM 4216 C CA . PRO A 1 546 ? 17.662 3.136 -10.106 1.00 94.44 546 PRO A CA 1
ATOM 4217 C C . PRO A 1 546 ? 19.028 2.892 -10.747 1.00 94.44 546 PRO A C 1
ATOM 4219 O O . PRO A 1 546 ? 19.979 2.522 -10.058 1.00 94.44 546 PRO A O 1
ATOM 4222 N N . ASN A 1 547 ? 19.126 3.097 -12.058 1.00 87.31 547 ASN A N 1
ATOM 4223 C CA . ASN A 1 547 ? 20.414 3.142 -12.732 1.00 87.31 547 ASN A CA 1
ATOM 4224 C C . ASN A 1 547 ? 21.044 4.517 -12.540 1.00 87.31 547 ASN A C 1
ATOM 4226 O O . ASN A 1 547 ? 20.368 5.526 -12.778 1.00 87.31 547 ASN A O 1
ATOM 4230 N N . PRO A 1 548 ? 22.331 4.585 -12.157 1.00 79.50 548 PRO A N 1
ATOM 4231 C CA . PRO A 1 548 ? 23.046 5.842 -12.155 1.00 79.50 548 PRO A CA 1
ATOM 4232 C C . PRO A 1 548 ? 23.084 6.412 -13.569 1.00 79.50 548 PRO A C 1
ATOM 4234 O O . PRO A 1 548 ? 23.716 5.851 -14.461 1.00 79.50 548 PRO A O 1
ATOM 4237 N N . LEU A 1 549 ? 22.391 7.523 -13.785 1.00 70.00 549 LEU A N 1
ATOM 4238 C CA . LEU A 1 549 ? 22.242 8.079 -15.121 1.00 70.00 549 LEU A CA 1
ATOM 4239 C C . LEU A 1 549 ? 23.573 8.716 -15.544 1.00 70.00 549 LEU A C 1
ATOM 4241 O O . LEU A 1 549 ? 24.083 9.599 -14.856 1.00 70.00 549 LEU A O 1
ATOM 4245 N N . ALA A 1 550 ? 24.103 8.346 -16.717 1.00 56.75 550 ALA A N 1
ATOM 4246 C CA . ALA A 1 550 ? 25.282 8.976 -17.341 1.00 56.75 550 ALA A CA 1
ATOM 4247 C C . ALA A 1 550 ? 25.066 10.455 -17.751 1.00 56.75 550 ALA A C 1
ATOM 4249 O O . ALA A 1 550 ? 25.878 11.050 -18.456 1.00 56.75 550 ALA A O 1
ATOM 4250 N N . LEU A 1 551 ? 23.949 11.040 -17.320 1.00 53.25 551 LEU A N 1
ATOM 4251 C CA . LEU A 1 551 ? 23.410 12.339 -17.702 1.00 53.25 551 LEU A CA 1
ATOM 4252 C C . LEU A 1 551 ? 23.877 13.459 -16.773 1.00 53.25 551 LEU A C 1
ATOM 4254 O O . LEU A 1 551 ? 23.262 14.516 -16.751 1.00 53.25 551 LEU A O 1
ATOM 4258 N N . ILE A 1 552 ? 24.885 13.216 -15.939 1.00 54.53 552 ILE A N 1
ATOM 4259 C CA . ILE A 1 552 ? 25.296 14.141 -14.888 1.00 54.53 552 ILE A CA 1
ATOM 4260 C C . ILE A 1 552 ? 26.782 14.429 -15.079 1.00 54.53 552 ILE A C 1
ATOM 4262 O O . ILE A 1 552 ? 27.613 13.524 -14.984 1.00 54.53 552 ILE A O 1
ATOM 4266 N N . ASN A 1 553 ? 27.120 15.683 -15.390 1.00 54.53 553 ASN A N 1
ATOM 4267 C CA . ASN A 1 553 ? 28.516 16.121 -15.377 1.00 54.53 553 ASN A CA 1
ATOM 4268 C C . ASN A 1 553 ? 29.046 16.190 -13.934 1.00 54.53 553 ASN A C 1
ATOM 4270 O O . ASN A 1 553 ? 28.289 16.106 -12.970 1.00 54.53 553 ASN A O 1
ATOM 4274 N N . GLU A 1 554 ? 30.357 16.383 -13.776 1.00 54.06 554 GLU A N 1
ATOM 4275 C CA . GLU A 1 554 ? 31.010 16.525 -12.461 1.00 54.06 554 GLU A CA 1
ATOM 4276 C C . GLU A 1 554 ? 30.405 17.651 -11.588 1.00 54.06 554 GLU A C 1
ATOM 4278 O O . GLU A 1 554 ? 30.596 17.648 -10.374 1.00 54.06 554 GLU A O 1
ATOM 4283 N N . ASP A 1 555 ? 29.636 18.570 -12.187 1.00 56.94 555 ASP A N 1
ATOM 4284 C CA . ASP A 1 555 ? 28.971 19.699 -11.529 1.00 56.94 555 ASP A CA 1
ATOM 4285 C C . ASP A 1 555 ? 27.524 19.394 -11.067 1.00 56.94 555 ASP A C 1
ATOM 4287 O O . ASP A 1 555 ? 26.869 20.252 -10.473 1.00 56.94 555 ASP A O 1
ATOM 4291 N N . GLY A 1 556 ? 27.001 18.184 -11.307 1.00 55.91 556 GLY A N 1
ATOM 4292 C CA . GLY A 1 556 ? 25.668 17.766 -10.850 1.00 55.91 556 GLY A CA 1
ATOM 4293 C C . GLY A 1 556 ? 24.497 18.193 -11.751 1.00 55.91 556 GLY A C 1
ATOM 4294 O O . GLY A 1 556 ? 23.334 17.916 -11.418 1.00 55.91 556 GLY A O 1
ATOM 4295 N N . GLU A 1 557 ? 24.772 18.827 -12.893 1.00 56.16 557 GLU A N 1
ATOM 4296 C CA . GLU A 1 557 ? 23.764 19.274 -13.859 1.00 56.16 557 GLU A CA 1
ATOM 4297 C C . GLU A 1 557 ? 23.354 18.149 -14.814 1.00 56.16 557 GLU A C 1
ATOM 4299 O O . GLU A 1 557 ? 24.181 17.335 -15.225 1.00 56.16 557 GLU A O 1
ATOM 4304 N N . ILE A 1 558 ? 22.067 18.120 -15.180 1.00 56.38 558 ILE A N 1
ATOM 4305 C CA . ILE A 1 558 ? 21.550 17.223 -16.217 1.00 56.38 558 ILE A CA 1
ATOM 4306 C C . ILE A 1 558 ? 22.119 17.694 -17.558 1.00 56.38 558 ILE A C 1
ATOM 4308 O O . ILE A 1 558 ? 21.781 18.779 -18.029 1.00 56.38 558 ILE A O 1
ATOM 4312 N N . THR A 1 559 ? 22.996 16.901 -18.164 1.00 53.50 559 THR A N 1
ATOM 4313 C CA . THR A 1 559 ? 23.601 17.228 -19.458 1.00 53.50 559 THR A CA 1
ATOM 4314 C C . THR A 1 559 ? 22.744 16.800 -20.645 1.00 53.50 559 THR A C 1
ATOM 4316 O O . THR A 1 559 ? 22.944 17.355 -21.716 1.00 53.50 559 THR A O 1
ATOM 4319 N N . ASP A 1 560 ? 21.789 15.880 -20.448 1.00 53.94 560 ASP A N 1
ATOM 4320 C CA . ASP A 1 560 ? 20.722 15.499 -21.389 1.00 53.94 560 ASP A CA 1
ATOM 4321 C C . ASP A 1 560 ? 19.538 14.881 -20.606 1.00 53.94 560 ASP A C 1
ATOM 4323 O O . ASP A 1 560 ? 19.752 14.210 -19.597 1.00 53.94 560 ASP A O 1
ATOM 4327 N N . ASP A 1 561 ? 18.287 15.098 -21.033 1.00 54.94 561 ASP A N 1
ATOM 4328 C CA . ASP A 1 561 ? 17.116 14.433 -20.429 1.00 54.94 561 ASP A CA 1
ATOM 4329 C C . ASP A 1 561 ? 17.233 12.900 -20.590 1.00 54.94 561 ASP A C 1
ATOM 4331 O O . ASP A 1 561 ? 17.668 12.441 -21.652 1.00 54.94 561 ASP A O 1
ATOM 4335 N N . PRO A 1 562 ? 16.816 12.071 -19.607 1.00 62.00 562 PRO A N 1
ATOM 4336 C CA . PRO A 1 562 ? 16.819 10.622 -19.788 1.00 62.00 562 PRO A CA 1
ATOM 4337 C C . PRO A 1 562 ? 15.914 10.229 -20.958 1.00 62.00 562 PRO A C 1
ATOM 4339 O O . PRO A 1 562 ? 14.709 10.511 -20.964 1.00 62.00 562 PRO A O 1
ATOM 4342 N N . GLU A 1 563 ? 16.489 9.558 -21.961 1.00 73.56 563 GLU A N 1
ATOM 4343 C CA . GLU A 1 563 ? 15.731 8.995 -23.078 1.00 73.56 563 GLU A CA 1
ATOM 4344 C C . GLU A 1 563 ? 14.952 7.769 -22.582 1.00 73.56 563 GLU A C 1
ATOM 4346 O O . GLU A 1 563 ? 15.442 6.644 -22.578 1.00 73.56 563 GLU A O 1
ATOM 4351 N N . ILE A 1 564 ? 13.715 7.989 -22.128 1.00 83.31 564 ILE A N 1
ATOM 4352 C CA . ILE A 1 564 ? 12.835 6.905 -21.681 1.00 83.31 564 ILE A CA 1
ATOM 4353 C C . ILE A 1 564 ? 12.230 6.204 -22.901 1.00 83.31 564 ILE A C 1
ATOM 4355 O O . ILE A 1 564 ? 11.358 6.746 -23.591 1.00 83.31 564 ILE A O 1
ATOM 4359 N N . ALA A 1 565 ? 12.640 4.959 -23.130 1.00 82.62 565 ALA A N 1
ATOM 4360 C CA . ALA A 1 565 ? 12.031 4.086 -24.123 1.00 82.62 565 ALA A CA 1
ATOM 4361 C C . ALA A 1 565 ? 10.773 3.420 -23.564 1.00 82.62 565 ALA A C 1
ATOM 4363 O O . ALA A 1 565 ? 10.848 2.344 -22.980 1.00 82.62 565 ALA A O 1
ATOM 4364 N N . ALA A 1 566 ? 9.594 4.000 -23.798 1.00 87.25 566 ALA A N 1
ATOM 4365 C CA . ALA A 1 566 ? 8.338 3.300 -23.502 1.00 87.25 566 ALA A CA 1
ATOM 4366 C C . ALA A 1 566 ? 8.316 1.892 -24.134 1.00 87.25 566 ALA A C 1
ATOM 4368 O O . ALA A 1 566 ? 9.009 1.637 -25.114 1.00 87.25 566 ALA A O 1
ATOM 4369 N N . ARG A 1 567 ? 7.538 0.943 -23.621 1.00 88.75 567 ARG A N 1
ATOM 4370 C CA . ARG A 1 567 ? 7.345 -0.326 -24.335 1.00 88.75 567 ARG A CA 1
ATOM 4371 C C . ARG A 1 567 ? 6.282 -0.147 -25.408 1.00 88.75 567 ARG A C 1
ATOM 4373 O O . ARG A 1 567 ? 5.279 0.542 -25.233 1.00 88.75 567 ARG A O 1
ATOM 4380 N N . GLY A 1 568 ? 6.480 -0.804 -26.547 1.00 84.44 568 GLY A N 1
ATOM 4381 C CA . GLY A 1 568 ? 5.438 -0.881 -27.565 1.00 84.44 568 GLY A CA 1
ATOM 4382 C C . GLY A 1 568 ? 4.232 -1.683 -27.071 1.00 84.44 568 GLY A C 1
ATOM 4383 O O . GLY A 1 568 ? 4.318 -2.458 -26.110 1.00 84.44 568 GLY A O 1
ATOM 4384 N N . VAL A 1 569 ? 3.112 -1.563 -27.782 1.00 76.06 569 VAL A N 1
ATOM 4385 C CA . VAL A 1 569 ? 2.001 -2.505 -27.650 1.00 76.06 569 VAL A CA 1
ATOM 4386 C C . VAL A 1 569 ? 1.785 -3.213 -28.977 1.00 76.06 569 VAL A C 1
ATOM 4388 O O . VAL A 1 569 ? 1.393 -2.590 -29.959 1.00 76.06 569 VAL A O 1
ATOM 4391 N N . ASN A 1 570 ? 2.015 -4.524 -28.989 1.00 65.06 570 ASN A N 1
ATOM 4392 C CA . ASN A 1 570 ? 1.625 -5.390 -30.091 1.00 65.06 570 ASN A CA 1
ATOM 4393 C C . ASN A 1 570 ? 0.377 -6.191 -29.693 1.00 65.06 570 ASN A C 1
ATOM 4395 O O . ASN A 1 570 ? 0.267 -6.683 -28.567 1.00 65.06 570 ASN A O 1
ATOM 4399 N N . ASP A 1 571 ? -0.555 -6.334 -30.634 1.00 52.38 571 ASP A N 1
ATOM 4400 C CA . ASP A 1 571 ? -1.611 -7.343 -30.582 1.00 52.38 571 ASP A CA 1
ATOM 4401 C C . ASP A 1 571 ? -1.136 -8.554 -31.387 1.00 52.38 571 ASP A C 1
ATOM 4403 O O . ASP A 1 571 ? -1.277 -8.563 -32.615 1.00 52.38 571 ASP A O 1
ATOM 4407 N N . PRO A 1 572 ? -0.528 -9.576 -30.761 1.00 42.94 572 PRO A N 1
ATOM 4408 C CA . PRO A 1 572 ? -0.185 -10.768 -31.509 1.00 42.94 572 PRO A CA 1
ATOM 4409 C C . PRO A 1 572 ? -1.475 -11.461 -32.005 1.00 42.94 572 PRO A C 1
ATOM 4411 O O . PRO A 1 572 ? -2.519 -11.366 -31.349 1.00 42.94 572 PRO A O 1
ATOM 4414 N N . PRO A 1 573 ? -1.445 -12.164 -33.155 1.00 38.69 573 PRO A N 1
ATOM 4415 C CA . PRO A 1 573 ? -2.627 -12.804 -33.728 1.00 38.69 573 PRO A CA 1
ATOM 4416 C C . PRO A 1 573 ? -3.310 -13.730 -32.714 1.00 38.69 573 PRO A C 1
ATOM 4418 O O . PRO A 1 573 ? -2.685 -14.633 -32.156 1.00 38.69 573 PRO A O 1
ATOM 4421 N N . VAL A 1 574 ? -4.601 -13.502 -32.467 1.00 41.16 574 VAL A N 1
ATOM 4422 C CA . VAL A 1 574 ? -5.395 -14.317 -31.542 1.00 41.16 574 VAL A CA 1
ATOM 4423 C C . VAL A 1 574 ? -5.829 -15.601 -32.251 1.00 41.16 574 VAL A C 1
ATOM 4425 O O . VAL A 1 574 ? -6.890 -15.636 -32.874 1.00 41.16 574 VAL A O 1
ATOM 4428 N N . ASP A 1 575 ? -5.049 -16.674 -32.126 1.00 35.41 575 ASP A N 1
ATOM 4429 C CA . ASP A 1 575 ? -5.530 -18.019 -32.456 1.00 35.41 575 ASP A CA 1
ATOM 4430 C C . ASP A 1 575 ? -6.367 -18.566 -31.293 1.00 35.41 575 ASP A C 1
ATOM 4432 O O . ASP A 1 575 ? -5.871 -18.900 -30.215 1.00 35.41 575 ASP A O 1
ATOM 4436 N N . ARG A 1 576 ? -7.687 -18.635 -31.502 1.00 36.72 576 ARG A N 1
ATOM 4437 C CA . ARG A 1 576 ? -8.636 -19.190 -30.530 1.00 36.72 576 ARG A CA 1
ATOM 4438 C C . ARG A 1 576 ? -8.602 -20.717 -30.567 1.00 36.72 576 ARG A C 1
ATOM 4440 O O . ARG A 1 576 ? -9.442 -21.345 -31.206 1.00 36.72 576 ARG A O 1
ATOM 4447 N N . GLN A 1 577 ? -7.678 -21.319 -29.830 1.00 29.59 577 GLN A N 1
ATOM 4448 C CA . GLN A 1 577 ? -7.830 -22.701 -29.373 1.00 29.59 577 GLN A CA 1
ATOM 4449 C C . GLN A 1 577 ? -8.526 -22.657 -28.010 1.00 29.59 577 GLN A C 1
ATOM 4451 O O . GLN A 1 577 ? -7.958 -22.210 -27.017 1.00 29.59 577 GLN A O 1
ATOM 4456 N N . GLY A 1 578 ? -9.800 -23.054 -27.979 1.00 35.09 578 GLY A N 1
ATOM 4457 C CA . GLY A 1 578 ? -10.553 -23.187 -26.737 1.00 35.09 578 GLY A CA 1
ATOM 4458 C C . GLY A 1 578 ? -9.930 -24.263 -25.850 1.00 35.09 578 GLY A C 1
ATOM 4459 O O . GLY A 1 578 ? -10.060 -25.448 -26.134 1.00 35.09 578 GLY A O 1
ATOM 4460 N N . ALA A 1 579 ? -9.273 -23.850 -24.772 1.00 29.62 579 ALA A N 1
ATOM 4461 C CA . ALA A 1 579 ? -8.851 -24.714 -23.677 1.00 29.62 579 ALA A CA 1
ATOM 4462 C C . ALA A 1 579 ? -8.911 -23.911 -22.369 1.00 29.62 579 ALA A C 1
ATOM 4464 O O . ALA A 1 579 ? -8.724 -22.698 -22.370 1.00 29.62 579 ALA A O 1
ATOM 4465 N N . GLY A 1 580 ? -9.296 -24.585 -21.286 1.00 33.66 580 GLY A N 1
ATOM 4466 C CA . GLY A 1 580 ? -9.859 -23.996 -20.071 1.00 33.66 580 GLY A CA 1
ATOM 4467 C C . GLY A 1 580 ? -9.040 -22.891 -19.401 1.00 33.66 580 GLY A C 1
ATOM 4468 O O . GLY A 1 580 ? -7.814 -22.880 -19.433 1.00 33.66 580 GLY A O 1
ATOM 4469 N N . PHE A 1 581 ? -9.767 -21.986 -18.743 1.00 34.81 581 PHE A N 1
ATOM 4470 C CA . PHE A 1 581 ? -9.233 -20.972 -17.839 1.00 34.81 581 PHE A CA 1
ATOM 4471 C C . PHE A 1 581 ? -8.330 -21.622 -16.781 1.00 34.81 581 PHE A C 1
ATOM 4473 O O . PHE A 1 581 ? -8.811 -22.316 -15.884 1.00 34.81 581 PHE A O 1
ATOM 4480 N N . GLY A 1 582 ? -7.020 -21.405 -16.904 1.00 34.66 582 GLY A N 1
ATOM 4481 C CA . GLY A 1 582 ? -6.051 -21.714 -15.863 1.00 34.66 582 GLY A CA 1
ATOM 4482 C C . GLY A 1 582 ? -6.157 -20.689 -14.735 1.00 34.66 582 GLY A C 1
ATOM 4483 O O . GLY A 1 582 ? -6.326 -19.498 -14.976 1.00 34.66 582 GLY A O 1
ATOM 4484 N N . TRP A 1 583 ? -6.063 -21.154 -13.496 1.00 39.28 583 TRP A N 1
ATOM 4485 C CA . TRP A 1 583 ? -6.147 -20.342 -12.282 1.00 39.28 583 TRP A CA 1
ATOM 4486 C C . TRP A 1 583 ? -5.091 -19.215 -12.204 1.00 39.28 583 TRP A C 1
ATOM 4488 O O . TRP A 1 583 ? -5.416 -18.145 -11.698 1.00 39.28 583 TRP A O 1
ATOM 4498 N N . LEU A 1 584 ? -3.905 -19.394 -12.806 1.00 38.38 584 LEU A N 1
ATOM 4499 C CA . LEU A 1 584 ? -2.862 -18.358 -12.928 1.00 38.38 584 LEU A CA 1
ATOM 4500 C C . LEU A 1 584 ? -3.302 -17.143 -13.777 1.00 38.38 584 LEU A C 1
ATOM 4502 O O . LEU A 1 584 ? -2.865 -16.026 -13.531 1.00 38.38 584 LEU A O 1
ATOM 4506 N N . PHE A 1 585 ? -4.240 -17.296 -14.721 1.00 40.03 585 PHE A N 1
ATOM 4507 C CA . PHE A 1 585 ? -4.746 -16.174 -15.533 1.00 40.03 585 PHE A CA 1
ATOM 4508 C C . PHE A 1 585 ? -5.583 -15.166 -14.751 1.00 40.03 585 PHE A C 1
ATOM 4510 O O . PHE A 1 585 ? -5.625 -13.982 -15.077 1.00 40.03 585 PHE A O 1
ATOM 4517 N N . LEU A 1 586 ? -6.275 -15.635 -13.713 1.00 39.97 586 LEU A N 1
ATOM 4518 C CA . LEU A 1 586 ? -7.102 -14.773 -12.874 1.00 39.97 586 LEU A CA 1
ATOM 4519 C C . LEU A 1 586 ? -6.253 -13.892 -11.948 1.00 39.97 586 LEU A C 1
ATOM 4521 O O . LEU A 1 586 ? -6.772 -12.913 -11.421 1.00 39.97 586 LEU A O 1
ATOM 4525 N N . VAL A 1 587 ? -4.962 -14.198 -11.798 1.00 42.59 587 VAL A N 1
ATOM 4526 C CA . VAL A 1 587 ? -3.996 -13.447 -10.986 1.00 42.59 587 VAL A CA 1
ATOM 4527 C C . VAL A 1 587 ? -3.573 -12.164 -11.708 1.00 42.59 587 VAL A C 1
ATOM 4529 O O . VAL A 1 587 ? -3.676 -11.084 -11.134 1.00 42.59 587 VAL A O 1
ATOM 4532 N N . ALA A 1 588 ? -3.216 -12.250 -12.999 1.00 43.12 588 ALA A N 1
ATOM 4533 C CA . ALA A 1 588 ? -2.859 -11.079 -13.817 1.00 43.12 588 ALA A CA 1
ATOM 4534 C C . ALA A 1 588 ? -4.052 -10.187 -14.196 1.00 43.12 588 ALA A C 1
ATOM 4536 O O . ALA A 1 588 ? -3.858 -9.024 -14.553 1.00 43.12 588 ALA A O 1
ATOM 4537 N N . LEU A 1 589 ? -5.277 -10.718 -14.128 1.00 43.28 589 LEU A N 1
ATOM 4538 C CA . LEU A 1 589 ? -6.486 -9.956 -14.434 1.00 43.28 589 LEU A CA 1
ATOM 4539 C C . LEU A 1 589 ? -7.213 -9.458 -13.176 1.00 43.28 589 LEU A C 1
ATOM 4541 O O . LEU A 1 589 ? -7.776 -8.378 -13.219 1.00 43.28 589 LEU A O 1
ATOM 4545 N N . GLY A 1 590 ? -7.194 -10.160 -12.042 1.00 39.09 590 GLY A N 1
ATOM 4546 C CA . GLY A 1 590 ? -8.122 -9.864 -10.943 1.00 39.09 590 GLY A CA 1
ATOM 4547 C C . GLY A 1 590 ? -7.550 -9.320 -9.631 1.00 39.09 590 GLY A C 1
ATOM 4548 O O . GLY A 1 590 ? -8.341 -8.814 -8.840 1.00 39.09 590 GLY A O 1
ATOM 4549 N N . PHE A 1 591 ? -6.249 -9.441 -9.328 1.00 40.88 591 PHE A N 1
ATOM 4550 C CA . PHE A 1 591 ? -5.811 -9.367 -7.919 1.00 40.88 591 PHE A CA 1
ATOM 4551 C C . PHE A 1 591 ? -4.584 -8.520 -7.642 1.00 40.88 591 PHE A C 1
ATOM 4553 O O . PHE A 1 591 ? -3.514 -9.035 -7.346 1.00 40.88 591 PHE A O 1
ATOM 4560 N N . LEU A 1 592 ? -4.812 -7.208 -7.574 1.00 41.56 592 LEU A N 1
ATOM 4561 C CA . LEU A 1 592 ? -4.075 -6.320 -6.662 1.00 41.56 592 LEU A CA 1
ATOM 4562 C C . LEU A 1 592 ? -5.017 -5.432 -5.811 1.00 41.56 592 LEU A C 1
ATOM 4564 O O . LEU A 1 592 ? -4.564 -4.784 -4.876 1.00 41.56 592 LEU A O 1
ATOM 4568 N N . GLY A 1 593 ? -6.343 -5.534 -6.022 1.00 34.06 593 GLY A N 1
ATOM 4569 C CA . GLY A 1 593 ? -7.411 -4.789 -5.322 1.00 34.06 593 GLY A CA 1
ATOM 4570 C C . GLY A 1 593 ? -7.568 -5.024 -3.819 1.00 34.06 593 GLY A C 1
ATOM 4571 O O . GLY A 1 593 ? -8.420 -4.392 -3.199 1.00 34.06 593 GLY A O 1
ATOM 4572 N N . PHE A 1 594 ? -6.777 -5.927 -3.238 1.00 36.22 594 PHE A N 1
ATOM 4573 C CA . PHE A 1 594 ? -6.793 -6.260 -1.808 1.00 36.22 594 PHE A CA 1
ATOM 4574 C C . PHE A 1 594 ? -5.407 -6.166 -1.167 1.00 36.22 594 PHE A C 1
ATOM 4576 O O . PHE A 1 594 ? -5.171 -6.721 -0.099 1.00 36.22 594 PHE A O 1
ATOM 4583 N N . ARG A 1 595 ? -4.481 -5.469 -1.834 1.00 37.44 595 ARG A N 1
ATOM 4584 C CA . ARG A 1 595 ? -3.143 -5.190 -1.324 1.00 37.44 595 ARG A CA 1
ATOM 4585 C C . ARG A 1 595 ? -2.993 -3.705 -1.139 1.00 37.44 595 ARG A C 1
ATOM 4587 O O . ARG A 1 595 ? -2.830 -2.968 -2.106 1.00 37.44 595 ARG A O 1
ATOM 4594 N N . ARG A 1 596 ? -3.091 -3.278 0.106 1.00 30.06 596 ARG A N 1
ATOM 4595 C CA . ARG A 1 596 ? -2.771 -1.916 0.508 1.00 30.06 596 ARG A CA 1
ATOM 4596 C C . ARG A 1 596 ? -1.911 -1.992 1.750 1.00 30.06 596 ARG A C 1
ATOM 4598 O O . ARG A 1 596 ? -2.048 -2.958 2.501 1.00 30.06 596 ARG A O 1
ATOM 4605 N N . LYS A 1 597 ? -1.003 -1.027 1.841 1.00 32.47 597 LYS A N 1
ATOM 4606 C CA . LYS A 1 597 ? -0.266 -0.645 3.040 1.00 32.47 597 LYS A CA 1
ATOM 4607 C C . LYS A 1 597 ? -1.166 -0.053 4.116 1.00 32.47 597 LYS A C 1
ATOM 4609 O O . LYS A 1 597 ? -2.361 0.202 3.824 1.00 32.47 597 LYS A O 1
#

Mean predicted aligned error: 7.78 Å

Foldseek 3Di:
DPPDLDALFDDDDDDDDDDDDDFADFQWDWFFFDDDPLQDDPDDFFFKAFFEKEFQDPVQPVQADLLFLLADDPPDDLVPNMKTKMKGFNADALFFLQAQATLVFHLLNQQQAALVSQLCCCCFAFQFLCSNVVSCRSRVNLVCCQPVVDAGIDMDMGPDSPQGNPNRWYWDFQYKYWDWDDPVPRDIDIDIHTWTWIADDRQPHSQSSNWRIEIPDDADDDPQFGHDGWHDKDFDADPVRRAGQKMKIWWWTWGWDDAPSGIHIEIFTKIWMDGRPHHTDMDGEDALLNDQDAHSRGWYYTWNEWEQAPVGIKTWWKGQRHVHHRAMETWIWGQDPVRDIYTPGAAAPQDCADPVRDRFFSYKTWFEDERNQKTKIWGQGRSVRAKLQGRATFIWIDNHNPPHRYTDTPLNLPAPQNPTRKHWAWAYAEQLQKTKWKIFPDSDHSNNHFFGFIAIKIARDDDPPRNPCCQLVVVHIDGVLQSLQRQDQPDPSQQWGWRTWRYAYSSGKTWTKTFGWPQGFNGSASSGAHNVSPTDTGIGIIIIRGHNDPQQDPVGDRVDHNPGGGHHHDNDDDDDDDDDDDSVSCPSRPDPSNRGD

Secondary structure (DSSP, 8-state):
-------SS-S----------S-PPPSEEEEE-PPPTTS--SS---EEEEEEEPPPPHHHHHHS-TTGGGS--SS--TTTSSPEEEEEESS--SS-SS-SSGGGT-TT--SSSSHHHHHHHIIIII-BTTHHHHHHHHHHHHHHHHHH----EEEEETTBTTS----SS-EEEEEEEEEEEE-SSS-EEEEEEEEEEEE-S--SSTTGGGSSEEESS-----TT--EEEEEEEEEEEETTTTEEEEEEEEEEEEEEEEETTEEEEEEEEEEEEEETT---EEEEPPPTT--SEETTEEP-EEEEEEEEETTEEEEEEEEE--TTT--EEEEEEEE-TTS-EEEEEE-BT--SB-TTS-B-EEEEEEEEE-TTS-EEEEEEE-TTS-BTTB--EEEEEESBTTTB-B-EEGGGG--TTS-TT--EEEEEE-TT-EEEEEEE-----TTTBPPPPEEEEEEEPP-TTT-TTGGGGTT--EEHHHHT--S-TTSGGGGEEEEEEEEE-TT--EEEEEEEETT-BSSSSTTPPBGGGTS-EEEEEEEEEEP--S-B-TTS-BSS-----PPP--------------TTHHHHHH-STT---

Sequence (597 aa):
MSSTNFKLSVVTVSLLSTFSANAIEPMYNVVKVDVTDSVENTHSYNEVHGVAITPTTERQLSILDYKGCFTQTSDVNCSEDFLVAGEARVSVEGVSLRDEAPFAMDASFGYIEDYDSFKSYCYRELLYATCESWARTHWNAWSRQVNTGVQNIQAFVENNDDLYVNTDFNNLINRLYVSEVDQGDGTFETTVSPIGIQSTQSAGSVYGARLGIQSNVELPVDDSIVDYRTWAQLNITDVDNNDVSTSYIVGSSSRVRNNTNGDHFISNATVWKSENGGTYEYARIGWPSGKEKDGERLAQGSIRDIALTSSGIYAVGYNTYDNNNNYYEASVFRVNDDDTFVNVGGISGARVKNSDGDVVYSNTQLVSMNDNGVAIGESKLYGSRPENGAAANKPFVVENIVSNRSAKYLQSYGQSLFFTGVGADLGAINNFNEIVGTIDASQARENDGQPRRRRGFIYTVPNMETSKRAELYNNKAWLLDDLTNDGNPNGINNHYRIIAASDINDAGVISATAIYCADGYDDTTHNSYCGNQVGVEEVVAVKLVPNPLALINEDGEITDDPEIAARGVNDPPVDRQGAGFGWLFLVALGFLGFRRK

Solvent-accessible surface area (backbone atoms only — not comparable to full-atom values): 31051 Å² total; per-residue (Å²): 136,84,86,73,88,72,74,62,54,83,78,84,56,96,59,92,69,88,86,80,97,65,92,39,73,33,54,26,46,72,40,79,55,68,85,50,84,54,65,74,76,91,64,78,62,64,35,29,35,21,37,14,35,36,57,61,47,74,70,55,54,72,73,34,61,94,64,18,34,39,47,88,61,93,88,59,52,67,80,71,75,50,41,38,27,34,35,40,17,54,52,70,78,41,60,50,84,85,43,91,30,53,86,71,49,37,42,46,59,76,45,71,85,45,52,67,27,33,27,48,45,28,52,52,36,47,25,32,61,52,20,73,62,52,16,49,58,30,37,54,35,35,51,40,34,19,75,69,34,52,57,42,33,42,34,46,37,49,99,40,53,82,82,46,80,70,84,69,32,35,31,46,58,40,30,45,41,71,48,74,43,77,70,84,80,88,50,67,52,78,48,79,46,72,33,13,32,28,42,77,68,65,18,84,33,71,58,38,58,76,47,44,32,32,45,73,57,92,68,75,89,50,95,69,52,48,28,34,45,40,25,33,68,45,76,44,60,37,88,91,74,75,42,56,46,30,39,37,38,28,7,25,43,21,30,80,41,71,43,92,66,40,75,49,57,28,30,26,24,26,40,32,44,18,55,66,80,48,75,50,48,80,48,72,36,80,48,77,26,77,53,68,61,34,89,52,18,28,20,42,22,30,29,25,23,59,33,68,28,96,89,46,48,37,31,31,7,27,34,12,48,38,70,87,50,31,46,34,23,18,26,36,32,30,58,46,99,85,76,41,73,42,79,77,50,54,34,44,88,42,49,32,43,49,98,88,65,48,77,43,27,57,20,19,31,29,30,28,46,24,42,80,32,36,33,34,28,36,35,32,28,24,36,92,51,47,36,70,42,24,29,34,31,36,38,27,34,22,79,27,60,86,87,46,49,39,52,47,45,50,56,76,72,76,38,86,76,31,42,84,49,45,28,36,35,59,21,28,37,21,66,43,36,42,34,31,10,28,32,40,68,45,82,65,41,13,53,75,19,57,59,45,44,50,24,9,30,41,35,48,53,91,43,95,85,47,19,76,54,26,64,78,49,75,72,43,63,43,48,45,46,23,39,30,30,38,83,37,40,88,36,78,42,30,22,53,40,36,41,30,23,32,20,48,26,64,40,61,39,30,10,14,22,24,45,34,22,88,72,20,20,70,38,60,29,76,40,43,45,31,35,83,70,73,42,64,79,40,42,32,17,26,39,34,32,42,36,54,54,92,33,51,50,101,85,72,48,75,76,51,81,77,70,76,44,65,52,41,53,58,76,73,86,84,76,86,73,91,69,79,90,52,76,70,40,52,50,54,34,64,67,57,88,75,58,67,64

pLDDT: mean 85.16, std 17.37, range [21.38, 98.81]

Organism: NCBI:txid1481923